Protein AF-0000000065935617 (afdb_homodimer)

Organism: Xanthomonas euvesicatoria pv. vesicatoria (strain 85-10) (NCBI:txid316273)

Sequence (598 aa):
MNEFDRVRDYLTDLQDRICAAVEAADGKARFAEDLWKREEGGGGRTRILRDGAVFEQAGIGFSDVSGTRLPPSASAHRPELAGATWRACGVSLVFHPHNPYIPTTHMNVRYFRAERDGEVVAAWFGGGFDLTPFYPFDEDVQHWHRVAQALCEPFGQERYAAHKRWCDEYFFLRHRNETRGVGGLFFDDLGQDFERDFAYQRAVGDGFLDAYIPIVQRRKDTPYGEREREFQLYRRGRYVEFNLVYDRGTLFGLQSGGRAESILMSLPPRVRWEYGFTPEPGSAEARLADYLIPRDWLGMNEFDRVRDYLTDLQDRICAAVEAADGKARFAEDLWKREEGGGGRTRILRDGAVFEQAGIGFSDVSGTRLPPSASAHRPELAGATWRACGVSLVFHPHNPYIPTTHMNVRYFRAERDGEVVAAWFGGGFDLTPFYPFDEDVQHWHRVAQALCEPFGQERYAAHKRWCDEYFFLRHRNETRGVGGLFFDDLGQDFERDFAYQRAVGDGFLDAYIPIVQRRKDTPYGEREREFQLYRRGRYVEFNLVYDRGTLFGLQSGGRAESILMSLPPRVRWEYGFTPEPGSAEARLADYLIPRDWLG

InterPro domains:
  IPR001260 Coproporphyrinogen III oxidase, aerobic [MF_00333] (1-274)
  IPR001260 Coproporphyrinogen III oxidase, aerobic [PF01218] (7-297)
  IPR001260 Coproporphyrinogen III oxidase, aerobic [PIRSF000166] (6-298)
  IPR001260 Coproporphyrinogen III oxidase, aerobic [PR00073] (29-45)
  IPR001260 Coproporphyrinogen III oxidase, aerobic [PR00073] (46-67)
  IPR001260 Coproporphyrinogen III oxidase, aerobic [PR00073] (88-112)
  IPR001260 Coproporphyrinogen III oxidase, aerobic [PR00073] (123-145)
  IPR001260 Coproporphyrinogen III oxidase, aerobic [PR00073] (160-189)
  IPR001260 Coproporphyrinogen III oxidase, aerobic [PR00073] (231-258)
  IPR001260 Coproporphyrinogen III oxidase, aerobic [PR00073] (259-285)
  IPR001260 Coproporphyrinogen III oxidase, aerobic [PTHR10755] (5-298)
  IPR018375 Coproporphyrinogen III oxidase, conserved site [PS01021] (164-188)
  IPR036406 Oxygen-dependent coproporphyrinogen III oxidase superfamily [G3DSA:3.40.1500.10] (1-298)
  IPR036406 Oxygen-dependent coproporphyrinogen III oxidase superfamily [SSF102886] (5-297)

Nearest PDB structures (foldseek):
  1vju-assembly2_B  TM=9.794E-01  e=6.319E-37  Leishmania major
  3ejo-assembly1_B  TM=9.787E-01  e=4.223E-36  Leishmania donovani
  3e8j-assembly1_A  TM=9.668E-01  e=1.426E-36  Leishmania naiffi
  3ejo-assembly1_A  TM=9.768E-01  e=6.882E-36  Leishmania donovani
  3dwr-assembly1_A  TM=9.674E-01  e=3.146E-35  Leishmania major

Secondary structure (DSSP, 8-state):
--HHHHHHHHHHHHHHHHHHHHHHHHSS---EEEEEE-SSSEEEEEEEEES-SSEEEEEEEEEEEEESS--HHHHHS-GGGTT-EEEEEEEEEEEEESSTTSPEEEEEEEEEEEEETTEEEEEEEEEEEEEE-SS--HHHHHHHHHHHHHHHGGG-TTHHHHHHHHHHHHTEEGGGTEESSSEEEEEEEE-S-HHHHHHHHHHHHHHHHHHHHHHHHHHTT----HHHHHHHHHHHHHHHHHHHHT-HHHHHHHHTT--HHHHGGGS-SEEE--TT--PPTTSHHHHGGGGSS---S--/--HHHHHHHHHHHHHHHHHHHHHHHHSS--PEEEEEE-SSSEEEEEEEEES-SSEEEEEEEEEEEEESS--HHHHHS-GGGTT-EEEEEEEEEEEEESSTTSPEEEEEEEEEEEEETTEEEEEEEEEEEEEE-SS--HHHHHHHHHHHHHHHGGG-TTHHHHHHHHHHHHTEEGGGTEESSSEEEEEEEE-S-HHHHHHHHHHHHHHHHHHHHHHHHHHTT----HHHHHHHHHHHHHHHHHHHHT-HHHHHHHHTT--HHHHGGGS-SEEE--TT--PPTTSHHHHGGGGSS---S--

Structure (mmCIF, N/CA/C/O backbone):
data_AF-0000000065935617-model_v1
#
loop_
_entity.id
_entity.type
_entity.pdbx_description
1 polymer 'Oxygen-dependent coproporphyrinogen-III oxidase'
#
loop_
_atom_site.group_PDB
_atom_site.id
_atom_site.type_symbol
_atom_site.label_atom_id
_atom_site.label_alt_id
_atom_site.label_comp_id
_atom_site.label_asym_id
_atom_site.label_entity_id
_atom_site.label_seq_id
_atom_site.pdbx_PDB_ins_code
_atom_site.Cartn_x
_atom_site.Cartn_y
_atom_site.Cartn_z
_atom_site.occupancy
_atom_site.B_iso_or_equiv
_atom_site.auth_seq_id
_atom_site.auth_comp_id
_atom_site.auth_asym_id
_atom_site.auth_atom_id
_atom_site.pdbx_PDB_model_num
ATOM 1 N N . MET A 1 1 ? -18.875 -27.469 -26.156 1 74.62 1 MET A N 1
ATOM 2 C CA . MET A 1 1 ? -18.578 -26.359 -25.25 1 74.62 1 MET A CA 1
ATOM 3 C C . MET A 1 1 ? -17.641 -25.375 -25.906 1 74.62 1 MET A C 1
ATOM 5 O O . MET A 1 1 ? -16.672 -25.766 -26.562 1 74.62 1 MET A O 1
ATOM 9 N N . ASN A 1 2 ? -17.953 -24 -25.984 1 89.88 2 ASN A N 1
ATOM 10 C CA . ASN A 1 2 ? -17.078 -23.031 -26.625 1 89.88 2 ASN A CA 1
ATOM 11 C C . ASN A 1 2 ? -15.758 -22.891 -25.859 1 89.88 2 ASN A C 1
ATOM 13 O O . ASN A 1 2 ? -15.617 -23.422 -24.766 1 89.88 2 ASN A O 1
ATOM 17 N N . GLU A 1 3 ? -14.828 -22.438 -26.453 1 93.69 3 GLU A N 1
ATOM 18 C CA . GLU A 1 3 ? -13.477 -22.312 -25.922 1 93.69 3 GLU A CA 1
ATOM 19 C C . GLU A 1 3 ? -13.477 -21.641 -24.562 1 93.69 3 GLU A C 1
ATOM 21 O O . GLU A 1 3 ? -12.812 -22.109 -23.625 1 93.69 3 GLU A O 1
ATOM 26 N N . PHE A 1 4 ? -14.25 -20.641 -24.391 1 96.06 4 PHE A N 1
ATOM 27 C CA . PHE A 1 4 ? -14.266 -19.906 -23.141 1 96.06 4 PHE A CA 1
ATOM 28 C C . PHE A 1 4 ? -14.812 -20.766 -22.016 1 96.06 4 PHE A C 1
ATOM 30 O O . PHE A 1 4 ? -14.266 -20.781 -20.906 1 96.06 4 PHE A O 1
ATOM 37 N N . ASP A 1 5 ? -15.82 -21.5 -22.25 1 96.69 5 ASP A N 1
ATOM 38 C CA . ASP A 1 5 ? -16.453 -22.344 -21.25 1 96.69 5 ASP A CA 1
ATOM 39 C C . ASP A 1 5 ? -15.508 -23.453 -20.797 1 96.69 5 ASP A C 1
ATOM 41 O O . ASP A 1 5 ? -15.516 -23.844 -19.625 1 96.69 5 ASP A O 1
ATOM 45 N N . ARG A 1 6 ? -14.758 -23.953 -21.75 1 97.81 6 ARG A N 1
ATOM 46 C CA . ARG A 1 6 ? -13.758 -24.969 -21.406 1 97.81 6 ARG A CA 1
ATOM 47 C C . ARG A 1 6 ? -12.75 -24.422 -20.406 1 97.81 6 ARG A C 1
ATOM 49 O O . ARG A 1 6 ? -12.398 -25.109 -19.438 1 97.81 6 ARG A O 1
ATOM 56 N N . VAL A 1 7 ? -12.281 -23.266 -20.703 1 98.56 7 VAL A N 1
ATOM 57 C CA . VAL A 1 7 ? -11.312 -22.641 -19.812 1 98.56 7 VAL A CA 1
ATOM 58 C C . VAL A 1 7 ? -11.945 -22.359 -18.453 1 98.56 7 VAL A C 1
ATOM 60 O O . VAL A 1 7 ? -11.352 -22.672 -17.406 1 98.56 7 VAL A O 1
ATOM 63 N N . ARG A 1 8 ? -13.125 -21.828 -18.484 1 98.06 8 ARG A N 1
ATOM 64 C CA . ARG A 1 8 ? -13.852 -21.5 -17.266 1 98.06 8 ARG A CA 1
ATOM 65 C C . ARG A 1 8 ? -14.047 -22.734 -16.391 1 98.06 8 ARG A C 1
ATOM 67 O O . ARG A 1 8 ? -13.852 -22.688 -15.164 1 98.06 8 ARG A O 1
ATOM 74 N N . ASP A 1 9 ? -14.422 -23.797 -16.984 1 98.31 9 ASP A N 1
ATOM 75 C CA . ASP A 1 9 ? -14.633 -25.047 -16.25 1 98.31 9 ASP A CA 1
ATOM 76 C C . ASP A 1 9 ? -13.336 -25.531 -15.609 1 98.31 9 ASP A C 1
ATOM 78 O O . ASP A 1 9 ? -13.336 -25.953 -14.453 1 98.31 9 ASP A O 1
ATOM 82 N N . TYR A 1 10 ? -12.344 -25.516 -16.391 1 98.69 10 TYR A N 1
ATOM 83 C CA . TYR A 1 10 ? -11.039 -25.906 -15.859 1 98.69 10 TYR A CA 1
ATOM 84 C C . TYR A 1 10 ? -10.656 -25.062 -14.656 1 98.69 10 TYR A C 1
ATOM 86 O O . TYR A 1 10 ? -10.219 -25.594 -13.633 1 98.69 10 TYR A O 1
ATOM 94 N N . LEU A 1 11 ? -10.805 -23.781 -14.797 1 98.81 11 LEU A N 1
ATOM 95 C CA . LEU A 1 11 ? -10.391 -22.844 -13.75 1 98.81 11 LEU A CA 1
ATOM 96 C C . LEU A 1 11 ? -11.227 -23.047 -12.492 1 98.81 11 LEU A C 1
ATOM 98 O O . LEU A 1 11 ? -10.711 -22.953 -11.375 1 98.81 11 LEU A O 1
ATOM 102 N N . THR A 1 12 ? -12.492 -23.297 -12.641 1 98.31 12 THR A N 1
ATOM 103 C CA . THR A 1 12 ? -13.359 -23.578 -11.508 1 98.31 12 THR A CA 1
ATOM 104 C C . THR A 1 12 ? -12.891 -24.828 -10.773 1 98.31 12 THR A C 1
ATOM 106 O O . THR A 1 12 ? -12.797 -24.828 -9.539 1 98.31 12 THR A O 1
ATOM 109 N N . ASP A 1 13 ? -12.609 -25.781 -11.555 1 98.62 13 ASP A N 1
ATOM 110 C CA . ASP A 1 13 ? -12.109 -27.031 -10.984 1 98.62 13 ASP A CA 1
ATOM 111 C C . ASP A 1 13 ? -10.75 -26.828 -10.312 1 98.62 13 ASP A C 1
ATOM 113 O O . ASP A 1 13 ? -10.484 -27.406 -9.258 1 98.62 13 ASP A O 1
ATOM 117 N N . LEU A 1 14 ? -9.922 -26.062 -10.977 1 98.81 14 LEU A N 1
ATOM 118 C CA . LEU A 1 14 ? -8.594 -25.781 -10.438 1 98.81 14 LEU A CA 1
ATOM 119 C C . LEU A 1 14 ? -8.695 -25.156 -9.055 1 98.81 14 LEU A C 1
ATOM 121 O O . LEU A 1 14 ? -7.973 -25.547 -8.133 1 98.81 14 LEU A O 1
ATOM 125 N N . GLN A 1 15 ? -9.539 -24.141 -8.891 1 98.81 15 GLN A N 1
ATOM 126 C CA . GLN A 1 15 ? -9.727 -23.531 -7.578 1 98.81 15 GLN A CA 1
ATOM 127 C C . GLN A 1 15 ? -10.086 -24.578 -6.527 1 98.81 15 GLN A C 1
ATOM 129 O O . GLN A 1 15 ? -9.523 -24.578 -5.43 1 98.81 15 GLN A O 1
ATOM 134 N N . ASP A 1 16 ? -10.969 -25.469 -6.848 1 98.69 16 ASP A N 1
ATOM 135 C CA . ASP A 1 16 ? -11.422 -26.5 -5.91 1 98.69 16 ASP A CA 1
ATOM 136 C C . ASP A 1 16 ? -10.273 -27.422 -5.512 1 98.69 16 ASP A C 1
ATOM 138 O O . ASP A 1 16 ? -10.109 -27.734 -4.332 1 98.69 16 ASP A O 1
ATOM 142 N N . ARG A 1 17 ? -9.539 -27.828 -6.473 1 98.69 17 ARG A N 1
ATOM 143 C CA . ARG A 1 17 ? -8.438 -28.75 -6.211 1 98.69 17 ARG A CA 1
ATOM 144 C C . ARG A 1 17 ? -7.375 -28.094 -5.332 1 98.69 17 ARG A C 1
ATOM 146 O O . ARG A 1 17 ? -6.855 -28.719 -4.41 1 98.69 17 ARG A O 1
ATOM 153 N N . ILE A 1 18 ? -7.066 -26.844 -5.633 1 98.81 18 ILE A N 1
ATOM 154 C CA . ILE A 1 18 ? -6.059 -26.156 -4.844 1 98.81 18 ILE A CA 1
ATOM 155 C C . ILE A 1 18 ? -6.57 -25.953 -3.42 1 98.81 18 ILE A C 1
ATOM 157 O O . ILE A 1 18 ? -5.824 -26.125 -2.453 1 98.81 18 ILE A O 1
ATOM 161 N N . CYS A 1 19 ? -7.828 -25.562 -3.27 1 98.75 19 CYS A N 1
ATOM 162 C CA . CYS A 1 19 ? -8.406 -25.391 -1.94 1 98.75 19 CYS A CA 1
ATOM 163 C C . CYS A 1 19 ? -8.289 -26.688 -1.137 1 98.75 19 CYS A C 1
ATOM 165 O O . CYS A 1 19 ? -7.887 -26.672 0.027 1 98.75 19 CYS A O 1
ATOM 167 N N . ALA A 1 20 ? -8.633 -27.766 -1.782 1 98.69 20 ALA A N 1
ATOM 168 C CA . ALA A 1 20 ? -8.578 -29.062 -1.101 1 98.69 20 ALA A CA 1
ATOM 169 C C . ALA A 1 20 ? -7.156 -29.375 -0.646 1 98.69 20 ALA A C 1
ATOM 171 O O . ALA A 1 20 ? -6.945 -29.828 0.482 1 98.69 20 ALA A O 1
ATOM 172 N N . ALA A 1 21 ? -6.227 -29.203 -1.512 1 98.62 21 ALA A N 1
ATOM 173 C CA . ALA A 1 21 ? -4.828 -29.484 -1.203 1 98.62 21 ALA A CA 1
ATOM 174 C C . ALA A 1 21 ? -4.328 -28.625 -0.054 1 98.62 21 ALA A C 1
ATOM 176 O O . ALA A 1 21 ? -3.6 -29.094 0.82 1 98.62 21 ALA A O 1
ATOM 177 N N . VAL A 1 22 ? -4.688 -27.359 -0.039 1 98.69 22 VAL A N 1
ATOM 178 C CA . VAL A 1 22 ? -4.242 -26.406 0.973 1 98.69 22 VAL A CA 1
ATOM 179 C C . VAL A 1 22 ? -4.871 -26.75 2.32 1 98.69 22 VAL A C 1
ATOM 181 O O . VAL A 1 22 ? -4.207 -26.703 3.357 1 98.69 22 VAL A O 1
ATOM 184 N N . GLU A 1 23 ? -6.168 -27.109 2.303 1 98.81 23 GLU A N 1
ATOM 185 C CA . GLU A 1 23 ? -6.82 -27.547 3.533 1 98.81 23 GLU A CA 1
ATOM 186 C C . GLU A 1 23 ? -6.129 -28.781 4.113 1 98.81 23 GLU A C 1
ATOM 188 O O . GLU A 1 23 ? -5.93 -28.875 5.328 1 98.81 23 GLU A O 1
ATOM 193 N N . ALA A 1 24 ? -5.805 -29.672 3.229 1 98.56 24 ALA A N 1
ATOM 194 C CA . ALA A 1 24 ? -5.121 -30.875 3.674 1 98.56 24 ALA A CA 1
ATOM 195 C C . ALA A 1 24 ? -3.76 -30.547 4.281 1 98.56 24 ALA A C 1
ATOM 197 O O . ALA A 1 24 ? -3.375 -31.109 5.309 1 98.56 24 ALA A O 1
ATOM 198 N N . ALA A 1 25 ? -3.016 -29.672 3.646 1 98.44 25 ALA A N 1
ATOM 199 C CA . ALA A 1 25 ? -1.7 -29.266 4.133 1 98.44 25 ALA A CA 1
ATOM 200 C C . ALA A 1 25 ? -1.812 -28.516 5.457 1 98.44 25 ALA A C 1
ATOM 202 O O . ALA A 1 25 ? -0.95 -28.656 6.332 1 98.44 25 ALA A O 1
ATOM 203 N N . ASP A 1 26 ? -2.844 -27.703 5.598 1 98.44 26 ASP A N 1
ATOM 204 C CA . ASP A 1 26 ? -3.061 -26.938 6.82 1 98.44 26 ASP A CA 1
ATOM 205 C C . ASP A 1 26 ? -3.482 -27.859 7.973 1 98.44 26 ASP A C 1
ATOM 207 O O . ASP A 1 26 ? -2.908 -27.797 9.062 1 98.44 26 ASP A O 1
ATOM 211 N N . GLY A 1 27 ? -4.457 -28.656 7.684 1 98.06 27 GLY A N 1
ATOM 212 C CA . GLY A 1 27 ? -4.895 -29.656 8.641 1 98.06 27 GLY A CA 1
ATOM 213 C C . GLY A 1 27 ? -5.82 -29.109 9.711 1 98.06 27 GLY A C 1
ATOM 214 O O . GLY A 1 27 ? -6.367 -29.859 10.516 1 98.06 27 GLY A O 1
ATOM 215 N N . LYS A 1 28 ? -6.07 -27.844 9.773 1 97.69 28 LYS A N 1
ATOM 216 C CA . LYS A 1 28 ? -6.891 -27.234 10.82 1 97.69 28 LYS A CA 1
ATOM 217 C C . LYS A 1 28 ? -8 -26.375 10.227 1 97.69 28 LYS A C 1
ATOM 219 O O . LYS A 1 28 ? -9.188 -26.672 10.398 1 97.69 28 LYS A O 1
ATOM 224 N N . ALA A 1 29 ? -7.652 -25.422 9.461 1 98 29 ALA A N 1
ATOM 225 C CA . ALA A 1 29 ? -8.633 -24.453 8.969 1 98 29 ALA A CA 1
ATOM 226 C C . ALA A 1 29 ? -9.203 -24.891 7.617 1 98 29 ALA A C 1
ATOM 228 O O . ALA A 1 29 ? -8.602 -25.703 6.918 1 98 29 ALA A O 1
ATOM 229 N N . ARG A 1 30 ? -10.367 -24.406 7.285 1 98.25 30 ARG A N 1
ATOM 230 C CA . ARG A 1 30 ? -11.031 -24.641 6.008 1 98.25 30 ARG A CA 1
ATOM 231 C C . ARG A 1 30 ? -11.336 -23.312 5.301 1 98.25 30 ARG A C 1
ATOM 233 O O . ARG A 1 30 ? -11.445 -22.266 5.945 1 98.25 30 ARG A O 1
ATOM 240 N N . PHE A 1 31 ? -11.516 -23.406 4.016 1 98.44 31 PHE A N 1
ATOM 241 C CA . PHE A 1 31 ? -11.828 -22.203 3.234 1 98.44 31 PHE A CA 1
ATOM 242 C C . PHE A 1 31 ? -13.281 -21.797 3.436 1 98.44 31 PHE A C 1
ATOM 244 O O . PHE A 1 31 ? -14.18 -22.625 3.398 1 98.44 31 PHE A O 1
ATOM 251 N N . ALA A 1 32 ? -13.469 -20.531 3.697 1 97.5 32 ALA A N 1
ATOM 252 C CA . ALA A 1 32 ? -14.789 -19.922 3.586 1 97.5 32 ALA A CA 1
ATOM 253 C C . ALA A 1 32 ? -15.039 -19.422 2.166 1 97.5 32 ALA A C 1
ATOM 255 O O . ALA A 1 32 ? -14.133 -18.891 1.517 1 97.5 32 ALA A O 1
ATOM 256 N N . GLU A 1 33 ? -16.266 -19.562 1.736 1 97 33 GLU A N 1
ATOM 257 C CA . GLU A 1 33 ? -16.641 -19.188 0.376 1 97 33 GLU A CA 1
ATOM 258 C C . GLU A 1 33 ? -17.422 -17.875 0.364 1 97 33 GLU A C 1
ATOM 260 O O . GLU A 1 33 ? -18.281 -17.656 1.214 1 97 33 GLU A O 1
ATOM 265 N N . ASP A 1 34 ? -17.062 -17 -0.505 1 96.31 34 ASP A N 1
ATOM 266 C CA . ASP A 1 34 ? -17.781 -15.75 -0.763 1 96.31 34 ASP A CA 1
ATOM 267 C C . ASP A 1 34 ? -18.094 -15.594 -2.248 1 96.31 34 ASP A C 1
ATOM 269 O O . ASP A 1 34 ? -17.234 -15.18 -3.031 1 96.31 34 ASP A O 1
ATOM 273 N N . LEU A 1 35 ? -19.359 -15.859 -2.58 1 96.06 35 LEU A N 1
ATOM 274 C CA . LEU A 1 35 ? -19.812 -15.695 -3.953 1 96.06 35 LEU A CA 1
ATOM 275 C C . LEU A 1 35 ? -20.266 -14.258 -4.203 1 96.06 35 LEU A C 1
ATOM 277 O O . LEU A 1 35 ? -20.922 -13.656 -3.352 1 96.06 35 LEU A O 1
ATOM 281 N N . TRP A 1 36 ? -19.922 -13.75 -5.289 1 93.19 36 TRP A N 1
ATOM 282 C CA . TRP A 1 36 ? -20.312 -12.375 -5.578 1 93.19 36 TRP A CA 1
ATOM 283 C C . TRP A 1 36 ? -20.609 -12.188 -7.062 1 93.19 36 TRP A C 1
ATOM 285 O O . TRP A 1 36 ? -20.188 -13 -7.895 1 93.19 36 TRP A O 1
ATOM 295 N N . LYS A 1 37 ? -21.391 -11.117 -7.34 1 93.12 37 LYS A N 1
ATOM 296 C CA . LYS A 1 37 ? -21.766 -10.75 -8.703 1 93.12 37 LYS A CA 1
ATOM 297 C C . LYS A 1 37 ? -21.328 -9.328 -9.031 1 93.12 37 LYS A C 1
ATOM 299 O O . LYS A 1 37 ? -21.172 -8.5 -8.141 1 93.12 37 LYS A O 1
ATOM 304 N N . ARG A 1 38 ? -21.016 -9.188 -10.242 1 89.56 38 ARG A N 1
ATOM 305 C CA . ARG A 1 38 ? -20.672 -7.859 -10.742 1 89.56 38 ARG A CA 1
ATOM 306 C C . ARG A 1 38 ? -21.844 -7.238 -11.492 1 89.56 38 ARG A C 1
ATOM 308 O O . ARG A 1 38 ? -22.531 -7.918 -12.258 1 89.56 38 ARG A O 1
ATOM 315 N N . GLU A 1 39 ? -22.031 -5.984 -11.328 1 83.19 39 GLU A N 1
ATOM 316 C CA . GLU A 1 39 ? -23.156 -5.289 -11.961 1 83.19 39 GLU A CA 1
ATOM 317 C C . GLU A 1 39 ? -23.031 -5.309 -13.477 1 83.19 39 GLU A C 1
ATOM 319 O O . GLU A 1 39 ? -24.016 -5.516 -14.18 1 83.19 39 GLU A O 1
ATOM 324 N N . GLU A 1 40 ? -21.859 -5.055 -13.969 1 82.75 40 GLU A N 1
ATOM 325 C CA . GLU A 1 40 ? -21.656 -4.973 -15.414 1 82.75 40 GLU A CA 1
ATOM 326 C C . GLU A 1 40 ? -21.766 -6.348 -16.062 1 82.75 40 GLU A C 1
ATOM 328 O O . GLU A 1 40 ? -22.016 -6.453 -17.266 1 82.75 40 GLU A O 1
ATOM 333 N N . GLY A 1 41 ? -21.438 -7.426 -15.258 1 86.5 41 GLY A N 1
ATOM 334 C CA . GLY A 1 41 ? -21.578 -8.773 -15.781 1 86.5 41 GLY A CA 1
ATOM 335 C C . GLY A 1 41 ? -20.641 -9.773 -15.133 1 86.5 41 GLY A C 1
ATOM 336 O O . GLY A 1 41 ? -19.453 -9.469 -14.93 1 86.5 41 GLY A O 1
ATOM 337 N N . GLY A 1 42 ? -21.219 -10.867 -14.836 1 92.19 42 GLY A N 1
ATOM 338 C CA . GLY A 1 42 ? -20.438 -11.953 -14.266 1 92.19 42 GLY A CA 1
ATOM 339 C C . GLY A 1 42 ? -20.281 -11.852 -12.758 1 92.19 42 GLY A C 1
ATOM 340 O O . GLY A 1 42 ? -21.219 -11.43 -12.062 1 92.19 42 GLY A O 1
ATOM 341 N N . GLY A 1 43 ? -19.156 -12.359 -12.312 1 94.19 43 GLY A N 1
ATOM 342 C CA . GLY A 1 43 ? -18.875 -12.43 -10.883 1 94.19 43 GLY A CA 1
ATOM 343 C C . GLY A 1 43 ? -17.719 -13.344 -10.539 1 94.19 43 GLY A C 1
ATOM 344 O O . GLY A 1 43 ? -16.75 -13.422 -11.297 1 94.19 43 GLY A O 1
ATOM 345 N N . GLY A 1 44 ? -17.766 -13.82 -9.367 1 95.94 44 GLY A N 1
ATOM 346 C CA . GLY A 1 44 ? -16.641 -14.648 -8.945 1 95.94 44 GLY A CA 1
ATOM 347 C C . GLY A 1 44 ? -16.891 -15.352 -7.621 1 95.94 44 GLY A C 1
ATOM 348 O O . GLY A 1 44 ? -17.984 -15.305 -7.082 1 95.94 44 GLY A O 1
ATOM 349 N N . ARG A 1 45 ? -15.969 -16.125 -7.297 1 97.44 45 ARG A N 1
ATOM 350 C CA . ARG A 1 45 ? -15.961 -16.906 -6.062 1 97.44 45 ARG A CA 1
ATOM 351 C C . ARG A 1 45 ? -14.641 -16.719 -5.312 1 97.44 45 ARG A C 1
ATOM 353 O O . ARG A 1 45 ? -13.578 -17.094 -5.809 1 97.44 45 ARG A O 1
ATOM 360 N N . THR A 1 46 ? -14.742 -16.125 -4.125 1 97.12 46 THR A N 1
ATOM 361 C CA . THR A 1 46 ? -13.578 -15.961 -3.268 1 97.12 46 THR A CA 1
ATOM 362 C C . THR A 1 46 ? -13.547 -17.047 -2.188 1 97.12 46 THR A C 1
ATOM 364 O O . THR A 1 46 ? -14.562 -17.297 -1.528 1 97.12 46 THR A O 1
ATOM 367 N N . ARG A 1 47 ? -12.477 -17.719 -2.119 1 98.12 47 ARG A N 1
ATOM 368 C CA . ARG A 1 47 ? -12.219 -18.672 -1.051 1 98.12 47 ARG A CA 1
ATOM 369 C C . ARG A 1 47 ? -11.086 -18.188 -0.147 1 98.12 47 ARG A C 1
ATOM 371 O O . ARG A 1 47 ? -9.961 -17.984 -0.607 1 98.12 47 ARG A O 1
ATOM 378 N N . ILE A 1 48 ? -11.367 -18.109 1.127 1 98.06 48 ILE A N 1
ATOM 379 C CA . ILE A 1 48 ? -10.375 -17.547 2.035 1 98.06 48 ILE A CA 1
ATOM 380 C C . ILE A 1 48 ? -10.227 -18.438 3.264 1 98.06 48 ILE A C 1
ATOM 382 O O . ILE A 1 48 ? -11.227 -18.859 3.859 1 98.06 48 ILE A O 1
ATOM 386 N N . LEU A 1 49 ? -9.07 -18.891 3.566 1 98.38 49 LEU A N 1
ATOM 387 C CA . LEU A 1 49 ? -8.688 -19.609 4.777 1 98.38 49 LEU A CA 1
ATOM 388 C C . LEU A 1 49 ? -7.863 -18.719 5.699 1 98.38 49 LEU A C 1
ATOM 390 O O . LEU A 1 49 ? -6.875 -18.109 5.273 1 98.38 49 LEU A O 1
ATOM 394 N N . ARG A 1 50 ? -8.273 -18.578 6.965 1 96.94 50 ARG A N 1
ATOM 395 C CA . ARG A 1 50 ? -7.582 -17.734 7.93 1 96.94 50 ARG A CA 1
ATOM 396 C C . ARG A 1 50 ? -7.254 -18.516 9.203 1 96.94 50 ARG A C 1
ATOM 398 O O . ARG A 1 50 ? -7.98 -19.438 9.578 1 96.94 50 ARG A O 1
ATOM 405 N N . ASP A 1 51 ? -6.223 -18.078 9.797 1 97 51 ASP A N 1
ATOM 406 C CA . ASP A 1 51 ? -5.82 -18.547 11.109 1 97 51 ASP A CA 1
ATOM 407 C C . ASP A 1 51 ? -5.691 -20.078 11.125 1 97 51 ASP A C 1
ATOM 409 O O . ASP A 1 51 ? -6.223 -20.734 12.016 1 97 51 ASP A O 1
ATOM 413 N N . GLY A 1 52 ? -5.043 -20.562 10.062 1 98.38 52 GLY A N 1
ATOM 414 C CA . GLY A 1 52 ? -4.773 -22 9.992 1 98.38 52 GLY A CA 1
ATOM 415 C C . GLY A 1 52 ? -3.537 -22.406 10.773 1 98.38 52 GLY A C 1
ATOM 416 O O . GLY A 1 52 ? -2.873 -21.562 11.383 1 98.38 52 GLY A O 1
ATOM 417 N N . ALA A 1 53 ? -3.324 -23.672 10.805 1 98.56 53 ALA A N 1
ATOM 418 C CA . ALA A 1 53 ? -2.129 -24.188 11.469 1 98.56 53 ALA A CA 1
ATOM 419 C C . ALA A 1 53 ? -0.87 -23.844 10.68 1 98.56 53 ALA A C 1
ATOM 421 O O . ALA A 1 53 ? 0.196 -23.625 11.266 1 98.56 53 ALA A O 1
ATOM 422 N N . VAL A 1 54 ? -1.018 -23.797 9.352 1 98.75 54 VAL A N 1
ATOM 423 C CA . VAL A 1 54 ? 0.112 -23.531 8.461 1 98.75 54 VAL A CA 1
ATOM 424 C C . VAL A 1 54 ? -0.047 -22.172 7.809 1 98.75 54 VAL A C 1
ATOM 426 O O . VAL A 1 54 ? 0.909 -21.391 7.734 1 98.75 54 VAL A O 1
ATOM 429 N N . PHE A 1 55 ? -1.22 -21.922 7.391 1 98.81 55 PHE A N 1
ATOM 430 C CA . PHE A 1 55 ? -1.454 -20.703 6.625 1 98.81 55 PHE A CA 1
ATOM 431 C C . PHE A 1 55 ? -2.168 -19.656 7.477 1 98.81 55 PHE A C 1
ATOM 433 O O . PHE A 1 55 ? -3.318 -19.844 7.871 1 98.81 55 PHE A O 1
ATOM 440 N N . GLU A 1 56 ? -1.462 -18.547 7.707 1 98.5 56 GLU A N 1
ATOM 441 C CA . GLU A 1 56 ? -2.076 -17.422 8.398 1 98.5 56 GLU A CA 1
ATOM 442 C C . GLU A 1 56 ? -3.236 -16.844 7.586 1 98.5 56 GLU A C 1
ATOM 444 O O . GLU A 1 56 ? -4.277 -16.5 8.148 1 98.5 56 GLU A O 1
ATOM 449 N N . GLN A 1 57 ? -3.045 -16.781 6.277 1 98.31 57 GLN A N 1
ATOM 450 C CA . GLN A 1 57 ? -4.078 -16.453 5.305 1 98.31 57 GLN A CA 1
ATOM 451 C C . GLN A 1 57 ? -3.791 -17.094 3.953 1 98.31 57 GLN A C 1
ATOM 453 O O . GLN A 1 57 ? -2.664 -17.031 3.457 1 98.31 57 GLN A O 1
ATOM 458 N N . ALA A 1 58 ? -4.734 -17.703 3.418 1 98.62 58 ALA A N 1
ATOM 459 C CA . ALA A 1 58 ? -4.707 -18.219 2.053 1 98.62 58 ALA A CA 1
ATOM 460 C C . ALA A 1 58 ? -5.957 -17.812 1.282 1 98.62 58 ALA A C 1
ATOM 462 O O . ALA A 1 58 ? -7.074 -18.125 1.688 1 98.62 58 ALA A O 1
ATOM 463 N N . GLY A 1 59 ? -5.75 -17.062 0.265 1 98.38 59 GLY A N 1
ATOM 464 C CA . GLY A 1 59 ? -6.859 -16.625 -0.562 1 98.38 59 GLY A CA 1
ATOM 465 C C . GLY A 1 59 ? -6.773 -17.125 -1.994 1 98.38 59 GLY A C 1
ATOM 466 O O . GLY A 1 59 ? -5.691 -17.141 -2.586 1 98.38 59 GLY A O 1
ATOM 467 N N . ILE A 1 60 ? -7.84 -17.578 -2.533 1 98.5 60 ILE A N 1
ATOM 468 C CA . ILE A 1 60 ? -7.961 -17.984 -3.928 1 98.5 60 ILE A CA 1
ATOM 469 C C . ILE A 1 60 ? -9.234 -17.406 -4.531 1 98.5 60 ILE A C 1
ATOM 471 O O . ILE A 1 60 ? -10.336 -17.672 -4.043 1 98.5 60 ILE A O 1
ATOM 475 N N . GLY A 1 61 ? -9.047 -16.672 -5.508 1 97.75 61 GLY A N 1
ATOM 476 C CA . GLY A 1 61 ? -10.188 -16.062 -6.188 1 97.75 61 GLY A CA 1
ATOM 477 C C . GLY A 1 61 ? -10.414 -16.625 -7.578 1 97.75 61 GLY A C 1
ATOM 478 O O . GLY A 1 61 ? -9.453 -16.859 -8.32 1 97.75 61 GLY A O 1
ATOM 479 N N . PHE A 1 62 ? -11.602 -16.938 -7.891 1 97.94 62 PHE A N 1
ATOM 480 C CA . PHE A 1 62 ? -12.055 -17.203 -9.25 1 97.94 62 PHE A CA 1
ATOM 481 C C . PHE A 1 62 ? -12.969 -16.094 -9.742 1 97.94 62 PHE A C 1
ATOM 483 O O . PHE A 1 62 ? -13.812 -15.594 -9 1 97.94 62 PHE A O 1
ATOM 490 N N . SER A 1 63 ? -12.727 -15.617 -10.914 1 96.31 63 SER A N 1
ATOM 491 C CA . SER A 1 63 ? -13.586 -14.594 -11.484 1 96.31 63 SER A CA 1
ATOM 492 C C . SER A 1 63 ? -13.992 -14.938 -12.914 1 96.31 63 SER A C 1
ATOM 494 O O . SER A 1 63 ? -13.219 -15.555 -13.648 1 96.31 63 SER A O 1
ATOM 496 N N . ASP A 1 64 ? -15.133 -14.742 -13.258 1 96.56 64 ASP A N 1
ATOM 497 C CA . ASP A 1 64 ? -15.719 -14.711 -14.594 1 96.56 64 ASP A CA 1
ATOM 498 C C . ASP A 1 64 ? -16.531 -13.43 -14.812 1 96.56 64 ASP A C 1
ATOM 500 O O . ASP A 1 64 ? -17.672 -13.328 -14.359 1 96.56 64 ASP A O 1
ATOM 504 N N . VAL A 1 65 ? -15.883 -12.445 -15.461 1 93.44 65 VAL A N 1
ATOM 505 C CA . VAL A 1 65 ? -16.484 -11.117 -15.578 1 93.44 65 VAL A CA 1
ATOM 506 C C . VAL A 1 65 ? -16.578 -10.727 -17.047 1 93.44 65 VAL A C 1
ATOM 508 O O . VAL A 1 65 ? -15.844 -11.25 -17.891 1 93.44 65 VAL A O 1
ATOM 511 N N . SER A 1 66 ? -17.531 -9.953 -17.328 1 92.44 66 SER A N 1
ATOM 512 C CA . SER A 1 66 ? -17.719 -9.484 -18.703 1 92.44 66 SER A CA 1
ATOM 513 C C . SER A 1 66 ? -18.156 -8.016 -18.719 1 92.44 66 SER A C 1
ATOM 515 O O . SER A 1 66 ? -18.531 -7.457 -17.688 1 92.44 66 SER A O 1
ATOM 517 N N . GLY A 1 67 ? -17.953 -7.398 -19.844 1 89.31 67 GLY A N 1
ATOM 518 C CA . GLY A 1 67 ? -18.344 -6.008 -20.031 1 89.31 67 GLY A CA 1
ATOM 519 C C . GLY A 1 67 ? -18.656 -5.676 -21.469 1 89.31 67 GLY A C 1
ATOM 520 O O . GLY A 1 67 ? -18.312 -6.434 -22.391 1 89.31 67 GLY A O 1
ATOM 521 N N . THR A 1 68 ? -19.344 -4.469 -21.562 1 87.5 68 THR A N 1
ATOM 522 C CA . THR A 1 68 ? -19.781 -4.055 -22.891 1 87.5 68 THR A CA 1
ATOM 523 C C . THR A 1 68 ? -18.75 -3.152 -23.547 1 87.5 68 THR A C 1
ATOM 525 O O . THR A 1 68 ? -18.75 -2.979 -24.766 1 87.5 68 THR A O 1
ATOM 528 N N . ARG A 1 69 ? -18 -2.441 -22.734 1 80.31 69 ARG A N 1
ATOM 529 C CA . ARG A 1 69 ? -16.953 -1.582 -23.281 1 80.31 69 ARG A CA 1
ATOM 530 C C . ARG A 1 69 ? -15.688 -1.682 -22.438 1 80.31 69 ARG A C 1
ATOM 532 O O . ARG A 1 69 ? -15.758 -1.778 -21.203 1 80.31 69 ARG A O 1
ATOM 539 N N . LEU A 1 70 ? -14.539 -1.846 -23.078 1 75 70 LEU A N 1
ATOM 540 C CA . LEU A 1 70 ? -13.266 -1.808 -22.375 1 75 70 LEU A CA 1
ATOM 541 C C . LEU A 1 70 ? -12.898 -0.378 -21.984 1 75 70 LEU A C 1
ATOM 543 O O . LEU A 1 70 ? -13.211 0.564 -22.719 1 75 70 LEU A O 1
ATOM 547 N N . PRO A 1 71 ? -12.266 -0.227 -20.75 1 67.62 71 PRO A N 1
ATOM 548 C CA . PRO A 1 71 ? -11.82 1.128 -20.422 1 67.62 71 PRO A CA 1
ATOM 549 C C . PRO A 1 71 ? -10.836 1.692 -21.438 1 67.62 71 PRO A C 1
ATOM 551 O O . PRO A 1 71 ? -10.117 0.933 -22.094 1 67.62 71 PRO A O 1
ATOM 554 N N . PRO A 1 72 ? -10.93 2.977 -21.547 1 63.75 72 PRO A N 1
ATOM 555 C CA . PRO A 1 72 ? -10.062 3.631 -22.531 1 63.75 72 PRO A CA 1
ATOM 556 C C . PRO A 1 72 ? -8.586 3.289 -22.328 1 63.75 72 PRO A C 1
ATOM 558 O O . PRO A 1 72 ? -7.848 3.131 -23.297 1 63.75 72 PRO A O 1
ATOM 561 N N . SER A 1 73 ? -8.234 3.104 -21.141 1 61.66 73 SER A N 1
ATOM 562 C CA . SER A 1 73 ? -6.824 2.811 -20.891 1 61.66 73 SER A CA 1
ATOM 563 C C . SER A 1 73 ? -6.43 1.459 -21.469 1 61.66 73 SER A C 1
ATOM 565 O O . SER A 1 73 ? -5.316 1.294 -21.969 1 61.66 73 SER A O 1
ATOM 567 N N . ALA A 1 74 ? -7.293 0.529 -21.5 1 63.28 74 ALA A N 1
ATOM 568 C CA . ALA A 1 74 ? -7.031 -0.806 -22.031 1 63.28 74 ALA A CA 1
ATOM 569 C C . ALA A 1 74 ? -6.996 -0.792 -23.562 1 63.28 74 ALA A C 1
ATOM 571 O O . ALA A 1 74 ? -6.23 -1.535 -24.172 1 63.28 74 ALA A O 1
ATOM 572 N N . SER A 1 75 ? -7.797 0.201 -24.141 1 68.12 75 SER A N 1
ATOM 573 C CA . SER A 1 75 ? -7.93 0.206 -25.594 1 68.12 75 SER A CA 1
ATOM 574 C C . SER A 1 75 ? -6.906 1.133 -26.234 1 68.12 75 SER A C 1
ATOM 576 O O . SER A 1 75 ? -6.68 1.07 -27.453 1 68.12 75 SER A O 1
ATOM 578 N N . ALA A 1 76 ? -6.434 1.997 -25.406 1 65.38 76 ALA A N 1
ATOM 579 C CA . ALA A 1 76 ? -5.465 2.932 -25.969 1 65.38 76 ALA A CA 1
ATOM 580 C C . ALA A 1 76 ? -4.258 2.191 -26.547 1 65.38 76 ALA A C 1
ATOM 582 O O . ALA A 1 76 ? -3.768 2.537 -27.625 1 65.38 76 ALA A O 1
ATOM 583 N N . HIS A 1 77 ? -3.934 1.08 -25.953 1 67.62 77 HIS A N 1
ATOM 584 C CA . HIS A 1 77 ? -2.754 0.348 -26.406 1 67.62 77 HIS A CA 1
ATOM 585 C C . HIS A 1 77 ? -3.137 -0.781 -27.359 1 67.62 77 HIS A C 1
ATOM 587 O O . HIS A 1 77 ? -2.271 -1.364 -28.016 1 67.62 77 HIS A O 1
ATOM 593 N N . ARG A 1 78 ? -4.484 -1.045 -27.422 1 80.5 78 ARG A N 1
ATOM 594 C CA . ARG A 1 78 ? -4.992 -2.078 -28.312 1 80.5 78 ARG A CA 1
ATOM 595 C C . ARG A 1 78 ? -6.262 -1.613 -29.031 1 80.5 78 ARG A C 1
ATOM 597 O O . ARG A 1 78 ? -7.367 -2.01 -28.656 1 80.5 78 ARG A O 1
ATOM 604 N N . PRO A 1 79 ? -6.062 -0.82 -30.047 1 78.38 79 PRO A N 1
ATOM 605 C CA . PRO A 1 79 ? -7.195 -0.202 -30.734 1 78.38 79 PRO A CA 1
ATOM 606 C C . PRO A 1 79 ? -8.242 -1.221 -31.203 1 78.38 79 PRO A C 1
ATOM 608 O O . PRO A 1 79 ? -9.422 -0.89 -31.312 1 78.38 79 PRO A O 1
ATOM 611 N N . GLU A 1 80 ? -7.77 -2.395 -31.5 1 79.88 80 GLU A N 1
ATOM 612 C CA . GLU A 1 80 ? -8.695 -3.424 -31.953 1 79.88 80 GLU A CA 1
ATOM 613 C C . GLU A 1 80 ? -9.742 -3.746 -30.891 1 79.88 80 GLU A C 1
ATOM 615 O O . GLU A 1 80 ? -10.773 -4.348 -31.188 1 79.88 80 GLU A O 1
ATOM 620 N N . LEU A 1 81 ? -9.516 -3.381 -29.75 1 85.06 81 LEU A N 1
ATOM 621 C CA . LEU A 1 81 ? -10.406 -3.672 -28.641 1 85.06 81 LEU A CA 1
ATOM 622 C C . LEU A 1 81 ? -11.469 -2.592 -28.484 1 85.06 81 LEU A C 1
ATOM 624 O O . LEU A 1 81 ? -12.445 -2.764 -27.75 1 85.06 81 LEU A O 1
ATOM 628 N N . ALA A 1 82 ? -11.242 -1.486 -29.25 1 81.62 82 ALA A N 1
ATOM 629 C CA . ALA A 1 82 ? -12.172 -0.369 -29.094 1 81.62 82 ALA A CA 1
ATOM 630 C C . ALA A 1 82 ? -13.594 -0.787 -29.453 1 81.62 82 ALA A C 1
ATOM 632 O O . ALA A 1 82 ? -13.836 -1.331 -30.531 1 81.62 82 ALA A O 1
ATOM 633 N N . GLY A 1 83 ? -14.523 -0.64 -28.516 1 81.62 83 GLY A N 1
ATOM 634 C CA . GLY A 1 83 ? -15.93 -0.895 -28.75 1 81.62 83 GLY A CA 1
ATOM 635 C C . GLY A 1 83 ? -16.297 -2.363 -28.641 1 81.62 83 GLY A C 1
ATOM 636 O O . GLY A 1 83 ? -17.453 -2.736 -28.828 1 81.62 83 GLY A O 1
ATOM 637 N N . ALA A 1 84 ? -15.383 -3.193 -28.422 1 89.69 84 ALA A N 1
ATOM 638 C CA . ALA A 1 84 ? -15.641 -4.629 -28.328 1 89.69 84 ALA A CA 1
ATOM 639 C C . ALA A 1 84 ? -16.219 -5 -26.969 1 89.69 84 ALA A C 1
ATOM 641 O O . ALA A 1 84 ? -15.922 -4.355 -25.969 1 89.69 84 ALA A O 1
ATOM 642 N N . THR A 1 85 ? -17.109 -5.984 -27 1 91.5 85 THR A N 1
ATOM 643 C CA . THR A 1 85 ? -17.484 -6.633 -25.75 1 91.5 85 THR A CA 1
ATOM 644 C C . THR A 1 85 ? -16.375 -7.582 -25.297 1 91.5 85 THR A C 1
ATOM 646 O O . THR A 1 85 ? -15.562 -8.039 -26.094 1 91.5 85 THR A O 1
ATOM 649 N N . TRP A 1 86 ? -16.328 -7.785 -24.016 1 92.56 86 TRP A N 1
ATOM 650 C CA . TRP A 1 86 ? -15.234 -8.625 -23.531 1 92.56 86 TRP A CA 1
ATOM 651 C C . TRP A 1 86 ? -15.695 -9.508 -22.375 1 92.56 86 TRP A C 1
ATOM 653 O O . TRP A 1 86 ? -16.703 -9.219 -21.734 1 92.56 86 TRP A O 1
ATOM 663 N N . ARG A 1 87 ? -14.977 -10.578 -22.234 1 93.81 87 ARG A N 1
ATOM 664 C CA . ARG A 1 87 ? -15.141 -11.531 -21.141 1 93.81 87 ARG A CA 1
ATOM 665 C C . ARG A 1 87 ? -13.797 -12.078 -20.672 1 93.81 87 ARG A C 1
ATOM 667 O O . ARG A 1 87 ? -12.906 -12.312 -21.484 1 93.81 87 ARG A O 1
ATOM 674 N N . ALA A 1 88 ? -13.633 -12.133 -19.406 1 95.25 88 ALA A N 1
ATOM 675 C CA . ALA A 1 88 ? -12.391 -12.641 -18.828 1 95.25 88 ALA A CA 1
ATOM 676 C C . ALA A 1 88 ? -12.672 -13.562 -17.641 1 95.25 88 ALA A C 1
ATOM 678 O O . ALA A 1 88 ? -13.625 -13.344 -16.891 1 95.25 88 ALA A O 1
ATOM 679 N N . CYS A 1 89 ? -11.883 -14.586 -17.516 1 97.69 89 CYS A N 1
ATOM 680 C CA . CYS A 1 89 ? -11.938 -15.445 -16.344 1 97.69 89 CYS A CA 1
ATOM 681 C C . CYS A 1 89 ? -10.531 -15.789 -15.859 1 97.69 89 CYS A C 1
ATOM 683 O O . CYS A 1 89 ? -9.57 -15.688 -16.609 1 97.69 89 CYS A O 1
ATOM 685 N N . GLY A 1 90 ? -10.461 -16.125 -14.594 1 98 90 GLY A N 1
ATOM 686 C CA . GLY A 1 90 ? -9.148 -16.422 -14.047 1 98 90 GLY A CA 1
ATOM 687 C C . GLY A 1 90 ? -9.195 -16.922 -12.617 1 98 90 GLY A C 1
ATOM 688 O O . GLY A 1 90 ? -10.219 -16.781 -11.938 1 98 90 GLY A O 1
ATOM 689 N N . VAL A 1 91 ? -8.156 -17.562 -12.219 1 98.56 91 VAL A N 1
ATOM 690 C CA . VAL A 1 91 ? -7.887 -17.938 -10.836 1 98.56 91 VAL A CA 1
ATOM 691 C C . VAL A 1 91 ? -6.621 -17.234 -10.352 1 98.56 91 VAL A C 1
ATOM 693 O O . VAL A 1 91 ? -5.602 -17.219 -11.047 1 98.56 91 VAL A O 1
ATOM 696 N N . SER A 1 92 ? -6.707 -16.578 -9.289 1 98.25 92 SER A N 1
ATOM 697 C CA . SER A 1 92 ? -5.574 -15.938 -8.625 1 98.25 92 SER A CA 1
ATOM 698 C C . SER A 1 92 ? -5.508 -16.312 -7.148 1 98.25 92 SER A C 1
ATOM 700 O O . SER A 1 92 ? -6.539 -16.422 -6.48 1 98.25 92 SER A O 1
ATOM 702 N N . LEU A 1 93 ? -4.336 -16.562 -6.699 1 98.62 93 LEU A N 1
ATOM 703 C CA . LEU A 1 93 ? -4.223 -16.938 -5.293 1 98.62 93 LEU A CA 1
ATOM 704 C C . LEU A 1 93 ? -2.975 -16.312 -4.668 1 98.62 93 LEU A C 1
ATOM 706 O O . LEU A 1 93 ? -2.01 -16 -5.371 1 98.62 93 LEU A O 1
ATOM 710 N N . VAL A 1 94 ? -2.992 -16.062 -3.412 1 98.75 94 VAL A N 1
ATOM 711 C CA . VAL A 1 94 ? -1.863 -15.68 -2.572 1 98.75 94 VAL A CA 1
ATOM 712 C C . VAL A 1 94 ? -1.943 -16.406 -1.232 1 98.75 94 VAL A C 1
ATOM 714 O O . VAL A 1 94 ? -2.992 -16.422 -0.585 1 98.75 94 VAL A O 1
ATOM 717 N N . PHE A 1 95 ? -0.856 -17.031 -0.815 1 98.88 95 PHE A N 1
ATOM 718 C CA . PHE A 1 95 ? -0.785 -17.734 0.459 1 98.88 95 PHE A CA 1
ATOM 719 C C . PHE A 1 95 ? 0.262 -17.109 1.369 1 98.88 95 PHE A C 1
ATOM 721 O O . PHE A 1 95 ? 1.432 -16.984 0.995 1 98.88 95 PHE A O 1
ATOM 728 N N . HIS A 1 96 ? -0.148 -16.719 2.502 1 98.88 96 HIS A N 1
ATOM 729 C CA . HIS A 1 96 ? 0.727 -16.188 3.541 1 98.88 96 HIS A CA 1
ATOM 730 C C . HIS A 1 96 ? 0.829 -17.156 4.719 1 98.88 96 HIS A C 1
ATOM 732 O O . HIS A 1 96 ? -0.053 -17.188 5.582 1 98.88 96 HIS A O 1
ATOM 738 N N . PRO A 1 97 ? 1.896 -17.859 4.832 1 98.81 97 PRO A N 1
ATOM 739 C CA . PRO A 1 97 ? 2.047 -18.828 5.93 1 98.81 97 PRO A CA 1
ATOM 740 C C . PRO A 1 97 ? 2.393 -18.141 7.254 1 98.81 97 PRO A C 1
ATOM 742 O O . PRO A 1 97 ? 2.867 -17 7.266 1 98.81 97 PRO A O 1
ATOM 745 N N . HIS A 1 98 ? 2.184 -18.812 8.32 1 98.44 98 HIS A N 1
ATOM 746 C CA . HIS A 1 98 ? 2.59 -18.375 9.648 1 98.44 98 HIS A CA 1
ATOM 747 C C . HIS A 1 98 ? 4.105 -18.453 9.82 1 98.44 98 HIS A C 1
ATOM 749 O O . HIS A 1 98 ? 4.73 -17.516 10.312 1 98.44 98 HIS A O 1
ATOM 755 N N . ASN A 1 99 ? 4.59 -19.625 9.484 1 98.81 99 ASN A N 1
ATOM 756 C CA . ASN A 1 99 ? 6.008 -19.906 9.695 1 98.81 99 ASN A CA 1
ATOM 757 C C . ASN A 1 99 ? 6.887 -19.109 8.742 1 98.81 99 ASN A C 1
ATOM 759 O O . ASN A 1 99 ? 6.758 -19.234 7.523 1 98.81 99 ASN A O 1
ATOM 763 N N . PRO A 1 100 ? 7.82 -18.328 9.25 1 98.81 100 PRO A N 1
ATOM 764 C CA . PRO A 1 100 ? 8.656 -17.469 8.398 1 98.81 100 PRO A CA 1
ATOM 765 C C . PRO A 1 100 ? 9.547 -18.266 7.449 1 98.81 100 PRO A C 1
ATOM 767 O O . PRO A 1 100 ? 10.102 -17.703 6.504 1 98.81 100 PRO A O 1
ATOM 770 N N . TYR A 1 101 ? 9.664 -19.484 7.684 1 98.88 101 TYR A N 1
ATOM 771 C CA . TYR A 1 101 ? 10.531 -20.312 6.848 1 98.88 101 TYR A CA 1
ATOM 772 C C . TYR A 1 101 ? 9.773 -20.859 5.645 1 98.88 101 TYR A C 1
ATOM 774 O O . TYR A 1 101 ? 10.367 -21.453 4.742 1 98.88 101 TYR A O 1
ATOM 782 N N . ILE A 1 102 ? 8.477 -20.766 5.621 1 98.88 102 ILE A N 1
ATOM 783 C CA . ILE A 1 102 ? 7.676 -21.062 4.438 1 98.88 102 ILE A CA 1
ATOM 784 C C . ILE A 1 102 ? 7.512 -19.797 3.59 1 98.88 102 ILE A C 1
ATOM 786 O O . ILE A 1 102 ? 7.023 -18.781 4.078 1 98.88 102 ILE A O 1
ATOM 790 N N . PRO A 1 103 ? 7.863 -19.812 2.35 1 98.94 103 PRO A N 1
ATOM 791 C CA . PRO A 1 103 ? 7.688 -18.625 1.509 1 98.94 103 PRO A CA 1
ATOM 792 C C . PRO A 1 103 ? 6.219 -18.297 1.246 1 98.94 103 PRO A C 1
ATOM 794 O O . PRO A 1 103 ? 5.383 -19.203 1.191 1 98.94 103 PRO A O 1
ATOM 797 N N . THR A 1 104 ? 5.883 -17.016 1.144 1 98.88 104 THR A N 1
ATOM 798 C CA . THR A 1 104 ? 4.645 -16.594 0.504 1 98.88 104 THR A CA 1
ATOM 799 C C . THR A 1 104 ? 4.645 -16.953 -0.979 1 98.88 104 THR A C 1
ATOM 801 O O . THR A 1 104 ? 5.695 -16.938 -1.624 1 98.88 104 THR A O 1
ATOM 804 N N . THR A 1 105 ? 3.477 -17.234 -1.524 1 98.88 105 THR A N 1
ATOM 805 C CA . THR A 1 105 ? 3.412 -17.547 -2.951 1 98.88 105 THR A CA 1
ATOM 806 C C . THR A 1 105 ? 2.193 -16.891 -3.588 1 98.88 105 THR A C 1
ATOM 808 O O . THR A 1 105 ? 1.223 -16.562 -2.9 1 98.88 105 THR A O 1
ATOM 811 N N . HIS A 1 106 ? 2.316 -16.609 -4.828 1 98.69 106 HIS A N 1
ATOM 812 C CA . HIS A 1 106 ? 1.282 -16.078 -5.703 1 98.69 106 HIS A CA 1
ATOM 813 C C . HIS A 1 106 ? 1.172 -16.891 -6.988 1 98.69 106 HIS A C 1
ATOM 815 O O . HIS A 1 106 ? 2.184 -17.344 -7.535 1 98.69 106 HIS A O 1
ATOM 821 N N . MET A 1 107 ? -0.009 -17.125 -7.449 1 98.81 107 MET A N 1
ATOM 822 C CA . MET A 1 107 ? -0.263 -17.719 -8.75 1 98.81 107 MET A CA 1
ATOM 823 C C . MET A 1 107 ? -1.474 -17.078 -9.422 1 98.81 107 MET A C 1
ATOM 825 O O . MET A 1 107 ? -2.467 -16.781 -8.758 1 98.81 107 MET A O 1
ATOM 829 N N . ASN A 1 108 ? -1.388 -16.906 -10.656 1 98.12 108 ASN A N 1
ATOM 830 C CA . ASN A 1 108 ? -2.492 -16.406 -11.469 1 98.12 108 ASN A CA 1
ATOM 831 C C . ASN A 1 108 ? -2.527 -17.094 -12.836 1 98.12 108 ASN A C 1
ATOM 833 O O . ASN A 1 108 ? -1.486 -17.281 -13.469 1 98.12 108 ASN A O 1
ATOM 837 N N . VAL A 1 109 ? -3.686 -17.547 -13.281 1 98.75 109 VAL A N 1
ATOM 838 C CA . VAL A 1 109 ? -3.936 -18 -14.641 1 98.75 109 VAL A CA 1
ATOM 839 C C . VAL A 1 109 ? -5.254 -17.422 -15.148 1 98.75 109 VAL A C 1
ATOM 841 O O . VAL A 1 109 ? -6.285 -17.516 -14.477 1 98.75 109 VAL A O 1
ATOM 844 N N . ARG A 1 110 ? -5.211 -16.844 -16.281 1 98.12 110 ARG A N 1
ATOM 845 C CA . ARG A 1 110 ? -6.383 -16.109 -16.75 1 98.12 110 ARG A CA 1
ATOM 846 C C . ARG A 1 110 ? -6.543 -16.234 -18.25 1 98.12 110 ARG A C 1
ATOM 848 O O . ARG A 1 110 ? -5.598 -16.594 -18.953 1 98.12 110 ARG A O 1
ATOM 855 N N . TYR A 1 111 ? -7.746 -15.992 -18.766 1 98.25 111 TYR A N 1
ATOM 856 C CA . TYR A 1 111 ? -8.133 -15.984 -20.172 1 98.25 111 TYR A CA 1
ATOM 857 C C . TYR A 1 111 ? -9.031 -14.789 -20.484 1 98.25 111 TYR A C 1
ATOM 859 O O . TYR A 1 111 ? -9.969 -14.5 -19.75 1 98.25 111 TYR A O 1
ATOM 867 N N . PHE A 1 112 ? -8.672 -14.094 -21.5 1 95.38 112 PHE A N 1
ATOM 868 C CA . PHE A 1 112 ? -9.406 -12.922 -21.969 1 95.38 112 PHE A CA 1
ATOM 869 C C . PHE A 1 112 ? -9.906 -13.117 -23.391 1 95.38 112 PHE A C 1
ATOM 871 O O . PHE A 1 112 ? -9.195 -13.68 -24.234 1 95.38 112 PHE A O 1
ATOM 878 N N . ARG A 1 113 ? -11.078 -12.664 -23.609 1 95 113 ARG A N 1
ATOM 879 C CA . ARG A 1 113 ? -11.672 -12.75 -24.938 1 95 113 ARG A CA 1
ATOM 880 C C . ARG A 1 113 ? -12.508 -11.508 -25.25 1 95 113 ARG A C 1
ATOM 882 O O . ARG A 1 113 ? -13.305 -11.07 -24.406 1 95 113 ARG A O 1
ATOM 889 N N . ALA A 1 114 ? -12.273 -10.93 -26.375 1 93.44 114 ALA A N 1
ATOM 890 C CA . ALA A 1 114 ? -13.055 -9.789 -26.844 1 93.44 114 ALA A CA 1
ATOM 891 C C . ALA A 1 114 ? -13.75 -10.109 -28.172 1 93.44 114 ALA A C 1
ATOM 893 O O . ALA A 1 114 ? -13.188 -10.805 -29.016 1 93.44 114 ALA A O 1
ATOM 894 N N . GLU A 1 115 ? -14.93 -9.555 -28.297 1 93.06 115 GLU A N 1
ATOM 895 C CA . GLU A 1 115 ? -15.75 -9.828 -29.469 1 93.06 115 GLU A CA 1
ATOM 896 C C . GLU A 1 115 ? -16.375 -8.555 -30.016 1 93.06 115 GLU A C 1
ATOM 898 O O . GLU A 1 115 ? -16.781 -7.676 -29.266 1 93.06 115 GLU A O 1
ATOM 903 N N . ARG A 1 116 ? -16.375 -8.477 -31.297 1 89.56 116 ARG A N 1
ATOM 904 C CA . ARG A 1 116 ? -17.078 -7.422 -32.031 1 89.56 116 ARG A CA 1
ATOM 905 C C . ARG A 1 116 ? -17.906 -7.996 -33.156 1 89.56 116 ARG A C 1
ATOM 907 O O . ARG A 1 116 ? -17.406 -8.742 -34 1 89.56 116 ARG A O 1
ATOM 914 N N . ASP A 1 117 ? -19.25 -7.574 -33.156 1 88.56 117 ASP A N 1
ATOM 915 C CA . ASP A 1 117 ? -20.172 -8.008 -34.219 1 88.56 117 ASP A CA 1
ATOM 916 C C . ASP A 1 117 ? -20.141 -9.523 -34.375 1 88.56 117 ASP A C 1
ATOM 918 O O . ASP A 1 117 ? -20.062 -10.039 -35.5 1 88.56 117 ASP A O 1
ATOM 922 N N . GLY A 1 118 ? -19.938 -10.203 -33.281 1 86.19 118 GLY A N 1
ATOM 923 C CA . GLY A 1 118 ? -20.016 -11.656 -33.281 1 86.19 118 GLY A CA 1
ATOM 924 C C . GLY A 1 118 ? -18.703 -12.336 -33.594 1 86.19 118 GLY A C 1
ATOM 925 O O . GLY A 1 118 ? -18.625 -13.57 -33.594 1 86.19 118 GLY A O 1
ATOM 926 N N . GLU A 1 119 ? -17.719 -11.555 -33.812 1 91.38 119 GLU A N 1
ATOM 927 C CA . GLU A 1 119 ? -16.422 -12.102 -34.125 1 91.38 119 GLU A CA 1
ATOM 928 C C . GLU A 1 119 ? -15.406 -11.836 -33.031 1 91.38 119 GLU A C 1
ATOM 930 O O . GLU A 1 119 ? -15.391 -10.75 -32.438 1 91.38 119 GLU A O 1
ATOM 935 N N . VAL A 1 120 ? -14.586 -12.898 -32.812 1 92.12 120 VAL A N 1
ATOM 936 C CA . VAL A 1 120 ? -13.516 -12.719 -31.828 1 92.12 120 VAL A CA 1
ATOM 937 C C . VAL A 1 120 ? -12.43 -11.812 -32.406 1 92.12 120 VAL A C 1
ATOM 939 O O . VAL A 1 120 ? -11.812 -12.141 -33.406 1 92.12 120 VAL A O 1
ATOM 942 N N . VAL A 1 121 ? -12.211 -10.695 -31.719 1 91.69 121 VAL A N 1
ATOM 943 C CA . VAL A 1 121 ? -11.234 -9.75 -32.25 1 91.69 121 VAL A CA 1
ATOM 944 C C . VAL A 1 121 ? -9.922 -9.875 -31.469 1 91.69 121 VAL A C 1
ATOM 946 O O . VAL A 1 121 ? -8.867 -9.438 -31.953 1 91.69 121 VAL A O 1
ATOM 949 N N . ALA A 1 122 ? -10.008 -10.492 -30.297 1 92.75 122 ALA A N 1
ATOM 950 C CA . ALA A 1 122 ? -8.812 -10.742 -29.5 1 92.75 122 ALA A CA 1
ATOM 951 C C . ALA A 1 122 ? -9.07 -11.812 -28.438 1 92.75 122 ALA A C 1
ATOM 953 O O . ALA A 1 122 ? -10.164 -11.883 -27.875 1 92.75 122 ALA A O 1
ATOM 954 N N . ALA A 1 123 ? -8.125 -12.617 -28.219 1 95.38 123 ALA A N 1
ATOM 955 C CA . ALA A 1 123 ? -8.156 -13.617 -27.141 1 95.38 123 ALA A CA 1
ATOM 956 C C . ALA A 1 123 ? -6.742 -14.023 -26.734 1 95.38 123 ALA A C 1
ATOM 958 O O . ALA A 1 123 ? -5.883 -14.25 -27.594 1 95.38 123 ALA A O 1
ATOM 959 N N . TRP A 1 124 ? -6.508 -14.07 -25.453 1 96.56 124 TRP A N 1
ATOM 960 C CA . TRP A 1 124 ? -5.172 -14.492 -25.031 1 96.56 124 TRP A CA 1
ATOM 961 C C . TRP A 1 124 ? -5.184 -15.031 -23.609 1 96.56 124 TRP A C 1
ATOM 963 O O . TRP A 1 124 ? -6.117 -14.766 -22.844 1 96.56 124 TRP A O 1
ATOM 973 N N . PHE A 1 125 ? -4.199 -15.812 -23.359 1 98.31 125 PHE A N 1
ATOM 974 C CA . PHE A 1 125 ? -3.943 -16.359 -22.031 1 98.31 125 PHE A CA 1
ATOM 975 C C . PHE A 1 125 ? -2.844 -15.578 -21.312 1 98.31 125 PHE A C 1
ATOM 977 O O . PHE A 1 125 ? -1.933 -15.055 -21.969 1 98.31 125 PHE A O 1
ATOM 984 N N . GLY A 1 126 ? -2.953 -15.484 -19.984 1 98.06 126 GLY A N 1
ATOM 985 C CA . GLY A 1 126 ? -1.914 -14.977 -19.109 1 98.06 126 GLY A CA 1
ATOM 986 C C . GLY A 1 126 ? -1.836 -15.719 -17.781 1 98.06 126 GLY A C 1
ATOM 987 O O . GLY A 1 126 ? -2.746 -16.469 -17.438 1 98.06 126 GLY A O 1
ATOM 988 N N . GLY A 1 127 ? -0.668 -15.492 -17.141 1 98.25 127 GLY A N 1
ATOM 989 C CA . GLY A 1 127 ? -0.571 -16.141 -15.852 1 98.25 127 GLY A CA 1
ATOM 990 C C . GLY A 1 127 ? 0.857 -16.297 -15.367 1 98.25 127 GLY A C 1
ATOM 991 O O . GLY A 1 127 ? 1.716 -15.469 -15.68 1 98.25 127 GLY A O 1
ATOM 992 N N . GLY A 1 128 ? 1.003 -17.266 -14.438 1 98.69 128 GLY A N 1
ATOM 993 C CA . GLY A 1 128 ? 2.285 -17.562 -13.812 1 98.69 128 GLY A CA 1
ATOM 994 C C . GLY A 1 128 ? 2.182 -17.812 -12.32 1 98.69 128 GLY A C 1
ATOM 995 O O . GLY A 1 128 ? 1.081 -17.922 -11.781 1 98.69 128 GLY A O 1
ATOM 996 N N . PHE A 1 129 ? 3.281 -18.078 -11.727 1 98.88 129 PHE A N 1
ATOM 997 C CA . PHE A 1 129 ? 3.387 -18.188 -10.273 1 98.88 129 PHE A CA 1
ATOM 998 C C . PHE A 1 129 ? 4.762 -17.719 -9.797 1 98.88 129 PHE A C 1
ATOM 1000 O O . PHE A 1 129 ? 5.73 -17.766 -10.555 1 98.88 129 PHE A O 1
ATOM 1007 N N . ASP A 1 130 ? 4.848 -17.25 -8.617 1 98.81 130 ASP A N 1
ATOM 1008 C CA . ASP A 1 130 ? 6.113 -16.781 -8.07 1 98.81 130 ASP A CA 1
ATOM 1009 C C . ASP A 1 130 ? 6.191 -17.047 -6.566 1 98.81 130 ASP A C 1
ATOM 1011 O O . ASP A 1 130 ? 5.18 -17.344 -5.93 1 98.81 130 ASP A O 1
ATOM 1015 N N . LEU A 1 131 ? 7.41 -17.047 -6.055 1 98.88 131 LEU A N 1
ATOM 1016 C CA . LEU A 1 131 ? 7.738 -17.438 -4.691 1 98.88 131 LEU A CA 1
ATOM 1017 C C . LEU A 1 131 ? 8.477 -16.328 -3.963 1 98.88 131 LEU A C 1
ATOM 1019 O O . LEU A 1 131 ? 9.43 -15.758 -4.492 1 98.88 131 LEU A O 1
ATOM 1023 N N . THR A 1 132 ? 8.055 -16 -2.732 1 98.88 132 THR A N 1
ATOM 1024 C CA . THR A 1 132 ? 8.625 -14.906 -1.951 1 98.88 132 THR A CA 1
ATOM 1025 C C . THR A 1 132 ? 9.086 -15.406 -0.584 1 98.88 132 THR A C 1
ATOM 1027 O O . THR A 1 132 ? 8.328 -15.359 0.388 1 98.88 132 THR A O 1
ATOM 1030 N N . PRO A 1 133 ? 10.312 -15.797 -0.474 1 98.81 133 PRO A N 1
ATOM 1031 C CA . PRO A 1 133 ? 10.828 -16.281 0.808 1 98.81 133 PRO A CA 1
ATOM 1032 C C . PRO A 1 133 ? 11.258 -15.148 1.74 1 98.81 133 PRO A C 1
ATOM 1034 O O . PRO A 1 133 ? 11.508 -14.031 1.284 1 98.81 133 PRO A O 1
ATOM 1037 N N . PHE A 1 134 ? 11.273 -15.477 3.016 1 98.75 134 PHE A N 1
ATOM 1038 C CA . PHE A 1 134 ? 11.836 -14.609 4.043 1 98.75 134 PHE A CA 1
ATOM 1039 C C . PHE A 1 134 ? 13.188 -15.125 4.512 1 98.75 134 PHE A C 1
ATOM 1041 O O . PHE A 1 134 ? 14.125 -14.344 4.703 1 98.75 134 PHE A O 1
ATOM 1048 N N . TYR A 1 135 ? 13.242 -16.328 4.723 1 98.75 135 TYR A N 1
ATOM 1049 C CA . TYR A 1 135 ? 14.461 -17.094 4.977 1 98.75 135 TYR A CA 1
ATOM 1050 C C . TYR A 1 135 ? 14.664 -18.172 3.92 1 98.75 135 TYR A C 1
ATOM 1052 O O . TYR A 1 135 ? 14.266 -19.312 4.121 1 98.75 135 TYR A O 1
ATOM 1060 N N . PRO A 1 136 ? 15.352 -17.844 2.846 1 98 136 PRO A N 1
ATOM 1061 C CA . PRO A 1 136 ? 15.422 -18.75 1.697 1 98 136 PRO A CA 1
ATOM 1062 C C . PRO A 1 136 ? 16.359 -19.922 1.933 1 98 136 PRO A C 1
ATOM 1064 O O . PRO A 1 136 ? 17.359 -19.797 2.65 1 98 136 PRO A O 1
ATOM 1067 N N . PHE A 1 137 ? 16.016 -21 1.406 1 98.44 137 PHE A N 1
ATOM 1068 C CA . PHE A 1 137 ? 16.844 -22.203 1.297 1 98.44 137 PHE A CA 1
ATOM 1069 C C . PHE A 1 137 ? 17.125 -22.531 -0.163 1 98.44 137 PHE A C 1
ATOM 1071 O O . PHE A 1 137 ? 16.203 -22.625 -0.975 1 98.44 137 PHE A O 1
ATOM 1078 N N . ASP A 1 138 ? 18.359 -22.828 -0.484 1 98.12 138 ASP A N 1
ATOM 1079 C CA . ASP A 1 138 ? 18.75 -23.125 -1.861 1 98.12 138 ASP A CA 1
ATOM 1080 C C . ASP A 1 138 ? 17.938 -24.297 -2.406 1 98.12 138 ASP A C 1
ATOM 1082 O O . ASP A 1 138 ? 17.469 -24.266 -3.545 1 98.12 138 ASP A O 1
ATOM 1086 N N . GLU A 1 139 ? 17.781 -25.266 -1.661 1 98.5 139 GLU A N 1
ATOM 1087 C CA . GLU A 1 139 ? 17.109 -26.469 -2.133 1 98.5 139 GLU A CA 1
ATOM 1088 C C . GLU A 1 139 ? 15.648 -26.203 -2.467 1 98.5 139 GLU A C 1
ATOM 1090 O O . GLU A 1 139 ? 15.102 -26.797 -3.391 1 98.5 139 GLU A O 1
ATOM 1095 N N . ASP A 1 140 ? 15.008 -25.344 -1.696 1 98.81 140 ASP A N 1
ATOM 1096 C CA . ASP A 1 140 ? 13.617 -25 -1.965 1 98.81 140 ASP A CA 1
ATOM 1097 C C . ASP A 1 140 ? 13.484 -24.188 -3.248 1 98.81 140 ASP A C 1
ATOM 1099 O O . ASP A 1 140 ? 12.602 -24.438 -4.066 1 98.81 140 ASP A O 1
ATOM 1103 N N . VAL A 1 141 ? 14.398 -23.203 -3.426 1 98.81 141 VAL A N 1
ATOM 1104 C CA . VAL A 1 141 ? 14.391 -22.359 -4.609 1 98.81 141 VAL A CA 1
ATOM 1105 C C . VAL A 1 141 ? 14.656 -23.203 -5.855 1 98.81 141 VAL A C 1
ATOM 1107 O O . VAL A 1 141 ? 13.977 -23.047 -6.875 1 98.81 141 VAL A O 1
ATOM 1110 N N . GLN A 1 142 ? 15.578 -24.078 -5.738 1 98.75 142 GLN A N 1
ATOM 1111 C CA . GLN A 1 142 ? 15.914 -24.953 -6.859 1 98.75 142 GLN A CA 1
ATOM 1112 C C . GLN A 1 142 ? 14.758 -25.891 -7.195 1 98.75 142 GLN A C 1
ATOM 1114 O O . GLN A 1 142 ? 14.438 -26.094 -8.367 1 98.75 142 GLN A O 1
ATOM 1119 N N . HIS A 1 143 ? 14.164 -26.453 -6.191 1 98.88 143 HIS A N 1
ATOM 1120 C CA . HIS A 1 143 ? 12.992 -27.297 -6.422 1 98.88 143 HIS A CA 1
ATOM 1121 C C . HIS A 1 143 ? 11.898 -26.531 -7.152 1 98.88 143 HIS A C 1
ATOM 1123 O O . HIS A 1 143 ? 11.375 -27 -8.164 1 98.88 143 HIS A O 1
ATOM 1129 N N . TRP A 1 144 ? 11.57 -25.328 -6.688 1 98.88 144 TRP A N 1
ATOM 1130 C CA . TRP A 1 144 ? 10.562 -24.438 -7.27 1 98.88 144 TRP A CA 1
ATOM 1131 C C . TRP A 1 144 ? 10.82 -24.219 -8.758 1 98.88 144 TRP A C 1
ATOM 1133 O O . TRP A 1 144 ? 9.93 -24.422 -9.586 1 98.88 144 TRP A O 1
ATOM 1143 N N . HIS A 1 145 ? 12.031 -23.922 -9.07 1 98.81 145 HIS A N 1
ATOM 1144 C CA . HIS A 1 145 ? 12.375 -23.594 -10.445 1 98.81 145 HIS A CA 1
ATOM 1145 C C . HIS A 1 145 ? 12.539 -24.844 -11.297 1 98.81 145 HIS A C 1
ATOM 1147 O O . HIS A 1 145 ? 12.281 -24.812 -12.508 1 98.81 145 HIS A O 1
ATOM 1153 N N . ARG A 1 146 ? 12.922 -25.984 -10.703 1 98.81 146 ARG A N 1
ATOM 1154 C CA . ARG A 1 146 ? 12.977 -27.25 -11.453 1 98.81 146 ARG A CA 1
ATOM 1155 C C . ARG A 1 146 ? 11.578 -27.672 -11.898 1 98.81 146 ARG A C 1
ATOM 1157 O O . ARG A 1 146 ? 11.398 -28.109 -13.039 1 98.81 146 ARG A O 1
ATOM 1164 N N . VAL A 1 147 ? 10.641 -27.547 -11.023 1 98.88 147 VAL A N 1
ATOM 1165 C CA . VAL A 1 147 ? 9.266 -27.875 -11.383 1 98.88 147 VAL A CA 1
ATOM 1166 C C . VAL A 1 147 ? 8.781 -26.938 -12.484 1 98.88 147 VAL A C 1
ATOM 1168 O O . VAL A 1 147 ? 8.172 -27.375 -13.461 1 98.88 147 VAL A O 1
ATOM 1171 N N . ALA A 1 148 ? 9.078 -25.609 -12.352 1 98.81 148 ALA A N 1
ATOM 1172 C CA . ALA A 1 148 ? 8.688 -24.625 -13.359 1 98.81 148 ALA A CA 1
ATOM 1173 C C . ALA A 1 148 ? 9.289 -24.969 -14.719 1 98.81 148 ALA A C 1
ATOM 1175 O O . ALA A 1 148 ? 8.602 -24.938 -15.742 1 98.81 148 ALA A O 1
ATOM 1176 N N . GLN A 1 149 ? 10.555 -25.281 -14.672 1 98.69 149 GLN A N 1
ATOM 1177 C CA . GLN A 1 149 ? 11.227 -25.641 -15.914 1 98.69 149 GLN A CA 1
ATOM 1178 C C . GLN A 1 149 ? 10.609 -26.891 -16.547 1 98.69 149 GLN A C 1
ATOM 1180 O O . GLN A 1 149 ? 10.352 -26.922 -17.75 1 98.69 149 GLN A O 1
ATOM 1185 N N . ALA A 1 150 ? 10.367 -27.922 -15.781 1 98.69 150 ALA A N 1
ATOM 1186 C CA . ALA A 1 150 ? 9.828 -29.203 -16.266 1 98.69 150 ALA A CA 1
ATOM 1187 C C . ALA A 1 150 ? 8.453 -29 -16.906 1 98.69 150 ALA A C 1
ATOM 1189 O O . ALA A 1 150 ? 8.156 -29.594 -17.938 1 98.69 150 ALA A O 1
ATOM 1190 N N . LEU A 1 151 ? 7.586 -28.156 -16.328 1 98.44 151 LEU A N 1
ATOM 1191 C CA . LEU A 1 151 ? 6.242 -27.984 -16.859 1 98.44 151 LEU A CA 1
ATOM 1192 C C . LEU A 1 151 ? 6.266 -27.172 -18.156 1 98.44 151 LEU A C 1
ATOM 1194 O O . LEU A 1 151 ? 5.324 -27.234 -18.953 1 98.44 151 LEU A O 1
ATOM 1198 N N . CYS A 1 152 ? 7.355 -26.406 -18.359 1 98.5 152 CYS A N 1
ATOM 1199 C CA . CYS A 1 152 ? 7.496 -25.578 -19.547 1 98.5 152 CYS A CA 1
ATOM 1200 C C . CYS A 1 152 ? 8.062 -26.375 -20.719 1 98.5 152 CYS A C 1
ATOM 1202 O O . CYS A 1 152 ? 7.855 -26.031 -21.875 1 98.5 152 CYS A O 1
ATOM 1204 N N . GLU A 1 153 ? 8.742 -27.453 -20.438 1 97.88 153 GLU A N 1
ATOM 1205 C CA . GLU A 1 153 ? 9.555 -28.188 -21.406 1 97.88 153 GLU A CA 1
ATOM 1206 C C . GLU A 1 153 ? 8.719 -28.625 -22.594 1 97.88 153 GLU A C 1
ATOM 1208 O O . GLU A 1 153 ? 9.133 -28.453 -23.75 1 97.88 153 GLU A O 1
ATOM 1213 N N . PRO A 1 154 ? 7.504 -29.172 -22.422 1 98.19 154 PRO A N 1
ATOM 1214 C CA . PRO A 1 154 ? 6.707 -29.625 -23.562 1 98.19 154 PRO A CA 1
ATOM 1215 C C . PRO A 1 154 ? 6.293 -28.469 -24.484 1 98.19 154 PRO A C 1
ATOM 1217 O O . PRO A 1 154 ? 5.805 -28.719 -25.594 1 98.19 154 PRO A O 1
ATOM 1220 N N . PHE A 1 155 ? 6.48 -27.266 -24.109 1 97.88 155 PHE A N 1
ATOM 1221 C CA . PHE A 1 155 ? 5.977 -26.125 -24.859 1 97.88 155 PHE A CA 1
ATOM 1222 C C . PHE A 1 155 ? 7.121 -25.359 -25.5 1 97.88 155 PHE A C 1
ATOM 1224 O O . PHE A 1 155 ? 6.91 -24.281 -26.062 1 97.88 155 PHE A O 1
ATOM 1231 N N . GLY A 1 156 ? 8.289 -25.844 -25.312 1 95.88 156 GLY A N 1
ATOM 1232 C CA . GLY A 1 156 ? 9.477 -25.25 -25.906 1 95.88 156 GLY A CA 1
ATOM 1233 C C . GLY A 1 156 ? 10.625 -25.094 -24.938 1 95.88 156 GLY A C 1
ATOM 1234 O O . GLY A 1 156 ? 10.414 -24.719 -23.781 1 95.88 156 GLY A O 1
ATOM 1235 N N . GLN A 1 157 ? 11.781 -25.234 -25.406 1 92.5 157 GLN A N 1
ATOM 1236 C CA . GLN A 1 157 ? 12.969 -25.25 -24.578 1 92.5 157 GLN A CA 1
ATOM 1237 C C . GLN A 1 157 ? 13.266 -23.844 -24.031 1 92.5 157 GLN A C 1
ATOM 1239 O O . GLN A 1 157 ? 13.891 -23.703 -22.969 1 92.5 157 GLN A O 1
ATOM 1244 N N . GLU A 1 158 ? 12.719 -22.875 -24.703 1 96.44 158 GLU A N 1
ATOM 1245 C CA . GLU A 1 158 ? 13.039 -21.5 -24.328 1 96.44 158 GLU A CA 1
ATOM 1246 C C . GLU A 1 158 ? 11.953 -20.906 -23.422 1 96.44 158 GLU A C 1
ATOM 1248 O O . GLU A 1 158 ? 12.109 -19.797 -22.906 1 96.44 158 GLU A O 1
ATOM 1253 N N . ARG A 1 159 ? 10.914 -21.656 -23.281 1 97.62 159 ARG A N 1
ATOM 1254 C CA . ARG A 1 159 ? 9.734 -21.125 -22.594 1 97.62 159 ARG A CA 1
ATOM 1255 C C . ARG A 1 159 ? 10.055 -20.766 -21.156 1 97.62 159 ARG A C 1
ATOM 1257 O O . ARG A 1 159 ? 9.727 -19.672 -20.703 1 97.62 159 ARG A O 1
ATOM 1264 N N . TYR A 1 160 ? 10.727 -21.641 -20.469 1 98.31 160 TYR A N 1
ATOM 1265 C CA . TYR A 1 160 ? 11.062 -21.391 -19.062 1 98.31 160 TYR A CA 1
ATOM 1266 C C . TYR A 1 160 ? 11.953 -20.156 -18.938 1 98.31 160 TYR A C 1
ATOM 1268 O O . TYR A 1 160 ? 11.672 -19.266 -18.141 1 98.31 160 TYR A O 1
ATOM 1276 N N . ALA A 1 161 ? 12.977 -20.094 -19.719 1 97.88 161 ALA A N 1
ATOM 1277 C CA . ALA A 1 161 ? 13.922 -18.984 -19.625 1 97.88 161 ALA A CA 1
ATOM 1278 C C . ALA A 1 161 ? 13.227 -17.656 -19.891 1 97.88 161 ALA A C 1
ATOM 1280 O O . ALA A 1 161 ? 13.469 -16.672 -19.172 1 97.88 161 ALA A O 1
ATOM 1281 N N . ALA A 1 162 ? 12.391 -17.672 -20.875 1 98.12 162 ALA A N 1
ATOM 1282 C CA . ALA A 1 162 ? 11.688 -16.453 -21.234 1 98.12 162 ALA A CA 1
ATOM 1283 C C . ALA A 1 162 ? 10.727 -16.016 -20.141 1 98.12 162 ALA A C 1
ATOM 1285 O O . ALA A 1 162 ? 10.703 -14.844 -19.75 1 98.12 162 ALA A O 1
ATOM 1286 N N . HIS A 1 163 ? 9.93 -16.906 -19.656 1 98.62 163 HIS A N 1
ATOM 1287 C CA . HIS A 1 163 ? 8.898 -16.547 -18.688 1 98.62 163 HIS A CA 1
ATOM 1288 C C . HIS A 1 163 ? 9.492 -16.328 -17.297 1 98.62 163 HIS A C 1
ATOM 1290 O O . HIS A 1 163 ? 8.945 -15.57 -16.5 1 98.62 163 HIS A O 1
ATOM 1296 N N . LYS A 1 164 ? 10.641 -16.984 -16.984 1 98.69 164 LYS A N 1
ATOM 1297 C CA . LYS A 1 164 ? 11.383 -16.703 -15.758 1 98.69 164 LYS A CA 1
ATOM 1298 C C . LYS A 1 164 ? 11.945 -15.281 -15.781 1 98.69 164 LYS A C 1
ATOM 1300 O O . LYS A 1 164 ? 11.836 -14.547 -14.797 1 98.69 164 LYS A O 1
ATOM 1305 N N . ARG A 1 165 ? 12.5 -14.914 -16.891 1 98.38 165 ARG A N 1
ATOM 1306 C CA . ARG A 1 165 ? 13.023 -13.562 -17.031 1 98.38 165 ARG A CA 1
ATOM 1307 C C . ARG A 1 165 ? 11.906 -12.531 -16.891 1 98.38 165 ARG A C 1
ATOM 1309 O O . ARG A 1 165 ? 12.07 -11.523 -16.188 1 98.38 165 ARG A O 1
ATOM 1316 N N . TRP A 1 166 ? 10.789 -12.812 -17.547 1 98.56 166 TRP A N 1
ATOM 1317 C CA . TRP A 1 166 ? 9.656 -11.898 -17.453 1 98.56 166 TRP A CA 1
ATOM 1318 C C . TRP A 1 166 ? 9.156 -11.789 -16.016 1 98.56 166 TRP A C 1
ATOM 1320 O O . TRP A 1 166 ? 8.766 -10.711 -15.562 1 98.56 166 TRP A O 1
ATOM 1330 N N . CYS A 1 167 ? 9.18 -12.867 -15.367 1 98.69 167 CYS A N 1
ATOM 1331 C CA . CYS A 1 167 ? 8.781 -12.875 -13.961 1 98.69 167 CYS A CA 1
ATOM 1332 C C . CYS A 1 167 ? 9.688 -11.977 -13.133 1 98.69 167 CYS A C 1
ATOM 1334 O O . CYS A 1 167 ? 9.203 -11.18 -12.32 1 98.69 167 CYS A O 1
ATOM 1336 N N . ASP A 1 168 ? 10.992 -12.078 -13.352 1 98.5 168 ASP A N 1
ATOM 1337 C CA . ASP A 1 168 ? 11.961 -11.258 -12.633 1 98.5 168 ASP A CA 1
ATOM 1338 C C . ASP A 1 168 ? 11.742 -9.773 -12.922 1 98.5 168 ASP A C 1
ATOM 1340 O O . ASP A 1 168 ? 11.867 -8.938 -12.016 1 98.5 168 ASP A O 1
ATOM 1344 N N . GLU A 1 169 ? 11.406 -9.523 -14.07 1 98.19 169 GLU A N 1
ATOM 1345 C CA . GLU A 1 169 ? 11.219 -8.141 -14.492 1 98.19 169 GLU A CA 1
ATOM 1346 C C . GLU A 1 169 ? 9.914 -7.57 -13.945 1 98.19 169 GLU A C 1
ATOM 1348 O O . GLU A 1 169 ? 9.859 -6.41 -13.531 1 98.19 169 GLU A O 1
ATOM 1353 N N . TYR A 1 170 ? 8.898 -8.375 -13.977 1 98.06 170 TYR A N 1
ATOM 1354 C CA . TYR A 1 170 ? 7.578 -7.914 -13.562 1 98.06 170 TYR A CA 1
ATOM 1355 C C . TYR A 1 170 ? 7.535 -7.676 -12.055 1 98.06 170 TYR A C 1
ATOM 1357 O O . TYR A 1 170 ? 7.039 -6.645 -11.594 1 98.06 170 TYR A O 1
ATOM 1365 N N . PHE A 1 171 ? 8.031 -8.648 -11.32 1 98.31 171 PHE A N 1
ATOM 1366 C CA . PHE A 1 171 ? 7.938 -8.578 -9.867 1 98.31 171 PHE A CA 1
ATOM 1367 C C . PHE A 1 171 ? 9.18 -7.93 -9.273 1 98.31 171 PHE A C 1
ATOM 1369 O O . PHE A 1 171 ? 9.789 -8.477 -8.344 1 98.31 171 PHE A O 1
ATOM 1376 N N . PHE A 1 172 ? 9.523 -6.812 -9.789 1 98.12 172 PHE A N 1
ATOM 1377 C CA . PHE A 1 172 ? 10.648 -6.008 -9.344 1 98.12 172 PHE A CA 1
ATOM 1378 C C . PHE A 1 172 ? 10.172 -4.746 -8.633 1 98.12 172 PHE A C 1
ATOM 1380 O O . PHE A 1 172 ? 9.336 -4.012 -9.156 1 98.12 172 PHE A O 1
ATOM 1387 N N . LEU A 1 173 ? 10.609 -4.562 -7.402 1 97.19 173 LEU A N 1
ATOM 1388 C CA . LEU A 1 173 ? 10.336 -3.342 -6.652 1 97.19 173 LEU A CA 1
ATOM 1389 C C . LEU A 1 173 ? 11.336 -2.248 -7 1 97.19 173 LEU A C 1
ATOM 1391 O O . LEU A 1 173 ? 12.398 -2.148 -6.375 1 97.19 173 LEU A O 1
ATOM 1395 N N . ARG A 1 174 ? 10.961 -1.367 -7.828 1 95.94 174 ARG A N 1
ATOM 1396 C CA . ARG A 1 174 ? 11.875 -0.393 -8.406 1 95.94 174 ARG A CA 1
ATOM 1397 C C . ARG A 1 174 ? 12.445 0.532 -7.336 1 95.94 174 ARG A C 1
ATOM 1399 O O . ARG A 1 174 ? 13.656 0.75 -7.273 1 95.94 174 ARG A O 1
ATOM 1406 N N . HIS A 1 175 ? 11.633 1.011 -6.438 1 95.12 175 HIS A N 1
ATOM 1407 C CA . HIS A 1 175 ? 12.086 2.014 -5.477 1 95.12 175 HIS A CA 1
ATOM 1408 C C . HIS A 1 175 ? 12.914 1.379 -4.367 1 95.12 175 HIS A C 1
ATOM 1410 O O . HIS A 1 175 ? 13.578 2.084 -3.604 1 95.12 175 HIS A O 1
ATOM 1416 N N . ARG A 1 176 ? 12.891 0.047 -4.277 1 96.56 176 ARG A N 1
ATOM 1417 C CA . ARG A 1 176 ? 13.719 -0.678 -3.314 1 96.56 176 ARG A CA 1
ATOM 1418 C C . ARG A 1 176 ? 14.891 -1.362 -4.008 1 96.56 176 ARG A C 1
ATOM 1420 O O . ARG A 1 176 ? 15.797 -1.876 -3.346 1 96.56 176 ARG A O 1
ATOM 1427 N N . ASN A 1 177 ? 14.891 -1.405 -5.289 1 95.94 177 ASN A N 1
ATOM 1428 C CA . ASN A 1 177 ? 15.906 -2.055 -6.109 1 95.94 177 ASN A CA 1
ATOM 1429 C C . ASN A 1 177 ? 16.094 -3.52 -5.723 1 95.94 177 ASN A C 1
ATOM 1431 O O . ASN A 1 177 ? 17.203 -3.963 -5.461 1 95.94 177 ASN A O 1
ATOM 1435 N N . GLU A 1 178 ? 15.047 -4.254 -5.66 1 97.88 178 GLU A N 1
ATOM 1436 C CA . GLU A 1 178 ? 15.047 -5.684 -5.367 1 97.88 178 GLU A CA 1
ATOM 1437 C C . GLU A 1 178 ? 13.844 -6.371 -6.008 1 97.88 178 GLU A C 1
ATOM 1439 O O . GLU A 1 178 ? 12.82 -5.734 -6.266 1 97.88 178 GLU A O 1
ATOM 1444 N N . THR A 1 179 ? 13.953 -7.648 -6.281 1 98.56 179 THR A N 1
ATOM 1445 C CA . THR A 1 179 ? 12.789 -8.43 -6.691 1 98.56 179 THR A CA 1
ATOM 1446 C C . THR A 1 179 ? 11.898 -8.734 -5.492 1 98.56 179 THR A C 1
ATOM 1448 O O . THR A 1 179 ? 12.352 -8.703 -4.348 1 98.56 179 THR A O 1
ATOM 1451 N N . ARG A 1 180 ? 10.641 -8.984 -5.699 1 98.12 180 ARG A N 1
ATOM 1452 C CA . ARG A 1 180 ? 9.727 -9.352 -4.621 1 98.12 180 ARG A CA 1
ATOM 1453 C C . ARG A 1 180 ? 10.133 -10.672 -3.98 1 98.12 180 ARG A C 1
ATOM 1455 O O . ARG A 1 180 ? 9.992 -10.852 -2.77 1 98.12 180 ARG A O 1
ATOM 1462 N N . GLY A 1 181 ? 10.617 -11.547 -4.766 1 98.56 181 GLY A N 1
ATOM 1463 C CA . GLY A 1 181 ? 11.078 -12.859 -4.332 1 98.56 181 GLY A CA 1
ATOM 1464 C C . GLY A 1 181 ? 12.086 -13.477 -5.277 1 98.56 181 GLY A C 1
ATOM 1465 O O . GLY A 1 181 ? 12.93 -12.781 -5.836 1 98.56 181 GLY A O 1
ATOM 1466 N N . VAL A 1 182 ? 12 -14.812 -5.398 1 98.81 182 VAL A N 1
ATOM 1467 C CA . VAL A 1 182 ? 13.016 -15.531 -6.164 1 98.81 182 VAL A CA 1
ATOM 1468 C C . VAL A 1 182 ? 12.484 -15.836 -7.562 1 98.81 182 VAL A C 1
ATOM 1470 O O . VAL A 1 182 ? 13.102 -16.594 -8.32 1 98.81 182 VAL A O 1
ATOM 1473 N N . GLY A 1 183 ? 11.367 -15.336 -7.859 1 98.62 183 GLY A N 1
ATOM 1474 C CA . GLY A 1 183 ? 10.828 -15.469 -9.203 1 98.62 183 GLY A CA 1
ATOM 1475 C C . GLY A 1 183 ? 9.992 -16.719 -9.391 1 98.62 183 GLY A C 1
ATOM 1476 O O . GLY A 1 183 ? 9.492 -17.281 -8.422 1 98.62 183 GLY A O 1
ATOM 1477 N N . GLY A 1 184 ? 9.828 -17.094 -10.594 1 98.75 184 GLY A N 1
ATOM 1478 C CA . GLY A 1 184 ? 8.992 -18.156 -11.133 1 98.75 184 GLY A CA 1
ATOM 1479 C C . GLY A 1 184 ? 8.672 -17.969 -12.602 1 98.75 184 GLY A C 1
ATOM 1480 O O . GLY A 1 184 ? 9.57 -17.781 -13.422 1 98.75 184 GLY A O 1
ATOM 1481 N N . LEU A 1 185 ? 7.395 -18.016 -12.883 1 98.88 185 LEU A N 1
ATOM 1482 C CA . LEU A 1 185 ? 6.941 -17.812 -14.25 1 98.88 185 LEU A CA 1
ATOM 1483 C C . LEU A 1 185 ? 5.992 -16.625 -14.344 1 98.88 185 LEU A C 1
ATOM 1485 O O . LEU A 1 185 ? 5.172 -16.406 -13.453 1 98.88 185 LEU A O 1
ATOM 1489 N N . PHE A 1 186 ? 6.082 -15.914 -15.375 1 98.75 186 PHE A N 1
ATOM 1490 C CA . PHE A 1 186 ? 5.109 -14.891 -15.742 1 98.75 186 PHE A CA 1
ATOM 1491 C C . PHE A 1 186 ? 4.918 -14.836 -17.25 1 98.75 186 PHE A C 1
ATOM 1493 O O . PHE A 1 186 ? 5.891 -14.859 -18.016 1 98.75 186 PHE A O 1
ATOM 1500 N N . PHE A 1 187 ? 3.703 -14.891 -17.719 1 98.25 187 PHE A N 1
ATOM 1501 C CA . PHE A 1 187 ? 3.408 -14.766 -19.141 1 98.25 187 PHE A CA 1
ATOM 1502 C C . PHE A 1 187 ? 2.105 -14.008 -19.359 1 98.25 187 PHE A C 1
ATOM 1504 O O . PHE A 1 187 ? 1.247 -13.969 -18.484 1 98.25 187 PHE A O 1
ATOM 1511 N N . ASP A 1 188 ? 1.984 -13.445 -20.438 1 96.44 188 ASP A N 1
ATOM 1512 C CA . ASP A 1 188 ? 0.799 -12.742 -20.906 1 96.44 188 ASP A CA 1
ATOM 1513 C C . ASP A 1 188 ? 0.721 -12.773 -22.438 1 96.44 188 ASP A C 1
ATOM 1515 O O . ASP A 1 188 ? 1.647 -13.242 -23.094 1 96.44 188 ASP A O 1
ATOM 1519 N N . ASP A 1 189 ? -0.416 -12.531 -22.984 1 93.81 189 ASP A N 1
ATOM 1520 C CA . ASP A 1 189 ? -0.625 -12.32 -24.406 1 93.81 189 ASP A CA 1
ATOM 1521 C C . ASP A 1 189 ? -0.379 -13.609 -25.188 1 93.81 189 ASP A C 1
ATOM 1523 O O . ASP A 1 189 ? 0.118 -13.57 -26.328 1 93.81 189 ASP A O 1
ATOM 1527 N N . LEU A 1 190 ? -0.518 -14.727 -24.594 1 96.5 190 LEU A N 1
ATOM 1528 C CA . LEU A 1 190 ? -0.467 -15.977 -25.359 1 96.5 190 LEU A CA 1
ATOM 1529 C C . LEU A 1 190 ? -1.773 -16.219 -26.094 1 96.5 190 LEU A C 1
ATOM 1531 O O . LEU A 1 190 ? -2.811 -16.469 -25.484 1 96.5 190 LEU A O 1
ATOM 1535 N N . GLY A 1 191 ? -1.747 -16.109 -27.406 1 95 191 GLY A N 1
ATOM 1536 C CA . GLY A 1 191 ? -2.996 -16.188 -28.141 1 95 191 GLY A CA 1
ATOM 1537 C C . GLY A 1 191 ? -2.82 -16.703 -29.562 1 95 191 GLY A C 1
ATOM 1538 O O . GLY A 1 191 ? -3.688 -16.5 -30.422 1 95 191 GLY A O 1
ATOM 1539 N N . GLN A 1 192 ? -1.684 -17.391 -29.828 1 92.81 192 GLN A N 1
ATOM 1540 C CA . GLN A 1 192 ? -1.411 -17.859 -31.188 1 92.81 192 GLN A CA 1
ATOM 1541 C C . GLN A 1 192 ? -2.162 -19.156 -31.484 1 92.81 192 GLN A C 1
ATOM 1543 O O . GLN A 1 192 ? -2.678 -19.344 -32.594 1 92.81 192 GLN A O 1
ATOM 1548 N N . ASP A 1 193 ? -2.164 -20.094 -30.609 1 96.06 193 ASP A N 1
ATOM 1549 C CA . ASP A 1 193 ? -2.807 -21.406 -30.734 1 96.06 193 ASP A CA 1
ATOM 1550 C C . ASP A 1 193 ? -3.562 -21.766 -29.453 1 96.06 193 ASP A C 1
ATOM 1552 O O . ASP A 1 193 ? -2.949 -22.109 -28.438 1 96.06 193 ASP A O 1
ATOM 1556 N N . PHE A 1 194 ? -4.906 -21.75 -29.562 1 97.19 194 PHE A N 1
ATOM 1557 C CA . PHE A 1 194 ? -5.75 -21.922 -28.391 1 97.19 194 PHE A CA 1
ATOM 1558 C C . PHE A 1 194 ? -5.402 -23.219 -27.656 1 97.19 194 PHE A C 1
ATOM 1560 O O . PHE A 1 194 ? -5.195 -23.219 -26.438 1 97.19 194 PHE A O 1
ATOM 1567 N N . GLU A 1 195 ? -5.301 -24.297 -28.375 1 97.94 195 GLU A N 1
ATOM 1568 C CA . GLU A 1 195 ? -5.094 -25.594 -27.734 1 97.94 195 GLU A CA 1
ATOM 1569 C C . GLU A 1 195 ? -3.746 -25.656 -27.031 1 97.94 195 GLU A C 1
ATOM 1571 O O . GLU A 1 195 ? -3.658 -26.125 -25.891 1 97.94 195 GLU A O 1
ATOM 1576 N N . ARG A 1 196 ? -2.775 -25.172 -27.656 1 97.69 196 ARG A N 1
ATOM 1577 C CA . ARG A 1 196 ? -1.434 -25.172 -27.078 1 97.69 196 ARG A CA 1
ATOM 1578 C C . ARG A 1 196 ? -1.339 -24.234 -25.891 1 97.69 196 ARG A C 1
ATOM 1580 O O . ARG A 1 196 ? -0.76 -24.578 -24.859 1 97.69 196 ARG A O 1
ATOM 1587 N N . ASP A 1 197 ? -1.898 -23.062 -26.125 1 98.12 197 ASP A N 1
ATOM 1588 C CA . ASP A 1 197 ? -1.847 -22.062 -25.062 1 98.12 197 ASP A CA 1
ATOM 1589 C C . ASP A 1 197 ? -2.662 -22.516 -23.844 1 98.12 197 ASP A C 1
ATOM 1591 O O . ASP A 1 197 ? -2.244 -22.312 -22.703 1 98.12 197 ASP A O 1
ATOM 1595 N N . PHE A 1 198 ? -3.795 -23.078 -24.078 1 98.62 198 PHE A N 1
ATOM 1596 C CA . PHE A 1 198 ? -4.621 -23.594 -22.984 1 98.62 198 PHE A CA 1
ATOM 1597 C C . PHE A 1 198 ? -3.918 -24.75 -22.266 1 98.62 198 PHE A C 1
ATOM 1599 O O . PHE A 1 198 ? -3.947 -24.828 -21.047 1 98.62 198 PHE A O 1
ATOM 1606 N N . ALA A 1 199 ? -3.266 -25.578 -23.016 1 98.69 199 ALA A N 1
ATOM 1607 C CA . ALA A 1 199 ? -2.49 -26.672 -22.406 1 98.69 199 ALA A CA 1
ATOM 1608 C C . ALA A 1 199 ? -1.388 -26.109 -21.5 1 98.69 199 ALA A C 1
ATOM 1610 O O . ALA A 1 199 ? -1.104 -26.688 -20.453 1 98.69 199 ALA A O 1
ATOM 1611 N N . TYR A 1 200 ? -0.765 -25.047 -21.953 1 98.69 200 TYR A N 1
ATOM 1612 C CA . TYR A 1 200 ? 0.284 -24.422 -21.156 1 98.69 200 TYR A CA 1
ATOM 1613 C C . TYR A 1 200 ? -0.285 -23.828 -19.875 1 98.69 200 TYR A C 1
ATOM 1615 O O . TYR A 1 200 ? 0.288 -24.016 -18.797 1 98.69 200 TYR A O 1
ATOM 1623 N N . GLN A 1 201 ? -1.395 -23.141 -20.016 1 98.69 201 GLN A N 1
ATOM 1624 C CA . GLN A 1 201 ? -2.055 -22.625 -18.828 1 98.69 201 GLN A CA 1
ATOM 1625 C C . GLN A 1 201 ? -2.354 -23.734 -17.828 1 98.69 201 GLN A C 1
ATOM 1627 O O . GLN A 1 201 ? -2.129 -23.578 -16.625 1 98.69 201 GLN A O 1
ATOM 1632 N N . ARG A 1 202 ? -2.857 -24.844 -18.328 1 98.81 202 ARG A N 1
ATOM 1633 C CA . ARG A 1 202 ? -3.184 -25.969 -17.469 1 98.81 202 ARG A CA 1
ATOM 1634 C C . ARG A 1 202 ? -1.932 -26.531 -16.797 1 98.81 202 ARG A C 1
ATOM 1636 O O . ARG A 1 202 ? -1.963 -26.906 -15.625 1 98.81 202 ARG A O 1
ATOM 1643 N N . ALA A 1 203 ? -0.856 -26.594 -17.562 1 98.81 203 ALA A N 1
ATOM 1644 C CA . ALA A 1 203 ? 0.402 -27.078 -17 1 98.81 203 ALA A CA 1
ATOM 1645 C C . ALA A 1 203 ? 0.85 -26.188 -15.836 1 98.81 203 ALA A C 1
ATOM 1647 O O . ALA A 1 203 ? 1.274 -26.703 -14.789 1 98.81 203 ALA A O 1
ATOM 1648 N N . VAL A 1 204 ? 0.718 -24.922 -16.031 1 98.88 204 VAL A N 1
ATOM 1649 C CA . VAL A 1 204 ? 1.127 -23.969 -15 1 98.88 204 VAL A CA 1
ATOM 1650 C C . VAL A 1 204 ? 0.209 -24.078 -13.789 1 98.88 204 VAL A C 1
ATOM 1652 O O . VAL A 1 204 ? 0.681 -24.203 -12.656 1 98.88 204 VAL A O 1
ATOM 1655 N N . GLY A 1 205 ? -1.088 -24.078 -14.016 1 98.81 205 GLY A N 1
ATOM 1656 C CA . GLY A 1 205 ? -2.051 -24.203 -12.93 1 98.81 205 GLY A CA 1
ATOM 1657 C C . GLY A 1 205 ? -1.914 -25.5 -12.156 1 98.81 205 GLY A C 1
ATOM 1658 O O . GLY A 1 205 ? -1.887 -25.484 -10.922 1 98.81 205 GLY A O 1
ATOM 1659 N N . ASP A 1 206 ? -1.752 -26.594 -12.891 1 98.5 206 ASP A N 1
ATOM 1660 C CA . ASP A 1 206 ? -1.663 -27.922 -12.289 1 98.5 206 ASP A CA 1
ATOM 1661 C C . ASP A 1 206 ? -0.324 -28.125 -11.578 1 98.5 206 ASP A C 1
ATOM 1663 O O . ASP A 1 206 ? -0.242 -28.844 -10.578 1 98.5 206 ASP A O 1
ATOM 1667 N N . GLY A 1 207 ? 0.69 -27.562 -12.117 1 98.69 207 GLY A N 1
ATOM 1668 C CA . GLY A 1 207 ? 2.037 -27.75 -11.602 1 98.69 207 GLY A CA 1
ATOM 1669 C C . GLY A 1 207 ? 2.324 -26.922 -10.359 1 98.69 207 GLY A C 1
ATOM 1670 O O . GLY A 1 207 ? 3.279 -27.203 -9.633 1 98.69 207 GLY A O 1
ATOM 1671 N N . PHE A 1 208 ? 1.479 -26 -10.078 1 98.88 208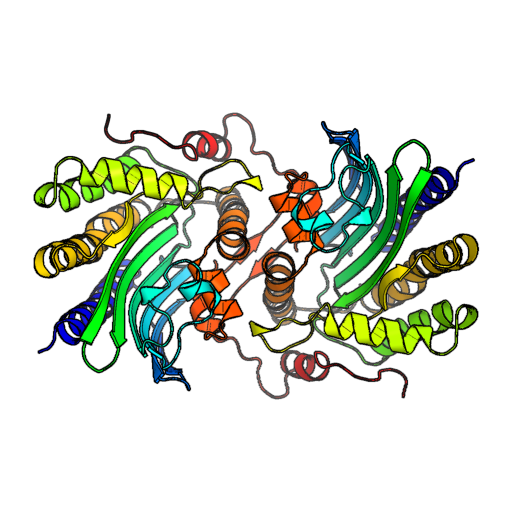 PHE A N 1
ATOM 1672 C CA . PHE A 1 208 ? 1.688 -25.078 -8.961 1 98.88 208 PHE A CA 1
ATOM 1673 C C . PHE A 1 208 ? 1.816 -25.844 -7.652 1 98.88 208 PHE A C 1
ATOM 1675 O O . PHE A 1 208 ? 2.738 -25.609 -6.867 1 98.88 208 PHE A O 1
ATOM 1682 N N . LEU A 1 209 ? 0.935 -26.766 -7.398 1 98.62 209 LEU A N 1
ATOM 1683 C CA . LEU A 1 209 ? 0.924 -27.5 -6.137 1 98.62 209 LEU A CA 1
ATOM 1684 C C . LEU A 1 209 ? 2.166 -28.375 -6.004 1 98.62 209 LEU A C 1
ATOM 1686 O O . LEU A 1 209 ? 2.699 -28.531 -4.906 1 98.62 209 LEU A O 1
ATOM 1690 N N . ASP A 1 210 ? 2.627 -28.938 -7.141 1 98.75 210 ASP A N 1
ATOM 1691 C CA . ASP A 1 210 ? 3.842 -29.75 -7.137 1 98.75 210 ASP A CA 1
ATOM 1692 C C . ASP A 1 210 ? 5.059 -28.906 -6.746 1 98.75 210 ASP A C 1
ATOM 1694 O O . ASP A 1 210 ? 6.02 -29.438 -6.18 1 98.75 210 ASP A O 1
ATOM 1698 N N . ALA A 1 211 ? 4.949 -27.672 -7.082 1 98.88 211 ALA A N 1
ATOM 1699 C CA . ALA A 1 211 ? 6.059 -26.766 -6.793 1 98.88 211 ALA A CA 1
ATOM 1700 C C . ALA A 1 211 ? 6.016 -26.297 -5.34 1 98.88 211 ALA A C 1
ATOM 1702 O O . ALA A 1 211 ? 7.047 -26.25 -4.668 1 98.88 211 ALA A O 1
ATOM 1703 N N . TYR A 1 212 ? 4.859 -26.031 -4.789 1 98.94 212 TYR A N 1
ATOM 1704 C CA . TYR A 1 212 ? 4.75 -25.281 -3.543 1 98.94 212 TYR A CA 1
ATOM 1705 C C . TYR A 1 212 ? 4.594 -26.219 -2.352 1 98.94 212 TYR A C 1
ATOM 1707 O O . TYR A 1 212 ? 5.223 -26.031 -1.31 1 98.94 212 TYR A O 1
ATOM 1715 N N . ILE A 1 213 ? 3.803 -27.281 -2.441 1 98.88 213 ILE A N 1
ATOM 1716 C CA . ILE A 1 213 ? 3.377 -28.078 -1.297 1 98.88 213 ILE A CA 1
ATOM 1717 C C . ILE A 1 213 ? 4.582 -28.797 -0.687 1 98.88 213 ILE A C 1
ATOM 1719 O O . ILE A 1 213 ? 4.711 -28.875 0.537 1 98.88 213 ILE A O 1
ATOM 1723 N N . PRO A 1 214 ? 5.508 -29.344 -1.499 1 98.88 214 PRO A N 1
ATOM 1724 C CA . PRO A 1 214 ? 6.68 -29.969 -0.896 1 98.88 214 PRO A CA 1
ATOM 1725 C C . PRO A 1 214 ? 7.492 -29.016 -0.028 1 98.88 214 PRO A C 1
ATOM 1727 O O . PRO A 1 214 ? 8.055 -29.422 0.991 1 98.88 214 PRO A O 1
ATOM 1730 N N . ILE A 1 215 ? 7.605 -27.75 -0.429 1 98.88 215 ILE A N 1
ATOM 1731 C CA . ILE A 1 215 ? 8.305 -26.75 0.363 1 98.88 215 ILE A CA 1
ATOM 1732 C C . ILE A 1 215 ? 7.586 -26.547 1.693 1 98.88 215 ILE A C 1
ATOM 1734 O O . ILE A 1 215 ? 8.219 -26.5 2.75 1 98.88 215 ILE A O 1
ATOM 1738 N N . VAL A 1 216 ? 6.238 -26.453 1.675 1 98.88 216 VAL A N 1
ATOM 1739 C CA . VAL A 1 216 ? 5.422 -26.297 2.875 1 98.88 216 VAL A CA 1
ATOM 1740 C C . VAL A 1 216 ? 5.66 -27.469 3.822 1 98.88 216 VAL A C 1
ATOM 1742 O O . VAL A 1 216 ? 5.902 -27.281 5.016 1 98.88 216 VAL A O 1
ATOM 1745 N N . GLN A 1 217 ? 5.641 -28.672 3.232 1 98.62 217 GLN A N 1
ATOM 1746 C CA . GLN A 1 217 ? 5.793 -29.875 4.039 1 98.62 217 GLN A CA 1
ATOM 1747 C C . GLN A 1 217 ? 7.168 -29.922 4.699 1 98.62 217 GLN A C 1
ATOM 1749 O O . GLN A 1 217 ? 7.297 -30.359 5.844 1 98.62 217 GLN A O 1
ATOM 1754 N N . ARG A 1 218 ? 8.141 -29.453 4.031 1 98.56 218 ARG A N 1
ATOM 1755 C CA . ARG A 1 218 ? 9.516 -29.5 4.516 1 98.56 218 ARG A CA 1
ATOM 1756 C C . ARG A 1 218 ? 9.727 -28.484 5.641 1 98.56 218 ARG A C 1
ATOM 1758 O O . ARG A 1 218 ? 10.523 -28.719 6.551 1 98.56 218 ARG A O 1
ATOM 1765 N N . ARG A 1 219 ? 8.953 -27.359 5.641 1 98.75 219 ARG A N 1
ATOM 1766 C CA . ARG A 1 219 ? 9.336 -26.234 6.473 1 98.75 219 ARG A CA 1
ATOM 1767 C C . ARG A 1 219 ? 8.305 -25.984 7.57 1 98.75 219 ARG A C 1
ATOM 1769 O O . ARG A 1 219 ? 8.586 -25.266 8.539 1 98.75 219 ARG A O 1
ATOM 1776 N N . LYS A 1 220 ? 7.094 -26.516 7.512 1 98.19 220 LYS A N 1
ATOM 1777 C CA . LYS A 1 220 ? 5.969 -26.094 8.344 1 98.19 220 LYS A CA 1
ATOM 1778 C C . LYS A 1 220 ? 6.258 -26.344 9.82 1 98.19 220 LYS A C 1
ATOM 1780 O O . LYS A 1 220 ? 5.703 -25.672 10.688 1 98.19 220 LYS A O 1
ATOM 1785 N N . ASP A 1 221 ? 7.219 -27.297 10.109 1 98 221 ASP A N 1
ATOM 1786 C CA . ASP A 1 221 ? 7.48 -27.625 11.508 1 98 221 ASP A CA 1
ATOM 1787 C C . ASP A 1 221 ? 8.805 -27.031 11.977 1 98 221 ASP A C 1
ATOM 1789 O O . ASP A 1 221 ? 9.266 -27.328 13.086 1 98 221 ASP A O 1
ATOM 1793 N N . THR A 1 222 ? 9.484 -26.25 11.133 1 98.56 222 THR A N 1
ATOM 1794 C CA . THR A 1 222 ? 10.727 -25.594 11.531 1 98.56 222 THR A CA 1
ATOM 1795 C C . THR A 1 222 ? 10.477 -24.609 12.672 1 98.56 222 THR A C 1
ATOM 1797 O O . THR A 1 222 ? 9.633 -23.719 12.555 1 98.56 222 THR A O 1
ATOM 1800 N N . PRO A 1 223 ? 11.164 -24.75 13.812 1 98.56 223 PRO A N 1
ATOM 1801 C CA . PRO A 1 223 ? 10.961 -23.812 14.914 1 98.56 223 PRO A CA 1
ATOM 1802 C C . PRO A 1 223 ? 11.438 -22.391 14.586 1 98.56 223 PRO A C 1
ATOM 1804 O O . PRO A 1 223 ? 12.438 -22.219 13.883 1 98.56 223 PRO A O 1
ATOM 1807 N N . TYR A 1 224 ? 10.75 -21.406 15.078 1 98.5 224 TYR A N 1
ATOM 1808 C CA . TYR A 1 224 ? 11.141 -20 14.914 1 98.5 224 TYR A CA 1
ATOM 1809 C C . TYR A 1 224 ? 10.75 -19.188 16.141 1 98.5 224 TYR A C 1
ATOM 1811 O O . TYR A 1 224 ? 9.945 -19.625 16.953 1 98.5 224 TYR A O 1
ATOM 1819 N N . GLY A 1 225 ? 11.367 -18.047 16.281 1 98.31 225 GLY A N 1
ATOM 1820 C CA . GLY A 1 225 ? 11.07 -17.141 17.375 1 98.31 225 GLY A CA 1
ATOM 1821 C C . GLY A 1 225 ? 10.617 -15.766 16.922 1 98.31 225 GLY A C 1
ATOM 1822 O O . GLY A 1 225 ? 10.219 -15.594 15.766 1 98.31 225 GLY A O 1
ATOM 1823 N N . GLU A 1 226 ? 10.617 -14.922 17.844 1 98.12 226 GLU A N 1
ATOM 1824 C CA . GLU A 1 226 ? 10.125 -13.562 17.609 1 98.12 226 GLU A CA 1
ATOM 1825 C C . GLU A 1 226 ? 10.969 -12.844 16.562 1 98.12 226 GLU A C 1
ATOM 1827 O O . GLU A 1 226 ? 10.438 -12.094 15.734 1 98.12 226 GLU A O 1
ATOM 1832 N N . ARG A 1 227 ? 12.227 -13.062 16.594 1 97.88 227 ARG A N 1
ATOM 1833 C CA . ARG A 1 227 ? 13.117 -12.406 15.648 1 97.88 227 ARG A CA 1
ATOM 1834 C C . ARG A 1 227 ? 12.742 -12.734 14.211 1 97.88 227 ARG A C 1
ATOM 1836 O O . ARG A 1 227 ? 12.594 -11.836 13.375 1 97.88 227 ARG A O 1
ATOM 1843 N N . GLU A 1 228 ? 12.547 -14.008 13.914 1 98.69 228 GLU A N 1
ATOM 1844 C CA . GLU A 1 228 ? 12.188 -14.438 12.57 1 98.69 228 GLU A CA 1
ATOM 1845 C C . GLU A 1 228 ? 10.805 -13.914 12.18 1 98.69 228 GLU A C 1
ATOM 1847 O O . GLU A 1 228 ? 10.602 -13.492 11.039 1 98.69 228 GLU A O 1
ATOM 1852 N N . ARG A 1 229 ? 9.914 -13.93 13.164 1 98.75 229 ARG A N 1
ATOM 1853 C CA . ARG A 1 229 ? 8.562 -13.445 12.898 1 98.75 229 ARG A CA 1
ATOM 1854 C C . ARG A 1 229 ? 8.562 -11.953 12.578 1 98.75 229 ARG A C 1
ATOM 1856 O O . ARG A 1 229 ? 7.914 -11.523 11.625 1 98.75 229 ARG A O 1
ATOM 1863 N N . GLU A 1 230 ? 9.305 -11.18 13.32 1 98.5 230 GLU A N 1
ATOM 1864 C CA . GLU A 1 230 ? 9.359 -9.734 13.109 1 98.5 230 GLU A CA 1
ATOM 1865 C C . GLU A 1 230 ? 9.977 -9.406 11.75 1 98.5 230 GLU A C 1
ATOM 1867 O O . GLU A 1 230 ? 9.57 -8.438 11.102 1 98.5 230 GLU A O 1
ATOM 1872 N N . PHE A 1 231 ? 10.938 -10.211 11.328 1 98.81 231 PHE A N 1
ATOM 1873 C CA . PHE A 1 231 ? 11.531 -9.992 10.008 1 98.81 231 PHE A CA 1
ATOM 1874 C C . PHE A 1 231 ? 10.547 -10.336 8.906 1 98.81 231 PHE A C 1
ATOM 1876 O O . PHE A 1 231 ? 10.469 -9.633 7.895 1 98.81 231 PHE A O 1
ATOM 1883 N N . GLN A 1 232 ? 9.805 -11.398 9.117 1 98.88 232 GLN A N 1
ATOM 1884 C CA . GLN A 1 232 ? 8.75 -11.75 8.172 1 98.88 232 GLN A CA 1
ATOM 1885 C C . GLN A 1 232 ? 7.766 -10.609 7.992 1 98.88 232 GLN A C 1
ATOM 1887 O O . GLN A 1 232 ? 7.441 -10.234 6.859 1 98.88 232 GLN A O 1
ATOM 1892 N N . LEU A 1 233 ? 7.32 -10.086 9.133 1 98.81 233 LEU A N 1
ATOM 1893 C CA . LEU A 1 233 ? 6.355 -8.984 9.094 1 98.81 233 LEU A CA 1
ATOM 1894 C C . LEU A 1 233 ? 6.949 -7.766 8.398 1 98.81 233 LEU A C 1
ATOM 1896 O O . LEU A 1 233 ? 6.25 -7.062 7.668 1 98.81 233 LEU A O 1
ATOM 1900 N N . TYR A 1 234 ? 8.195 -7.535 8.602 1 98.56 234 TYR A N 1
ATOM 1901 C CA . TYR A 1 234 ? 8.883 -6.426 7.953 1 98.56 234 TYR A CA 1
ATOM 1902 C C . TYR A 1 234 ? 8.938 -6.633 6.441 1 98.56 234 TYR A C 1
ATOM 1904 O O . TYR A 1 234 ? 8.602 -5.73 5.676 1 98.56 234 TYR A O 1
ATOM 1912 N N . ARG A 1 235 ? 9.289 -7.789 5.992 1 98.69 235 ARG A N 1
ATOM 1913 C CA . ARG A 1 235 ? 9.438 -8.086 4.57 1 98.69 235 ARG A CA 1
ATOM 1914 C C . ARG A 1 235 ? 8.078 -8.125 3.881 1 98.69 235 ARG A C 1
ATOM 1916 O O . ARG A 1 235 ? 7.969 -7.82 2.691 1 98.69 235 ARG A O 1
ATOM 1923 N N . ARG A 1 236 ? 7.031 -8.523 4.652 1 98.81 236 ARG A N 1
ATOM 1924 C CA . ARG A 1 236 ? 5.68 -8.477 4.105 1 98.81 236 ARG A CA 1
ATOM 1925 C C . ARG A 1 236 ? 5.312 -7.055 3.689 1 98.81 236 ARG A C 1
ATOM 1927 O O . ARG A 1 236 ? 4.449 -6.859 2.832 1 98.81 236 ARG A O 1
ATOM 1934 N N . GLY A 1 237 ? 5.977 -6.086 4.348 1 98.5 237 GLY A N 1
ATOM 1935 C CA . GLY A 1 237 ? 5.793 -4.711 3.912 1 98.5 237 GLY A CA 1
ATOM 1936 C C . GLY A 1 237 ? 6.18 -4.488 2.461 1 98.5 237 GLY A C 1
ATOM 1937 O O . GLY A 1 237 ? 5.504 -3.748 1.742 1 98.5 237 GLY A O 1
ATOM 1938 N N . ARG A 1 238 ? 7.25 -5.199 2.027 1 98.38 238 ARG A N 1
ATOM 1939 C CA . ARG A 1 238 ? 7.68 -5.109 0.636 1 98.38 238 ARG A CA 1
ATOM 1940 C C . ARG A 1 238 ? 6.621 -5.672 -0.303 1 98.38 238 ARG A C 1
ATOM 1942 O O . ARG A 1 238 ? 6.41 -5.145 -1.397 1 98.38 238 ARG A O 1
ATOM 1949 N N . TYR A 1 239 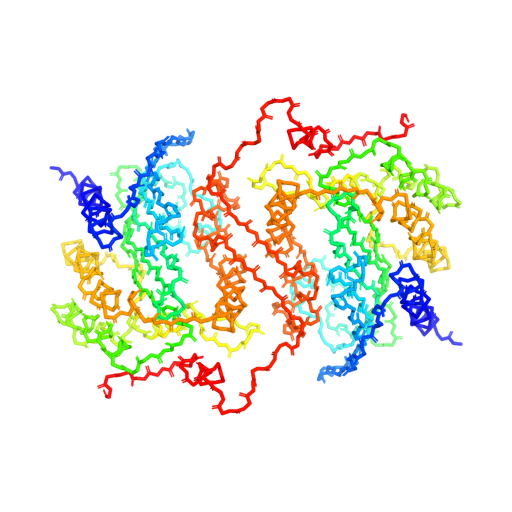? 6.012 -6.73 0.142 1 98.5 239 TYR A N 1
ATOM 1950 C CA . TYR A 1 239 ? 4.949 -7.336 -0.653 1 98.5 239 TYR A CA 1
ATOM 1951 C C . TYR A 1 239 ? 3.797 -6.359 -0.858 1 98.5 239 TYR A C 1
ATOM 1953 O O . TYR A 1 239 ? 3.289 -6.215 -1.973 1 98.5 239 TYR A O 1
ATOM 1961 N N . VAL A 1 240 ? 3.391 -5.652 0.187 1 98.62 240 VAL A N 1
ATOM 1962 C CA . VAL A 1 240 ? 2.312 -4.668 0.133 1 98.62 240 VAL A CA 1
ATOM 1963 C C . VAL A 1 240 ? 2.697 -3.527 -0.805 1 98.62 240 VAL A C 1
ATOM 1965 O O . VAL A 1 240 ? 1.895 -3.102 -1.638 1 98.62 240 VAL A O 1
ATOM 1968 N N . GLU A 1 241 ? 3.934 -3.064 -0.663 1 98.38 241 GLU A N 1
ATOM 1969 C CA . GLU A 1 241 ? 4.422 -1.979 -1.506 1 98.38 241 GLU A CA 1
ATOM 1970 C C . GLU A 1 241 ? 4.32 -2.338 -2.986 1 98.38 241 GLU A C 1
ATOM 1972 O O . GLU A 1 241 ? 3.812 -1.552 -3.787 1 98.38 241 GLU A O 1
ATOM 1977 N N . PHE A 1 242 ? 4.738 -3.514 -3.32 1 98.31 242 PHE A N 1
ATOM 1978 C CA . PHE A 1 242 ? 4.664 -3.92 -4.719 1 98.31 242 PHE A CA 1
ATOM 1979 C C . PHE A 1 242 ? 3.213 -3.98 -5.188 1 98.31 242 PHE A C 1
ATOM 1981 O O . PHE A 1 242 ? 2.875 -3.436 -6.242 1 98.31 242 PHE A O 1
ATOM 1988 N N . ASN A 1 243 ? 2.385 -4.641 -4.41 1 98.12 243 ASN A N 1
ATOM 1989 C CA . ASN A 1 243 ? 1.008 -4.891 -4.824 1 98.12 243 ASN A CA 1
ATOM 1990 C C . ASN A 1 243 ? 0.239 -3.59 -5.035 1 98.12 243 ASN A C 1
ATOM 1992 O O . ASN A 1 243 ? -0.563 -3.48 -5.961 1 98.12 243 ASN A O 1
ATOM 1996 N N . LEU A 1 244 ? 0.522 -2.619 -4.219 1 97.75 244 LEU A N 1
ATOM 1997 C CA . LEU A 1 244 ? -0.303 -1.416 -4.242 1 97.75 244 LEU A CA 1
ATOM 1998 C C . LEU A 1 244 ? 0.321 -0.344 -5.129 1 97.75 244 LEU A C 1
ATOM 2000 O O . LEU A 1 244 ? -0.37 0.567 -5.59 1 97.75 244 LEU A O 1
ATOM 2004 N N . VAL A 1 245 ? 1.631 -0.469 -5.445 1 96.62 245 VAL A N 1
ATOM 2005 C CA . VAL A 1 245 ? 2.285 0.589 -6.207 1 96.62 245 VAL A CA 1
ATOM 2006 C C . VAL A 1 245 ? 2.512 0.126 -7.648 1 96.62 245 VAL A C 1
ATOM 2008 O O . VAL A 1 245 ? 2.414 0.922 -8.586 1 96.62 245 VAL A O 1
ATOM 2011 N N . TYR A 1 246 ? 2.754 -1.211 -7.816 1 95.94 246 TYR A N 1
ATOM 2012 C CA . TYR A 1 246 ? 3.289 -1.604 -9.117 1 95.94 246 TYR A CA 1
ATOM 2013 C C . TYR A 1 246 ? 2.418 -2.672 -9.766 1 95.94 246 TYR A C 1
ATOM 2015 O O . TYR A 1 246 ? 2.414 -2.82 -10.992 1 95.94 246 TYR A O 1
ATOM 2023 N N . ASP A 1 247 ? 1.725 -3.434 -8.938 1 96.38 247 ASP A N 1
ATOM 2024 C CA . ASP A 1 247 ? 0.969 -4.539 -9.523 1 96.38 247 ASP A CA 1
ATOM 2025 C C . ASP A 1 247 ? -0.142 -4.023 -10.438 1 96.38 247 ASP A C 1
ATOM 2027 O O . ASP A 1 247 ? -1.124 -3.445 -9.961 1 96.38 247 ASP A O 1
ATOM 2031 N N . ARG A 1 248 ? -0.116 -4.277 -11.656 1 92.19 248 ARG A N 1
ATOM 2032 C CA . ARG A 1 248 ? -1.032 -3.75 -12.664 1 92.19 248 ARG A CA 1
ATOM 2033 C C . ARG A 1 248 ? -2.443 -4.289 -12.453 1 92.19 248 ARG A C 1
ATOM 2035 O O . ARG A 1 248 ? -3.424 -3.564 -12.648 1 92.19 248 ARG A O 1
ATOM 2042 N N . GLY A 1 249 ? -2.451 -5.551 -12.117 1 89.94 249 GLY A N 1
ATOM 2043 C CA . GLY A 1 249 ? -3.758 -6.137 -11.859 1 89.94 249 GLY A CA 1
ATOM 2044 C C . GLY A 1 249 ? -4.492 -5.469 -10.711 1 89.94 249 GLY A C 1
ATOM 2045 O O . GLY A 1 249 ? -5.676 -5.152 -10.82 1 89.94 249 GLY A O 1
ATOM 2046 N N . THR A 1 250 ? -3.822 -5.27 -9.648 1 92.62 250 THR A N 1
ATOM 2047 C CA . THR A 1 250 ? -4.395 -4.629 -8.461 1 92.62 250 THR A CA 1
ATOM 2048 C C . THR A 1 250 ? -4.828 -3.201 -8.781 1 92.62 250 THR A C 1
ATOM 2050 O O . THR A 1 250 ? -5.965 -2.816 -8.508 1 92.62 250 THR A O 1
ATOM 2053 N N . LEU A 1 251 ? -3.949 -2.463 -9.375 1 91.25 251 LEU A N 1
ATOM 2054 C CA . LEU A 1 251 ? -4.219 -1.057 -9.656 1 91.25 251 LEU A CA 1
ATOM 2055 C C . LEU A 1 251 ? -5.383 -0.914 -10.633 1 91.25 251 LEU A C 1
ATOM 2057 O O . LEU A 1 251 ? -6.297 -0.116 -10.406 1 91.25 251 LEU A O 1
ATOM 2061 N N . PHE A 1 252 ? -5.387 -1.717 -11.633 1 84.88 252 PHE A N 1
ATOM 2062 C CA . PHE A 1 252 ? -6.477 -1.698 -12.602 1 84.88 252 PHE A CA 1
ATOM 2063 C C . PHE A 1 252 ? -7.797 -2.066 -11.938 1 84.88 252 PHE A C 1
ATOM 2065 O O . PHE A 1 252 ? -8.82 -1.427 -12.18 1 84.88 252 PHE A O 1
ATOM 2072 N N . GLY A 1 253 ? -7.742 -3.041 -11.18 1 87.38 253 GLY A N 1
ATOM 2073 C CA . GLY A 1 253 ? -8.945 -3.457 -10.477 1 87.38 253 GLY A CA 1
ATOM 2074 C C . GLY A 1 253 ? -9.523 -2.371 -9.586 1 87.38 253 GLY A C 1
ATOM 2075 O O . GLY A 1 253 ? -10.734 -2.111 -9.625 1 87.38 253 GLY A O 1
ATOM 2076 N N . LEU A 1 254 ? -8.695 -1.793 -8.82 1 90.06 254 LEU A N 1
ATOM 2077 C CA . LEU A 1 254 ? -9.148 -0.757 -7.898 1 90.06 254 LEU A CA 1
ATOM 2078 C C . LEU A 1 254 ? -9.68 0.452 -8.656 1 90.06 254 LEU A C 1
ATOM 2080 O O . LEU A 1 254 ? -10.703 1.027 -8.281 1 90.06 254 LEU A O 1
ATOM 2084 N N . GLN A 1 255 ? -9.086 0.759 -9.711 1 82.31 255 GLN A N 1
ATOM 2085 C CA . GLN A 1 255 ? -9.43 1.963 -10.469 1 82.31 255 GLN A CA 1
ATOM 2086 C C . GLN A 1 255 ? -10.648 1.732 -11.352 1 82.31 255 GLN A C 1
ATOM 2088 O O . GLN A 1 255 ? -11.352 2.68 -11.711 1 82.31 255 GLN A O 1
ATOM 2093 N N . SER A 1 256 ? -10.914 0.479 -11.734 1 79.19 256 SER A N 1
ATOM 2094 C CA . SER A 1 256 ? -12.031 0.179 -12.625 1 79.19 256 SER A CA 1
ATOM 2095 C C . SER A 1 256 ? -13.297 -0.149 -11.844 1 79.19 256 SER A C 1
ATOM 2097 O O . SER A 1 256 ? -14.297 -0.581 -12.422 1 79.19 256 SER A O 1
ATOM 2099 N N . GLY A 1 257 ? -13.172 0.029 -10.609 1 81.31 257 GLY A N 1
ATOM 2100 C CA . GLY A 1 257 ? -14.344 -0.201 -9.789 1 81.31 257 GLY A CA 1
ATOM 2101 C C . GLY A 1 257 ? -14.531 -1.657 -9.406 1 81.31 257 GLY A C 1
ATOM 2102 O O . GLY A 1 257 ? -15.648 -2.088 -9.109 1 81.31 257 GLY A O 1
ATOM 2103 N N . GLY A 1 258 ? -13.516 -2.418 -9.508 1 85.31 258 GLY A N 1
ATOM 2104 C CA . GLY A 1 258 ? -13.586 -3.803 -9.07 1 85.31 258 GLY A CA 1
ATOM 2105 C C . GLY A 1 258 ? -13.875 -3.949 -7.59 1 85.31 258 GLY A C 1
ATOM 2106 O O . GLY A 1 258 ? -13.859 -2.963 -6.852 1 85.31 258 GLY A O 1
ATOM 2107 N N . ARG A 1 259 ? -14.18 -5.16 -7.211 1 90.81 259 ARG A N 1
ATOM 2108 C CA . ARG A 1 259 ? -14.492 -5.453 -5.812 1 90.81 259 ARG A CA 1
ATOM 2109 C C . ARG A 1 259 ? -13.234 -5.398 -4.949 1 90.81 259 ARG A C 1
ATOM 2111 O O . ARG A 1 259 ? -12.438 -6.344 -4.938 1 90.81 259 ARG A O 1
ATOM 2118 N N . ALA A 1 260 ? -13.133 -4.395 -4.148 1 92 260 ALA A N 1
ATOM 2119 C CA . ALA A 1 260 ? -11.93 -4.109 -3.369 1 92 260 ALA A CA 1
ATOM 2120 C C . ALA A 1 260 ? -11.57 -5.285 -2.465 1 92 260 ALA A C 1
ATOM 2122 O O . ALA A 1 260 ? -10.398 -5.648 -2.348 1 92 260 ALA A O 1
ATOM 2123 N N . GLU A 1 261 ? -12.531 -5.871 -1.81 1 92.75 261 GLU A N 1
ATOM 2124 C CA . GLU A 1 261 ? -12.289 -6.973 -0.884 1 92.75 261 GLU A CA 1
ATOM 2125 C C . GLU A 1 261 ? -11.609 -8.148 -1.587 1 92.75 261 GLU A C 1
ATOM 2127 O O . GLU A 1 261 ? -10.656 -8.727 -1.063 1 92.75 261 GLU A O 1
ATOM 2132 N N . SER A 1 262 ? -12.031 -8.422 -2.744 1 91.31 262 SER A N 1
ATOM 2133 C CA . SER A 1 262 ? -11.453 -9.531 -3.496 1 91.31 262 SER A CA 1
ATOM 2134 C C . SER A 1 262 ? -10.07 -9.188 -4.023 1 91.31 262 SER A C 1
ATOM 2136 O O . SER A 1 262 ? -9.164 -10.023 -4.016 1 91.31 262 SER A O 1
ATOM 2138 N N . ILE A 1 263 ? -9.969 -8.008 -4.484 1 93.06 263 ILE A N 1
ATOM 2139 C CA . ILE A 1 263 ? -8.711 -7.547 -5.051 1 93.06 263 ILE A CA 1
ATOM 2140 C C . ILE A 1 263 ? -7.633 -7.523 -3.969 1 93.06 263 ILE A C 1
ATOM 2142 O O . ILE A 1 263 ? -6.508 -7.973 -4.195 1 93.06 263 ILE A O 1
ATOM 2146 N N . LEU A 1 264 ? -7.973 -7.082 -2.771 1 96.5 264 LEU A N 1
ATOM 2147 C CA . LEU A 1 264 ? -6.992 -6.848 -1.717 1 96.5 264 LEU A CA 1
ATOM 2148 C C . LEU A 1 264 ? -6.844 -8.078 -0.829 1 96.5 264 LEU A C 1
ATOM 2150 O O . LEU A 1 264 ? -6.121 -8.039 0.171 1 96.5 264 LEU A O 1
ATOM 2154 N N . MET A 1 265 ? -7.508 -9.133 -1.192 1 94.81 265 MET A N 1
ATOM 2155 C CA . MET A 1 265 ? -7.348 -10.398 -0.487 1 94.81 265 MET A CA 1
ATOM 2156 C C . MET A 1 265 ? -5.895 -10.852 -0.508 1 94.81 265 MET A C 1
ATOM 2158 O O . MET A 1 265 ? -5.465 -11.617 0.357 1 94.81 265 MET A O 1
ATOM 2162 N N . SER A 1 266 ? -5.16 -10.305 -1.468 1 95.5 266 SER A N 1
ATOM 2163 C CA . SER A 1 266 ? -3.777 -10.711 -1.694 1 95.5 266 SER A CA 1
ATOM 2164 C C . SER A 1 266 ? -2.85 -10.117 -0.64 1 95.5 266 SER A C 1
ATOM 2166 O O . SER A 1 266 ? -1.699 -10.539 -0.506 1 95.5 266 SER A O 1
ATOM 2168 N N . LEU A 1 267 ? -3.262 -9.172 0.111 1 98.25 267 LEU A N 1
ATOM 2169 C CA . LEU A 1 267 ? -2.393 -8.516 1.083 1 98.25 267 LEU A CA 1
ATOM 2170 C C . LEU A 1 267 ? -2.168 -9.414 2.299 1 98.25 267 LEU A C 1
ATOM 2172 O O . LEU A 1 267 ? -3.068 -10.148 2.711 1 98.25 267 LEU A O 1
ATOM 2176 N N . PRO A 1 268 ? -0.944 -9.328 2.873 1 98.5 268 PRO A N 1
ATOM 2177 C CA . PRO A 1 268 ? -0.678 -10.117 4.074 1 98.5 268 PRO A CA 1
ATOM 2178 C C . PRO A 1 268 ? -1.535 -9.695 5.266 1 98.5 268 PRO A C 1
ATOM 2180 O O . PRO A 1 268 ? -1.886 -8.516 5.387 1 98.5 268 PRO A O 1
ATOM 2183 N N . PRO A 1 269 ? -1.818 -10.609 6.168 1 98.25 269 PRO A N 1
ATOM 2184 C CA . PRO A 1 269 ? -2.711 -10.305 7.289 1 98.25 269 PRO A CA 1
ATOM 2185 C C . PRO A 1 269 ? -2.078 -9.367 8.312 1 98.25 269 PRO A C 1
ATOM 2187 O O . PRO A 1 269 ? -2.787 -8.625 9 1 98.25 269 PRO A O 1
ATOM 2190 N N . ARG A 1 270 ? -0.764 -9.43 8.445 1 98.62 270 ARG A N 1
ATOM 2191 C CA . ARG A 1 270 ? -0.036 -8.547 9.352 1 98.62 270 ARG A CA 1
ATOM 2192 C C . ARG A 1 270 ? 1.279 -8.086 8.734 1 98.62 270 ARG A C 1
ATOM 2194 O O . ARG A 1 270 ? 1.971 -8.875 8.086 1 98.62 270 ARG A O 1
ATOM 2201 N N . VAL A 1 271 ? 1.586 -6.828 8.953 1 98.69 271 VAL A N 1
ATOM 2202 C CA . VAL A 1 271 ? 2.758 -6.211 8.344 1 98.69 271 VAL A CA 1
ATOM 2203 C C . VAL A 1 271 ? 3.348 -5.168 9.289 1 98.69 271 VAL A C 1
ATOM 2205 O O . VAL A 1 271 ? 2.633 -4.59 10.109 1 98.69 271 VAL A O 1
ATOM 2208 N N . ARG A 1 272 ? 4.598 -4.922 9.18 1 98.19 272 ARG A N 1
ATOM 2209 C CA . ARG A 1 272 ? 5.207 -3.809 9.898 1 98.19 272 ARG A CA 1
ATOM 2210 C C . ARG A 1 272 ? 6.152 -3.023 8.992 1 98.19 272 ARG A C 1
ATOM 2212 O O . ARG A 1 272 ? 6.688 -3.568 8.023 1 98.19 272 ARG A O 1
ATOM 2219 N N . TRP A 1 273 ? 6.305 -1.831 9.156 1 98 273 TRP A N 1
ATOM 2220 C CA . TRP A 1 273 ? 7.316 -0.977 8.547 1 98 273 TRP A CA 1
ATOM 2221 C C . TRP A 1 273 ? 8.242 -0.384 9.609 1 98 273 TRP A C 1
ATOM 2223 O O . TRP A 1 273 ? 7.812 -0.123 10.734 1 98 273 TRP A O 1
ATOM 2233 N N . GLU A 1 274 ? 9.383 -0.213 9.25 1 96.25 274 GLU A N 1
ATOM 2234 C CA . GLU A 1 274 ? 10.398 0.385 10.117 1 96.25 274 GLU A CA 1
ATOM 2235 C C . GLU A 1 274 ? 11.391 1.217 9.305 1 96.25 274 GLU A C 1
ATOM 2237 O O . GLU A 1 274 ? 12.008 0.711 8.367 1 96.25 274 GLU A O 1
ATOM 2242 N N . TYR A 1 275 ? 11.492 2.479 9.672 1 95 275 TYR A N 1
ATOM 2243 C CA . TYR A 1 275 ? 12.398 3.383 8.969 1 95 275 TYR A CA 1
ATOM 2244 C C . TYR A 1 275 ? 13.844 2.951 9.156 1 95 275 TYR A C 1
ATOM 2246 O O . TYR A 1 275 ? 14.297 2.725 10.281 1 95 275 TYR A O 1
ATOM 2254 N N . GLY A 1 276 ? 14.555 2.789 8.047 1 93 276 GLY A N 1
ATOM 2255 C CA . GLY A 1 276 ? 15.992 2.58 8.07 1 93 276 GLY A CA 1
ATOM 2256 C C . GLY A 1 276 ? 16.391 1.202 8.57 1 93 276 GLY A C 1
ATOM 2257 O O . GLY A 1 276 ? 17.469 1.025 9.133 1 93 276 GLY A O 1
ATOM 2258 N N . PHE A 1 277 ? 15.523 0.237 8.508 1 94.69 277 PHE A N 1
ATOM 2259 C CA . PHE A 1 277 ? 15.859 -1.11 8.953 1 94.69 277 PHE A CA 1
ATOM 2260 C C . PHE A 1 277 ? 17.016 -1.676 8.141 1 94.69 277 PHE A C 1
ATOM 2262 O O . PHE A 1 277 ? 17.016 -1.611 6.914 1 94.69 277 PHE A O 1
ATOM 2269 N N . THR A 1 278 ? 18.016 -2.156 8.789 1 94.56 278 THR A N 1
ATOM 2270 C CA . THR A 1 278 ? 19.156 -2.859 8.211 1 94.56 278 THR A CA 1
ATOM 2271 C C . THR A 1 278 ? 19.453 -4.141 8.984 1 94.56 278 THR A C 1
ATOM 2273 O O . THR A 1 278 ? 19.734 -4.098 10.188 1 94.56 278 THR A O 1
ATOM 2276 N N . PRO A 1 279 ? 19.344 -5.215 8.289 1 96.5 279 PRO A N 1
ATOM 2277 C CA . PRO A 1 279 ? 19.688 -6.449 9 1 96.5 279 PRO A CA 1
ATOM 2278 C C . PRO A 1 279 ? 21.141 -6.48 9.469 1 96.5 279 PRO A C 1
ATOM 2280 O O . PRO A 1 279 ? 22.016 -5.883 8.828 1 96.5 279 PRO A O 1
ATOM 2283 N N . GLU A 1 280 ? 21.406 -7.211 10.539 1 96.81 280 GLU A N 1
ATOM 2284 C CA . GLU A 1 280 ? 22.766 -7.395 11.016 1 96.81 280 GLU A CA 1
ATOM 2285 C C . GLU A 1 280 ? 23.625 -8.141 9.984 1 96.81 280 GLU A C 1
ATOM 2287 O O . GLU A 1 280 ? 23.203 -9.18 9.461 1 96.81 280 GLU A O 1
ATOM 2292 N N . PRO A 1 281 ? 24.828 -7.605 9.711 1 96.38 281 PRO A N 1
ATOM 2293 C CA . PRO A 1 281 ? 25.688 -8.312 8.766 1 96.38 281 PRO A CA 1
ATOM 2294 C C . PRO A 1 281 ? 25.953 -9.758 9.164 1 96.38 281 PRO A C 1
ATOM 2296 O O . PRO A 1 281 ? 26.203 -10.047 10.336 1 96.38 281 PRO A O 1
ATOM 2299 N N . GLY A 1 282 ? 25.859 -10.625 8.234 1 96.88 282 GLY A N 1
ATOM 2300 C CA . GLY A 1 282 ? 26.141 -12.031 8.477 1 96.88 282 GLY A CA 1
ATOM 2301 C C . GLY A 1 282 ? 24.953 -12.789 9.047 1 96.88 282 GLY A C 1
ATOM 2302 O O . GLY A 1 282 ? 25.016 -14 9.234 1 96.88 282 GLY A O 1
ATOM 2303 N N . SER A 1 283 ? 23.875 -12.062 9.32 1 97.5 283 SER A N 1
ATOM 2304 C CA . SER A 1 283 ? 22.688 -12.703 9.875 1 97.5 283 SER A CA 1
ATOM 2305 C C . SER A 1 283 ? 21.891 -13.438 8.797 1 97.5 283 SER A C 1
ATOM 2307 O O . SER A 1 283 ? 22.156 -13.266 7.605 1 97.5 283 SER A O 1
ATOM 2309 N N . ALA A 1 284 ? 21.047 -14.297 9.289 1 97.44 284 ALA A N 1
ATOM 2310 C CA . ALA A 1 284 ? 20.156 -14.984 8.367 1 97.44 284 ALA A CA 1
ATOM 2311 C C . ALA A 1 284 ? 19.297 -13.992 7.59 1 97.44 284 ALA A C 1
ATOM 2313 O O . ALA A 1 284 ? 19 -14.203 6.41 1 97.44 284 ALA A O 1
ATOM 2314 N N . GLU A 1 285 ? 18.922 -12.898 8.234 1 98.5 285 GLU A N 1
ATOM 2315 C CA . GLU A 1 285 ? 18.125 -11.852 7.605 1 98.5 285 GLU A CA 1
ATOM 2316 C C . GLU A 1 285 ? 18.906 -11.156 6.492 1 98.5 285 GLU A C 1
ATOM 2318 O O . GLU A 1 285 ? 18.344 -10.852 5.438 1 98.5 285 GLU A O 1
ATOM 2323 N N . ALA A 1 286 ? 20.141 -10.953 6.691 1 98 286 ALA A N 1
ATOM 2324 C CA . ALA A 1 286 ? 20.984 -10.289 5.699 1 98 286 ALA A CA 1
ATOM 2325 C C . ALA A 1 286 ? 21.172 -11.164 4.461 1 98 286 ALA A C 1
ATOM 2327 O O . ALA A 1 286 ? 21.328 -10.648 3.352 1 98 286 ALA A O 1
ATOM 2328 N N . ARG A 1 287 ? 21.109 -12.43 4.664 1 98.06 287 ARG A N 1
ATOM 2329 C CA . ARG A 1 287 ? 21.328 -13.391 3.586 1 98.06 287 ARG A CA 1
ATOM 2330 C C . ARG A 1 287 ? 20.234 -13.266 2.52 1 98.06 287 ARG A C 1
ATOM 2332 O O . ARG A 1 287 ? 20.484 -13.57 1.348 1 98.06 287 ARG A O 1
ATOM 2339 N N . LEU A 1 288 ? 19.078 -12.82 2.885 1 98.5 288 LEU A N 1
ATOM 2340 C CA . LEU A 1 288 ? 17.953 -12.734 1.957 1 98.5 288 LEU A CA 1
ATOM 2341 C C . LEU A 1 288 ? 18.312 -11.859 0.759 1 98.5 288 LEU A C 1
ATOM 2343 O O . LEU A 1 288 ? 17.891 -12.133 -0.365 1 98.5 288 LEU A O 1
ATOM 2347 N N . ALA A 1 289 ? 19.094 -10.859 0.97 1 97.5 289 ALA A N 1
ATOM 2348 C CA . ALA A 1 289 ? 19.438 -9.891 -0.071 1 97.5 289 ALA A CA 1
ATOM 2349 C C . ALA A 1 289 ? 20.078 -10.578 -1.271 1 97.5 289 ALA A C 1
ATOM 2351 O O . ALA A 1 289 ? 19.891 -10.156 -2.414 1 97.5 289 ALA A O 1
ATOM 2352 N N . ASP A 1 290 ? 20.766 -11.633 -1.017 1 97.38 290 ASP A N 1
ATOM 2353 C CA . ASP A 1 290 ? 21.453 -12.375 -2.072 1 97.38 290 ASP A CA 1
ATOM 2354 C C . ASP A 1 290 ? 20.453 -13.086 -2.98 1 97.38 290 ASP A C 1
ATOM 2356 O O . ASP A 1 290 ? 20.797 -13.492 -4.09 1 97.38 290 ASP A O 1
ATOM 2360 N N . TYR A 1 291 ? 19.266 -13.273 -2.504 1 98.5 291 TYR A N 1
ATOM 2361 C CA . TYR A 1 291 ? 18.266 -14.023 -3.244 1 98.5 291 TYR A CA 1
ATOM 2362 C C . TYR A 1 291 ? 17.328 -13.086 -4 1 98.5 291 TYR A C 1
ATOM 2364 O O . TYR A 1 291 ? 16.562 -13.531 -4.859 1 98.5 291 TYR A O 1
ATOM 2372 N N . LEU A 1 292 ? 17.344 -11.812 -3.682 1 98.56 292 LEU A N 1
ATOM 2373 C CA . LEU A 1 292 ? 16.391 -10.859 -4.254 1 98.56 292 LEU A CA 1
ATOM 2374 C C . LEU A 1 292 ? 17.016 -10.117 -5.434 1 98.56 292 LEU A C 1
ATOM 2376 O O . LEU A 1 292 ? 16.891 -8.898 -5.539 1 98.56 292 LEU A O 1
ATOM 2380 N N . ILE A 1 293 ? 17.719 -10.844 -6.18 1 98 293 ILE A N 1
ATOM 2381 C CA . ILE A 1 293 ? 18.297 -10.438 -7.457 1 98 293 ILE A CA 1
ATOM 2382 C C . ILE A 1 293 ? 18.031 -11.508 -8.508 1 98 293 ILE A C 1
ATOM 2384 O O . ILE A 1 293 ? 18.078 -12.703 -8.211 1 98 293 ILE A O 1
ATOM 2388 N N . PRO A 1 294 ? 17.719 -11.023 -9.742 1 96.81 294 PRO A N 1
ATOM 2389 C CA . PRO A 1 294 ? 17.562 -12.039 -10.789 1 96.81 294 PRO A CA 1
ATOM 2390 C C . PRO A 1 294 ? 18.766 -12.969 -10.883 1 96.81 294 PRO A C 1
ATOM 2392 O O . PRO A 1 294 ? 19.906 -12.508 -10.828 1 96.81 294 PRO A O 1
ATOM 2395 N N . ARG A 1 295 ? 18.469 -14.25 -10.922 1 94.25 295 ARG A N 1
ATOM 2396 C CA . ARG A 1 295 ? 19.516 -15.266 -10.93 1 94.25 295 ARG A CA 1
ATOM 2397 C C . ARG A 1 295 ? 19.062 -16.516 -11.68 1 94.25 295 ARG A C 1
ATOM 2399 O O . ARG A 1 295 ? 17.875 -16.828 -11.711 1 94.25 295 ARG A O 1
ATOM 2406 N N . ASP A 1 296 ? 20.062 -17.156 -12.367 1 96.12 296 ASP A N 1
ATOM 2407 C CA . ASP A 1 296 ? 19.812 -18.5 -12.883 1 96.12 296 ASP A CA 1
ATOM 2408 C C . ASP A 1 296 ? 19.875 -19.531 -11.766 1 96.12 296 ASP A C 1
ATOM 2410 O O . ASP A 1 296 ? 20.969 -19.906 -11.32 1 96.12 296 ASP A O 1
ATOM 2414 N N . TRP A 1 297 ? 18.766 -20.047 -11.367 1 97.12 297 TRP A N 1
ATOM 2415 C CA . TRP A 1 297 ? 18.688 -20.891 -10.18 1 97.12 297 TRP A CA 1
ATOM 2416 C C . TRP A 1 297 ? 19.047 -22.344 -10.523 1 97.12 297 TRP A C 1
ATOM 2418 O O . TRP A 1 297 ? 19.266 -23.156 -9.625 1 97.12 297 TRP A O 1
ATOM 2428 N N . LEU A 1 298 ? 19.047 -22.641 -11.812 1 96.25 298 LEU A N 1
ATOM 2429 C CA . LEU A 1 298 ? 19.219 -24.031 -12.227 1 96.25 298 LEU A CA 1
ATOM 2430 C C . LEU A 1 298 ? 20.531 -24.219 -12.969 1 96.25 298 LEU A C 1
ATOM 2432 O O . LEU A 1 298 ? 20.891 -25.344 -13.344 1 96.25 298 LEU A O 1
ATOM 2436 N N . GLY A 1 299 ? 21.422 -23.219 -13.109 1 86.44 299 GLY A N 1
ATOM 2437 C CA . GLY A 1 299 ? 22.719 -23.328 -13.758 1 86.44 299 GLY A CA 1
ATOM 2438 C C . GLY A 1 299 ? 22.625 -23.25 -15.266 1 86.44 299 GLY A C 1
ATOM 2439 O O . GLY A 1 299 ? 21.562 -23.5 -15.852 1 86.44 299 GLY A O 1
ATOM 2440 N N . MET B 1 1 ? 17.578 38.375 2.451 1 74.5 1 MET B N 1
ATOM 2441 C CA . MET B 1 1 ? 17.344 36.969 2.193 1 74.5 1 MET B CA 1
ATOM 2442 C C . MET B 1 1 ? 16.266 36.781 1.127 1 74.5 1 MET B C 1
ATOM 2444 O O . MET B 1 1 ? 15.25 37.469 1.133 1 74.5 1 MET B O 1
ATOM 2448 N N . ASN B 1 2 ? 16.516 35.969 -0.007 1 89.5 2 ASN B N 1
ATOM 2449 C CA . ASN B 1 2 ? 15.5 35.781 -1.046 1 89.5 2 ASN B CA 1
ATOM 2450 C C . ASN B 1 2 ? 14.289 35.031 -0.523 1 89.5 2 ASN B C 1
ATOM 2452 O O . ASN B 1 2 ? 14.297 34.531 0.602 1 89.5 2 ASN B O 1
ATOM 2456 N N . GLU B 1 3 ? 13.258 35.156 -1.11 1 93.62 3 GLU B N 1
ATOM 2457 C CA . GLU B 1 3 ? 11.969 34.594 -0.724 1 93.62 3 GLU B CA 1
ATOM 2458 C C . GLU B 1 3 ? 12.094 33.094 -0.383 1 93.62 3 GLU B C 1
ATOM 2460 O O . GLU B 1 3 ? 11.57 32.656 0.635 1 93.62 3 GLU B O 1
ATOM 2465 N N . PHE B 1 4 ? 12.828 32.406 -1.134 1 96 4 PHE B N 1
ATOM 2466 C CA . PHE B 1 4 ? 12.961 30.969 -0.925 1 96 4 PHE B CA 1
ATOM 2467 C C . PHE B 1 4 ? 13.688 30.672 0.383 1 96 4 PHE B C 1
ATOM 2469 O O . PHE B 1 4 ? 13.273 29.797 1.144 1 96 4 PHE B O 1
ATOM 2476 N N . ASP B 1 5 ? 14.695 31.391 0.678 1 96.69 5 ASP B N 1
ATOM 2477 C CA . ASP B 1 5 ? 15.484 31.172 1.888 1 96.69 5 ASP B CA 1
ATOM 2478 C C . ASP B 1 5 ? 14.664 31.469 3.139 1 96.69 5 ASP B C 1
ATOM 2480 O O . ASP B 1 5 ? 14.836 30.828 4.172 1 96.69 5 ASP B O 1
ATOM 2484 N N . ARG B 1 6 ? 13.836 32.469 3.021 1 97.81 6 ARG B N 1
ATOM 2485 C CA . ARG B 1 6 ? 12.945 32.812 4.129 1 97.81 6 ARG B CA 1
ATOM 2486 C C . ARG B 1 6 ? 12.023 31.641 4.453 1 97.81 6 ARG B C 1
ATOM 2488 O O . ARG B 1 6 ? 11.828 31.297 5.621 1 97.81 6 ARG B O 1
ATOM 2495 N N . VAL B 1 7 ? 11.477 31.094 3.43 1 98.56 7 VAL B N 1
ATOM 2496 C CA . VAL B 1 7 ? 10.578 29.953 3.607 1 98.56 7 VAL B CA 1
ATOM 2497 C C . VAL B 1 7 ? 11.359 28.766 4.176 1 98.56 7 VAL B C 1
ATOM 2499 O O . VAL B 1 7 ? 10.906 28.125 5.129 1 98.56 7 VAL B O 1
ATOM 2502 N N . ARG B 1 8 ? 12.492 28.516 3.607 1 98.06 8 ARG B N 1
ATOM 2503 C CA . ARG B 1 8 ? 13.336 27.406 4.031 1 98.06 8 ARG B CA 1
ATOM 2504 C C . ARG B 1 8 ? 13.695 27.531 5.508 1 98.06 8 ARG B C 1
ATOM 2506 O O . ARG B 1 8 ? 13.648 26.547 6.246 1 98.06 8 ARG B O 1
ATOM 2513 N N . ASP B 1 9 ? 14.062 28.688 5.914 1 98.31 9 ASP B N 1
ATOM 2514 C CA . ASP B 1 9 ? 14.43 28.922 7.305 1 98.31 9 ASP B CA 1
ATOM 2515 C C . ASP B 1 9 ? 13.242 28.672 8.234 1 98.31 9 ASP B C 1
ATOM 2517 O O . ASP B 1 9 ? 13.398 28.047 9.289 1 98.31 9 ASP B O 1
ATOM 2521 N N . TYR B 1 10 ? 12.164 29.188 7.855 1 98.69 10 TYR B N 1
ATOM 2522 C CA . TYR B 1 10 ? 10.953 28.969 8.641 1 98.69 10 TYR B CA 1
ATOM 2523 C C . TYR B 1 10 ? 10.664 27.469 8.781 1 98.69 10 TYR B C 1
ATOM 2525 O O . TYR B 1 10 ? 10.383 26.984 9.875 1 98.69 10 TYR B O 1
ATOM 2533 N N . LEU B 1 11 ? 10.734 26.781 7.676 1 98.81 11 LEU B N 1
ATOM 2534 C CA . LEU B 1 11 ? 10.391 25.359 7.66 1 98.81 11 LEU B CA 1
ATOM 2535 C C . LEU B 1 11 ? 11.375 24.562 8.5 1 98.81 11 LEU B C 1
ATOM 2537 O O . LEU B 1 11 ? 10.992 23.609 9.18 1 98.81 11 LEU B O 1
ATOM 2541 N N . THR B 1 12 ? 12.625 24.906 8.445 1 98.31 12 THR B N 1
ATOM 2542 C CA . THR B 1 12 ? 13.633 24.25 9.273 1 98.31 12 THR B CA 1
ATOM 2543 C C . THR B 1 12 ? 13.32 24.453 10.758 1 98.31 12 THR B C 1
ATOM 2545 O O . THR B 1 12 ? 13.375 23.5 11.539 1 98.31 12 THR B O 1
ATOM 2548 N N . ASP B 1 13 ? 13.016 25.641 11.047 1 98.62 13 ASP B N 1
ATOM 2549 C CA . ASP B 1 13 ? 12.648 25.969 12.422 1 98.62 13 ASP B CA 1
ATOM 2550 C C . ASP B 1 13 ? 11.375 25.234 12.836 1 98.62 13 ASP B C 1
ATOM 2552 O O . ASP B 1 13 ? 11.266 24.766 13.977 1 98.62 13 ASP B O 1
ATOM 2556 N N . LEU B 1 14 ? 10.438 25.219 11.938 1 98.81 14 LEU B N 1
ATOM 2557 C CA . LEU B 1 14 ? 9.164 24.547 12.203 1 98.81 14 LEU B CA 1
ATOM 2558 C C . LEU B 1 14 ? 9.398 23.094 12.57 1 98.81 14 LEU B C 1
ATOM 2560 O O . LEU B 1 14 ? 8.812 22.594 13.539 1 98.81 14 LEU B O 1
ATOM 2564 N N . GLN B 1 15 ? 10.188 22.375 11.789 1 98.81 15 GLN B N 1
ATOM 2565 C CA . GLN B 1 15 ? 10.5 20.984 12.117 1 98.81 15 GLN B CA 1
ATOM 2566 C C . GLN B 1 15 ? 11.031 20.859 13.539 1 98.81 15 GLN B C 1
ATOM 2568 O O . GLN B 1 15 ? 10.609 19.969 14.289 1 98.81 15 GLN B O 1
ATOM 2573 N N . ASP B 1 16 ? 11.93 21.719 13.922 1 98.69 16 ASP B N 1
ATOM 2574 C CA . ASP B 1 16 ? 12.547 21.672 15.25 1 98.69 16 ASP B CA 1
ATOM 2575 C C . ASP B 1 16 ? 11.5 21.875 16.344 1 98.69 16 ASP B C 1
ATOM 2577 O O . ASP B 1 16 ? 11.5 21.172 17.344 1 98.69 16 ASP B O 1
ATOM 2581 N N . ARG B 1 17 ? 10.688 22.844 16.141 1 98.75 17 ARG B N 1
ATOM 2582 C CA . ARG B 1 17 ? 9.672 23.156 17.141 1 98.75 17 ARG B CA 1
ATOM 2583 C C . ARG B 1 17 ? 8.688 22 17.312 1 98.75 17 ARG B C 1
ATOM 2585 O O . ARG B 1 17 ? 8.312 21.656 18.438 1 98.75 17 ARG B O 1
ATOM 2592 N N . ILE B 1 18 ? 8.273 21.422 16.203 1 98.81 18 ILE B N 1
ATOM 2593 C CA . ILE B 1 18 ? 7.332 20.312 16.281 1 98.81 18 ILE B CA 1
ATOM 2594 C C . ILE B 1 18 ? 8 19.109 16.953 1 98.81 18 ILE B C 1
ATOM 2596 O O . ILE B 1 18 ? 7.387 18.438 17.781 1 98.81 18 ILE B O 1
ATOM 2600 N N . CYS B 1 19 ? 9.25 18.828 16.594 1 98.75 19 CYS B N 1
ATOM 2601 C CA . CYS B 1 19 ? 9.969 17.734 17.234 1 98.75 19 CYS B CA 1
ATOM 2602 C C . CYS B 1 19 ? 10.016 17.922 18.734 1 98.75 19 CYS B C 1
ATOM 2604 O O . CYS B 1 19 ? 9.75 16.984 19.5 1 98.75 19 CYS B O 1
ATOM 2606 N N . ALA B 1 20 ? 10.336 19.125 19.141 1 98.69 20 ALA B N 1
ATOM 2607 C CA . ALA B 1 20 ? 10.43 19.406 20.562 1 98.69 20 ALA B CA 1
ATOM 2608 C C . ALA B 1 20 ? 9.094 19.188 21.266 1 98.69 20 ALA B C 1
ATOM 2610 O O . ALA B 1 20 ? 9.039 18.578 22.344 1 98.69 20 ALA B O 1
ATOM 2611 N N . ALA B 1 21 ? 8.062 19.672 20.688 1 98.62 21 ALA B N 1
ATOM 2612 C CA . ALA B 1 21 ? 6.727 19.547 21.266 1 98.62 21 ALA B CA 1
ATOM 2613 C C . ALA B 1 21 ? 6.32 18.078 21.375 1 98.62 21 ALA B C 1
ATOM 2615 O O . ALA B 1 21 ? 5.723 17.656 22.375 1 98.62 21 ALA B O 1
ATOM 2616 N N . VAL B 1 22 ? 6.605 17.281 20.359 1 98.69 22 VAL B N 1
ATOM 2617 C CA . VAL B 1 22 ? 6.23 15.875 20.312 1 98.69 22 VAL B CA 1
ATOM 2618 C C . VAL B 1 22 ? 7.035 15.094 21.344 1 98.69 22 VAL B C 1
ATOM 2620 O O . VAL B 1 22 ? 6.492 14.219 22.031 1 98.69 22 VAL B O 1
ATOM 2623 N N . GLU B 1 23 ? 8.344 15.398 21.453 1 98.75 23 GLU B N 1
ATOM 2624 C CA . GLU B 1 23 ? 9.156 14.766 22.484 1 98.75 23 GLU B CA 1
ATOM 2625 C C . GLU B 1 23 ? 8.609 15.055 23.891 1 98.75 23 GLU B C 1
ATOM 2627 O O . GLU B 1 23 ? 8.562 14.164 24.734 1 98.75 23 GLU B O 1
ATOM 2632 N N . ALA B 1 24 ? 8.234 16.281 24.062 1 98.56 24 ALA B N 1
ATOM 2633 C CA . ALA B 1 24 ? 7.672 16.672 25.359 1 98.56 24 ALA B CA 1
ATOM 2634 C C . ALA B 1 24 ? 6.379 15.914 25.641 1 98.56 24 ALA B C 1
ATOM 2636 O O . ALA B 1 24 ? 6.152 15.453 26.766 1 98.56 24 ALA B O 1
ATOM 2637 N N . ALA B 1 25 ? 5.516 15.812 24.656 1 98.44 25 ALA B N 1
ATOM 2638 C CA . ALA B 1 25 ? 4.246 15.102 24.797 1 98.44 25 ALA B CA 1
ATOM 2639 C C . ALA B 1 25 ? 4.469 13.609 25.031 1 98.44 25 ALA B C 1
ATOM 2641 O O . ALA B 1 25 ? 3.723 12.977 25.781 1 98.44 25 ALA B O 1
ATOM 2642 N N . ASP B 1 26 ? 5.457 13.055 24.375 1 98.44 26 ASP B N 1
ATOM 2643 C CA . ASP B 1 26 ? 5.777 11.633 24.516 1 98.44 26 ASP B CA 1
ATOM 2644 C C . ASP B 1 26 ? 6.383 11.344 25.891 1 98.44 26 ASP B C 1
ATOM 2646 O O . ASP B 1 26 ? 5.934 10.438 26.594 1 98.44 26 ASP B O 1
ATOM 2650 N N . GLY B 1 27 ? 7.371 12.133 26.219 1 98.06 27 GLY B N 1
ATOM 2651 C CA . GLY B 1 27 ? 7.973 12.055 27.531 1 98.06 27 GLY B CA 1
ATOM 2652 C C . GLY B 1 27 ? 8.984 10.93 27.656 1 98.06 27 GLY B C 1
ATOM 2653 O O . GLY B 1 27 ? 9.664 10.812 28.688 1 98.06 27 GLY B O 1
ATOM 2654 N N . LYS B 1 28 ? 9.172 10.102 26.703 1 97.75 28 LYS B N 1
ATOM 2655 C CA . LYS B 1 28 ? 10.078 8.961 26.797 1 97.75 28 LYS B CA 1
ATOM 2656 C C . LYS B 1 28 ? 11.055 8.938 25.625 1 97.75 28 LYS B C 1
ATOM 2658 O O . LYS B 1 28 ? 12.266 9.055 25.828 1 97.75 28 LYS B O 1
ATOM 2663 N N . ALA B 1 29 ? 10.57 8.898 24.453 1 97.94 29 ALA B N 1
ATOM 2664 C CA . ALA B 1 29 ? 11.43 8.727 23.297 1 97.94 29 ALA B CA 1
ATOM 2665 C C . ALA B 1 29 ? 11.859 10.07 22.719 1 97.94 29 ALA B C 1
ATOM 2667 O O . ALA B 1 29 ? 11.234 11.094 22.984 1 97.94 29 ALA B O 1
ATOM 2668 N N . ARG B 1 30 ? 12.945 10.086 21.984 1 98.25 30 ARG B N 1
ATOM 2669 C CA . ARG B 1 30 ? 13.477 11.25 21.297 1 98.25 30 ARG B CA 1
ATOM 2670 C C . ARG B 1 30 ? 13.609 10.984 19.797 1 98.25 30 ARG B C 1
ATOM 2672 O O . ARG B 1 30 ? 13.727 9.828 19.375 1 98.25 30 ARG B O 1
ATOM 2679 N N . PHE B 1 31 ? 13.641 12.039 19.047 1 98.44 31 PHE B N 1
ATOM 2680 C CA . PHE B 1 31 ? 13.781 11.906 17.594 1 98.44 31 PHE B CA 1
ATOM 2681 C C . PHE B 1 31 ? 15.227 11.57 17.234 1 98.44 31 PHE B C 1
ATOM 2683 O O . PHE B 1 31 ? 16.156 12.172 17.75 1 98.44 31 PHE B O 1
ATOM 2690 N N . ALA B 1 32 ? 15.375 10.586 16.391 1 97.44 32 ALA B N 1
ATOM 2691 C CA . ALA B 1 32 ? 16.641 10.359 15.695 1 97.44 32 ALA B CA 1
ATOM 2692 C C . ALA B 1 32 ? 16.688 11.148 14.391 1 97.44 32 ALA B C 1
ATOM 2694 O O . ALA B 1 32 ? 15.688 11.266 13.68 1 97.44 32 ALA B O 1
ATOM 2695 N N . GLU B 1 33 ? 17.859 11.648 14.094 1 97 33 GLU B N 1
ATOM 2696 C CA . GLU B 1 33 ? 18.047 12.477 12.906 1 97 33 GLU B CA 1
ATOM 2697 C C . GLU B 1 33 ? 18.734 11.695 11.797 1 97 33 GLU B C 1
ATOM 2699 O O . GLU B 1 33 ? 19.688 10.953 12.055 1 97 33 GLU B O 1
ATOM 2704 N N . ASP B 1 34 ? 18.25 11.797 10.625 1 96.38 34 ASP B N 1
ATOM 2705 C CA . ASP B 1 34 ? 18.844 11.25 9.414 1 96.38 34 ASP B CA 1
ATOM 2706 C C . ASP B 1 34 ? 18.969 12.312 8.328 1 96.38 34 ASP B C 1
ATOM 2708 O O . ASP B 1 34 ? 18 12.625 7.637 1 96.38 34 ASP B O 1
ATOM 2712 N N . LEU B 1 35 ? 20.219 12.805 8.172 1 96.12 35 LEU B N 1
ATOM 2713 C CA . LEU B 1 35 ? 20.5 13.781 7.133 1 96.12 35 LEU B CA 1
ATOM 2714 C C . LEU B 1 35 ? 20.828 13.094 5.812 1 96.12 35 LEU B C 1
ATOM 2716 O O . LEU B 1 35 ? 21.547 12.094 5.797 1 96.12 35 LEU B O 1
ATOM 2720 N N . TRP B 1 36 ? 20.328 13.594 4.773 1 93.44 36 TRP B N 1
ATOM 2721 C CA . TRP B 1 36 ? 20.594 12.969 3.484 1 93.44 36 TRP B CA 1
ATOM 2722 C C . TRP B 1 36 ? 20.719 14.016 2.383 1 93.44 36 TRP B C 1
ATOM 2724 O O . TRP B 1 36 ? 20.25 15.148 2.541 1 93.44 36 TRP B O 1
ATOM 2734 N N . LYS B 1 37 ? 21.375 13.594 1.298 1 93.31 37 LYS B N 1
ATOM 2735 C CA . LYS B 1 37 ? 21.578 14.43 0.121 1 93.31 37 LYS B CA 1
ATOM 2736 C C . LYS B 1 37 ? 21.016 13.766 -1.131 1 93.31 37 LYS B C 1
ATOM 2738 O O . LYS B 1 37 ? 20.906 12.539 -1.193 1 93.31 37 LYS B O 1
ATOM 2743 N N . ARG B 1 38 ? 20.547 14.586 -1.964 1 89.69 38 ARG B N 1
ATOM 2744 C CA . ARG B 1 38 ? 20.062 14.109 -3.258 1 89.69 38 ARG B CA 1
ATOM 2745 C C . ARG B 1 38 ? 21.109 14.359 -4.348 1 89.69 38 ARG B C 1
ATOM 2747 O O . ARG B 1 38 ? 21.734 15.422 -4.387 1 89.69 38 ARG B O 1
ATOM 2754 N N . GLU B 1 39 ? 21.234 13.469 -5.234 1 83.38 39 GLU B N 1
ATOM 2755 C CA . GLU B 1 39 ? 22.234 13.57 -6.297 1 83.38 39 GLU B CA 1
ATOM 2756 C C . GLU B 1 39 ? 21.938 14.75 -7.219 1 83.38 39 GLU B C 1
ATOM 2758 O O . GLU B 1 39 ? 22.844 15.477 -7.617 1 83.38 39 GLU B O 1
ATOM 2763 N N . GLU B 1 40 ? 20.719 14.898 -7.578 1 82.88 40 GLU B N 1
ATOM 2764 C CA . GLU B 1 40 ? 20.328 15.953 -8.516 1 82.88 40 GLU B CA 1
ATOM 2765 C C . GLU B 1 40 ? 20.453 17.328 -7.875 1 82.88 40 GLU B C 1
ATOM 2767 O O . GLU B 1 40 ? 20.547 18.344 -8.578 1 82.88 40 GLU B O 1
ATOM 2772 N N . GLY B 1 41 ? 20.281 17.391 -6.496 1 86.69 41 GLY B N 1
ATOM 2773 C CA . GLY B 1 41 ? 20.438 18.656 -5.801 1 86.69 41 GLY B CA 1
ATOM 2774 C C . GLY B 1 41 ? 19.641 18.734 -4.516 1 86.69 41 GLY B C 1
ATOM 2775 O O . GLY B 1 41 ? 18.484 18.312 -4.473 1 86.69 41 GLY B O 1
ATOM 2776 N N . GLY B 1 42 ? 20.328 19.234 -3.557 1 92.38 42 GLY B N 1
ATOM 2777 C CA . GLY B 1 42 ? 19.688 19.438 -2.268 1 92.38 42 GLY B CA 1
ATOM 2778 C C . GLY B 1 42 ? 19.719 18.203 -1.387 1 92.38 42 GLY B C 1
ATOM 2779 O O . GLY B 1 42 ? 20.688 17.453 -1.382 1 92.38 42 GLY B O 1
ATOM 2780 N N . GLY B 1 43 ? 18.656 18.094 -0.583 1 94.31 43 GLY B N 1
ATOM 2781 C CA . GLY B 1 43 ? 18.562 17.031 0.398 1 94.31 43 GLY B CA 1
ATOM 2782 C C . GLY B 1 43 ? 17.5 17.281 1.451 1 94.31 43 GLY B C 1
ATOM 2783 O O . GLY B 1 43 ? 16.453 17.859 1.159 1 94.31 43 GLY B O 1
ATOM 2784 N N . GLY B 1 44 ? 17.719 16.672 2.553 1 96 44 GLY B N 1
ATOM 2785 C CA . GLY B 1 44 ? 16.703 16.812 3.586 1 96 44 GLY B CA 1
ATOM 2786 C C . GLY B 1 44 ? 17.141 16.25 4.926 1 96 44 GLY B C 1
ATOM 2787 O O . GLY B 1 44 ? 18.297 15.875 5.102 1 96 44 GLY B O 1
ATOM 2788 N N . ARG B 1 45 ? 16.312 16.438 5.836 1 97.5 45 ARG B N 1
ATOM 2789 C CA . ARG B 1 45 ? 16.484 15.969 7.211 1 97.5 45 ARG B CA 1
ATOM 2790 C C . ARG B 1 45 ? 15.266 15.203 7.688 1 97.5 45 ARG B C 1
ATOM 2792 O O . ARG B 1 45 ? 14.172 15.766 7.789 1 97.5 45 ARG B O 1
ATOM 2799 N N . THR B 1 46 ? 15.469 13.906 7.957 1 97.19 46 THR B N 1
ATOM 2800 C CA . THR B 1 46 ? 14.398 13.086 8.508 1 97.19 46 THR B CA 1
ATOM 2801 C C . THR B 1 46 ? 14.562 12.93 10.016 1 97.19 46 THR B C 1
ATOM 2803 O O . THR B 1 46 ? 15.648 12.633 10.508 1 97.19 46 THR B O 1
ATOM 2806 N N . ARG B 1 47 ? 13.547 13.25 10.711 1 98.12 47 ARG B N 1
ATOM 2807 C CA . ARG B 1 47 ? 13.461 13.016 12.148 1 98.12 47 ARG B CA 1
ATOM 2808 C C . ARG B 1 47 ? 12.422 11.945 12.469 1 98.12 47 ARG B C 1
ATOM 2810 O O . ARG B 1 47 ? 11.242 12.109 12.164 1 98.12 47 ARG B O 1
ATOM 2817 N N . ILE B 1 48 ? 12.852 10.922 13.164 1 98 48 ILE B N 1
ATOM 2818 C CA . ILE B 1 48 ? 11.945 9.805 13.414 1 98 48 ILE B CA 1
ATOM 2819 C C . ILE B 1 48 ? 12 9.414 14.883 1 98 48 ILE B C 1
ATOM 2821 O O . ILE B 1 48 ? 13.078 9.273 15.461 1 98 48 ILE B O 1
ATOM 2825 N N . LEU B 1 49 ? 10.906 9.398 15.555 1 98.38 49 LEU B N 1
ATOM 2826 C CA . LEU B 1 49 ? 10.711 8.898 16.906 1 98.38 49 LEU B CA 1
ATOM 2827 C C . LEU B 1 49 ? 9.953 7.574 16.891 1 98.38 49 LEU B C 1
ATOM 2829 O O . LEU B 1 49 ? 8.883 7.473 16.281 1 98.38 49 LEU B O 1
ATOM 2833 N N . ARG B 1 50 ? 10.508 6.531 17.531 1 96.94 50 ARG B N 1
ATOM 2834 C CA . ARG B 1 50 ? 9.883 5.211 17.562 1 96.94 50 ARG B CA 1
ATOM 2835 C C . ARG B 1 50 ? 9.766 4.695 18.984 1 96.94 50 ARG B C 1
ATOM 2837 O O . ARG B 1 50 ? 10.578 5.031 19.844 1 96.94 50 ARG B O 1
ATOM 2844 N N . ASP B 1 51 ? 8.773 3.9 19.141 1 96.94 51 ASP B N 1
ATOM 2845 C CA . ASP B 1 51 ? 8.555 3.164 20.391 1 96.94 51 ASP B CA 1
ATOM 2846 C C . ASP B 1 51 ? 8.523 4.109 21.578 1 96.94 51 ASP B C 1
ATOM 2848 O O . ASP B 1 51 ? 9.195 3.877 22.594 1 96.94 51 ASP B O 1
ATOM 2852 N N . GLY B 1 52 ? 7.781 5.211 21.375 1 98.38 52 GLY B N 1
ATOM 2853 C CA . GLY B 1 52 ? 7.582 6.148 22.469 1 98.38 52 GLY B CA 1
ATOM 2854 C C . GLY B 1 52 ? 6.473 5.734 23.422 1 98.38 52 GLY B C 1
ATOM 2855 O O . GLY B 1 52 ? 5.844 4.691 23.234 1 98.38 52 GLY B O 1
ATOM 2856 N N . ALA B 1 53 ? 6.332 6.504 24.438 1 98.56 53 ALA B N 1
ATOM 2857 C CA . ALA B 1 53 ? 5.258 6.246 25.391 1 98.56 53 ALA B CA 1
ATOM 2858 C C . ALA B 1 53 ? 3.895 6.562 24.781 1 98.56 53 ALA B C 1
ATOM 2860 O O . ALA B 1 53 ? 2.896 5.91 25.094 1 98.56 53 ALA B O 1
ATOM 2861 N N . VAL B 1 54 ? 3.879 7.566 23.906 1 98.75 54 VAL B N 1
ATOM 2862 C CA . VAL B 1 54 ? 2.639 8.023 23.281 1 98.75 54 VAL B CA 1
ATOM 2863 C C . VAL B 1 54 ? 2.641 7.672 21.797 1 98.75 54 VAL B C 1
ATOM 2865 O O . VAL B 1 54 ? 1.64 7.184 21.266 1 98.75 54 VAL B O 1
ATOM 2868 N N . PHE B 1 55 ? 3.748 7.906 21.203 1 98.81 55 PHE B N 1
ATOM 2869 C CA . PHE B 1 55 ? 3.82 7.742 19.766 1 98.81 55 PHE B CA 1
ATOM 2870 C C . PHE B 1 55 ? 4.57 6.465 19.391 1 98.81 55 PHE B C 1
ATOM 2872 O O . PHE B 1 55 ? 5.77 6.352 19.656 1 98.81 55 PHE B O 1
ATOM 2879 N N . GLU B 1 56 ? 3.834 5.551 18.766 1 98.44 56 GLU B N 1
ATOM 2880 C CA . GLU B 1 56 ? 4.457 4.336 18.25 1 98.44 56 GLU B CA 1
ATOM 2881 C C . GLU B 1 56 ? 5.48 4.664 17.172 1 98.44 56 GLU B C 1
ATOM 2883 O O . GLU B 1 56 ? 6.559 4.07 17.125 1 98.44 56 GLU B O 1
ATOM 2888 N N . GLN B 1 57 ? 5.129 5.621 16.328 1 98.31 57 GLN B N 1
ATOM 2889 C CA . GLN B 1 57 ? 6.02 6.219 15.336 1 98.31 57 GLN B CA 1
ATOM 2890 C C . GLN B 1 57 ? 5.609 7.656 15.023 1 98.31 57 GLN B C 1
ATOM 2892 O O . GLN B 1 57 ? 4.434 7.938 14.797 1 98.31 57 GLN B O 1
ATOM 2897 N N . ALA B 1 58 ? 6.52 8.508 15.055 1 98.62 58 ALA B N 1
ATOM 2898 C CA . ALA B 1 58 ? 6.355 9.891 14.609 1 98.62 58 ALA B CA 1
ATOM 2899 C C . ALA B 1 58 ? 7.48 10.305 13.664 1 98.62 58 ALA B C 1
ATOM 2901 O O . ALA B 1 58 ? 8.656 10.25 14.031 1 98.62 58 ALA B O 1
ATOM 2902 N N . GLY B 1 59 ? 7.113 10.609 12.477 1 98.38 59 GLY B N 1
A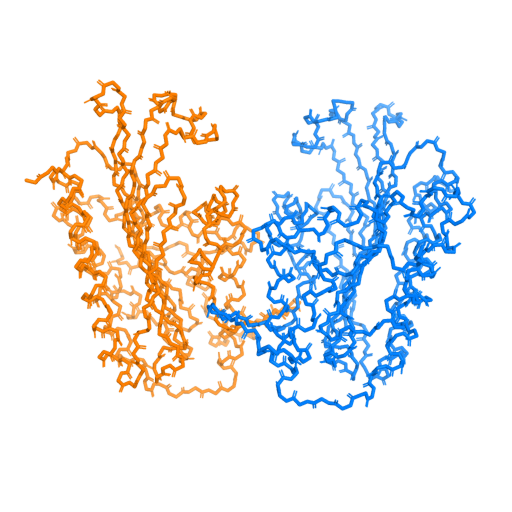TOM 2903 C CA . GLY B 1 59 ? 8.094 11.031 11.492 1 98.38 59 GLY B CA 1
ATOM 2904 C C . GLY B 1 59 ? 7.863 12.445 10.992 1 98.38 59 GLY B C 1
ATOM 2905 O O . GLY B 1 59 ? 6.723 12.852 10.758 1 98.38 59 GLY B O 1
ATOM 2906 N N . ILE B 1 60 ? 8.891 13.219 10.891 1 98.5 60 ILE B N 1
ATOM 2907 C CA . ILE B 1 60 ? 8.867 14.562 10.328 1 98.5 60 ILE B CA 1
ATOM 2908 C C . ILE B 1 60 ? 10.023 14.734 9.344 1 98.5 60 ILE B C 1
ATOM 2910 O O . ILE B 1 60 ? 11.188 14.586 9.719 1 98.5 60 ILE B O 1
ATOM 2914 N N . GLY B 1 61 ? 9.688 14.992 8.188 1 97.81 61 GLY B N 1
ATOM 2915 C CA . GLY B 1 61 ? 10.695 15.203 7.164 1 97.81 61 GLY B CA 1
ATOM 2916 C C . GLY B 1 61 ? 10.789 16.641 6.699 1 97.81 61 GLY B C 1
ATOM 2917 O O . GLY B 1 61 ? 9.766 17.312 6.527 1 97.81 61 GLY B O 1
ATOM 2918 N N . PHE B 1 62 ? 11.945 17.156 6.613 1 97.94 62 PHE B N 1
ATOM 2919 C CA . PHE B 1 62 ? 12.25 18.406 5.918 1 97.94 62 PHE B CA 1
ATOM 2920 C C . PHE B 1 62 ? 13.031 18.125 4.637 1 97.94 62 PHE B C 1
ATOM 2922 O O . PHE B 1 62 ? 13.93 17.281 4.621 1 97.94 62 PHE B O 1
ATOM 2929 N N . SER B 1 63 ? 12.641 18.719 3.576 1 96.38 63 SER B N 1
ATOM 2930 C CA . SER B 1 63 ? 13.367 18.562 2.322 1 96.38 63 SER B CA 1
ATOM 2931 C C . SER B 1 63 ? 13.617 19.906 1.652 1 96.38 63 SER B C 1
ATOM 2933 O O . SER B 1 63 ? 12.805 20.828 1.771 1 96.38 63 SER B O 1
ATOM 2935 N N . ASP B 1 64 ? 14.688 20.109 1.145 1 96.56 64 ASP B N 1
ATOM 2936 C CA . ASP B 1 64 ? 15.125 21.156 0.223 1 96.56 64 ASP B CA 1
ATOM 2937 C C . ASP B 1 64 ? 15.82 20.562 -0.997 1 96.56 64 ASP B C 1
ATOM 2939 O O . ASP B 1 64 ? 17 20.219 -0.935 1 96.56 64 ASP B O 1
ATOM 2943 N N . VAL B 1 65 ? 15.055 20.422 -2.098 1 93.5 65 VAL B N 1
ATOM 2944 C CA . VAL B 1 65 ? 15.555 19.703 -3.266 1 93.5 65 VAL B CA 1
ATOM 2945 C C . VAL B 1 65 ? 15.469 20.594 -4.5 1 93.5 65 VAL B C 1
ATOM 2947 O O . VAL B 1 65 ? 14.664 21.531 -4.535 1 93.5 65 VAL B O 1
ATOM 2950 N N . SER B 1 66 ? 16.328 20.375 -5.383 1 92.5 66 SER B N 1
ATOM 2951 C CA . SER B 1 66 ? 16.344 21.141 -6.621 1 92.5 66 SER B CA 1
ATOM 2952 C C . SER B 1 66 ? 16.672 20.266 -7.82 1 92.5 66 SER B C 1
ATOM 2954 O O . SER B 1 66 ? 17.125 19.125 -7.656 1 92.5 66 SER B O 1
ATOM 2956 N N . GLY B 1 67 ? 16.297 20.719 -8.961 1 89.44 67 GLY B N 1
ATOM 2957 C CA . GLY B 1 67 ? 16.578 20.016 -10.203 1 89.44 67 GLY B CA 1
ATOM 2958 C C . GLY B 1 67 ? 16.719 20.938 -11.398 1 89.44 67 GLY B C 1
ATOM 2959 O O . GLY B 1 67 ? 16.312 22.109 -11.336 1 89.44 67 GLY B O 1
ATOM 2960 N N . THR B 1 68 ? 17.312 20.281 -12.469 1 87.5 68 THR B N 1
ATOM 2961 C CA . THR B 1 68 ? 17.578 21.062 -13.664 1 87.5 68 THR B CA 1
ATOM 2962 C C . THR B 1 68 ? 16.438 20.953 -14.656 1 87.5 68 THR B C 1
ATOM 2964 O O . THR B 1 68 ? 16.297 21.797 -15.555 1 87.5 68 THR B O 1
ATOM 2967 N N . ARG B 1 69 ? 15.758 19.844 -14.625 1 80.38 69 ARG B N 1
ATOM 2968 C CA . ARG B 1 69 ? 14.602 19.656 -15.5 1 80.38 69 ARG B CA 1
ATOM 2969 C C . ARG B 1 69 ? 13.453 18.984 -14.758 1 80.38 69 ARG B C 1
ATOM 2971 O O . ARG B 1 69 ? 13.672 18.109 -13.93 1 80.38 69 ARG B O 1
ATOM 2978 N N . LEU B 1 70 ? 12.227 19.531 -14.898 1 75.19 70 LEU B N 1
ATOM 2979 C CA . LEU B 1 70 ? 11.047 18.875 -14.344 1 75.19 70 LEU B CA 1
ATOM 2980 C C . LEU B 1 70 ? 10.656 17.672 -15.188 1 75.19 70 LEU B C 1
ATOM 2982 O O . LEU B 1 70 ? 10.82 17.672 -16.406 1 75.19 70 LEU B O 1
ATOM 2986 N N . PRO B 1 71 ? 10.164 16.578 -14.461 1 67.62 71 PRO B N 1
ATOM 2987 C CA . PRO B 1 71 ? 9.695 15.445 -15.266 1 67.62 71 PRO B CA 1
ATOM 2988 C C . PRO B 1 71 ? 8.562 15.836 -16.219 1 67.62 71 PRO B C 1
ATOM 2990 O O . PRO B 1 71 ? 7.805 16.766 -15.93 1 67.62 71 PRO B O 1
ATOM 2993 N N . PRO B 1 72 ? 8.578 15.133 -17.297 1 63.88 72 PRO B N 1
ATOM 2994 C CA . PRO B 1 72 ? 7.555 15.438 -18.297 1 63.88 72 PRO B CA 1
ATOM 2995 C C . PRO B 1 72 ? 6.141 15.391 -17.734 1 63.88 72 PRO B C 1
ATOM 2997 O O . PRO B 1 72 ? 5.289 16.203 -18.125 1 63.88 72 PRO B O 1
ATOM 3000 N N . SER B 1 73 ? 5.953 14.547 -16.828 1 61.47 73 SER B N 1
ATOM 3001 C CA . SER B 1 73 ? 4.605 14.445 -16.281 1 61.47 73 SER B CA 1
ATOM 3002 C C . SER B 1 73 ? 4.215 15.711 -15.531 1 61.47 73 SER B C 1
ATOM 3004 O O . SER B 1 73 ? 3.055 16.125 -15.562 1 61.47 73 SER B O 1
ATOM 3006 N N . ALA B 1 74 ? 5.121 16.375 -14.93 1 63.22 74 ALA B N 1
ATOM 3007 C CA . ALA B 1 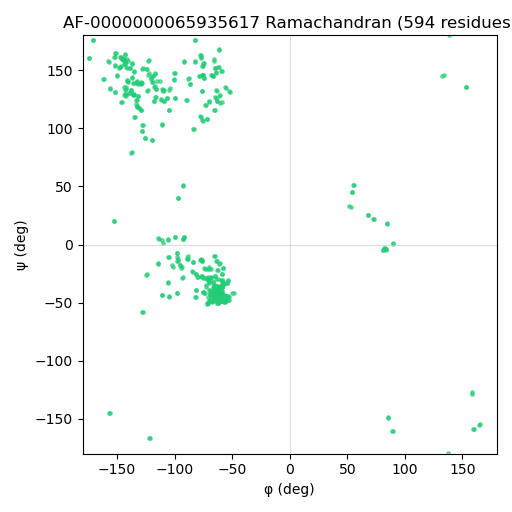74 ? 4.871 17.594 -14.18 1 63.22 74 ALA B CA 1
ATOM 3008 C C . ALA B 1 74 ? 4.648 18.781 -15.117 1 63.22 74 ALA B C 1
ATOM 3010 O O . ALA B 1 74 ? 3.85 19.672 -14.828 1 63.22 74 ALA B O 1
ATOM 3011 N N . SER B 1 75 ? 5.301 18.656 -16.359 1 67.75 75 SER B N 1
ATOM 3012 C CA . SER B 1 75 ? 5.254 19.797 -17.266 1 67.75 75 SER B CA 1
ATOM 3013 C C . SER B 1 75 ? 4.109 19.672 -18.266 1 67.75 75 SER B C 1
ATOM 3015 O O . SER B 1 75 ? 3.74 20.641 -18.938 1 67.75 75 SER B O 1
ATOM 3017 N N . ALA B 1 76 ? 3.699 18.438 -18.375 1 64.81 76 ALA B N 1
ATOM 3018 C CA . ALA B 1 76 ? 2.619 18.234 -19.344 1 64.81 76 ALA B CA 1
ATOM 3019 C C . ALA B 1 76 ? 1.397 19.078 -18.984 1 64.81 76 ALA B C 1
ATOM 3021 O O . ALA B 1 76 ? 0.761 19.672 -19.859 1 64.81 76 ALA B O 1
ATOM 3022 N N . HIS B 1 77 ? 1.204 19.312 -17.719 1 67.31 77 HIS B N 1
ATOM 3023 C CA . HIS B 1 77 ? 0.025 20.047 -17.281 1 67.31 77 HIS B CA 1
ATOM 3024 C C . HIS B 1 77 ? 0.356 21.516 -17.062 1 67.31 77 HIS B C 1
ATOM 3026 O O . HIS B 1 77 ? -0.545 22.359 -16.922 1 67.31 77 HIS B O 1
ATOM 3032 N N . ARG B 1 78 ? 1.7 21.812 -17.047 1 80.44 78 ARG B N 1
ATOM 3033 C CA . ARG B 1 78 ? 2.158 23.188 -16.859 1 80.44 78 ARG B CA 1
ATOM 3034 C C . ARG B 1 78 ? 3.307 23.516 -17.812 1 80.44 78 ARG B C 1
ATOM 3036 O O . ARG B 1 78 ? 4.469 23.531 -17.406 1 80.44 78 ARG B O 1
ATOM 3043 N N . PRO B 1 79 ? 2.947 23.797 -19.031 1 78.31 79 PRO B N 1
ATOM 3044 C CA . PRO B 1 79 ? 3.953 24 -20.078 1 78.31 79 PRO B CA 1
ATOM 3045 C C . PRO B 1 79 ? 4.992 25.062 -19.688 1 78.31 79 PRO B C 1
ATOM 3047 O O . PRO B 1 79 ? 6.133 25 -20.156 1 78.31 79 PRO B O 1
ATOM 3050 N N . GLU B 1 80 ? 4.555 26.016 -18.922 1 79.69 80 GLU B N 1
ATOM 3051 C CA . GLU B 1 80 ? 5.48 27.062 -18.516 1 79.69 80 GLU B CA 1
ATOM 3052 C C . GLU B 1 80 ? 6.652 26.5 -17.719 1 79.69 80 GLU B C 1
ATOM 3054 O O . GLU B 1 80 ? 7.676 27.156 -17.562 1 79.69 80 GLU B O 1
ATOM 3059 N N . LEU B 1 81 ? 6.547 25.391 -17.281 1 84.94 81 LEU B N 1
ATOM 3060 C CA . LEU B 1 81 ? 7.574 24.75 -16.453 1 84.94 81 LEU B CA 1
ATOM 3061 C C . LEU B 1 81 ? 8.586 24.016 -17.328 1 84.94 81 LEU B C 1
ATOM 3063 O O . LEU B 1 81 ? 9.641 23.594 -16.844 1 84.94 81 LEU B O 1
ATOM 3067 N N . ALA B 1 82 ? 8.18 23.875 -18.625 1 81.62 82 ALA B N 1
ATOM 3068 C CA . ALA B 1 82 ? 9.055 23.094 -19.5 1 81.62 82 ALA B CA 1
ATOM 3069 C C . ALA B 1 82 ? 10.453 23.719 -19.562 1 81.62 82 ALA B C 1
ATOM 3071 O O . ALA B 1 82 ? 10.602 24.906 -19.844 1 81.62 82 ALA B O 1
ATOM 3072 N N . GLY B 1 83 ? 11.484 22.953 -19.203 1 81.44 83 GLY B N 1
ATOM 3073 C CA . GLY B 1 83 ? 12.875 23.359 -19.312 1 81.44 83 GLY B CA 1
ATOM 3074 C C . GLY B 1 83 ? 13.336 24.219 -18.156 1 81.44 83 GLY B C 1
ATOM 3075 O O . GLY B 1 83 ? 14.484 24.656 -18.125 1 81.44 83 GLY B O 1
ATOM 3076 N N . ALA B 1 84 ? 12.5 24.547 -17.266 1 89.75 84 ALA B N 1
ATOM 3077 C CA . ALA B 1 84 ? 12.852 25.406 -16.125 1 89.75 84 ALA B CA 1
ATOM 3078 C C . ALA B 1 84 ? 13.609 24.609 -15.062 1 89.75 84 ALA B C 1
ATOM 3080 O O . ALA B 1 84 ? 13.383 23.422 -14.891 1 89.75 84 ALA B O 1
ATOM 3081 N N . THR B 1 85 ? 14.547 25.312 -14.422 1 91.5 85 THR B N 1
ATOM 3082 C CA . THR B 1 85 ? 15.094 24.781 -13.188 1 91.5 85 THR B CA 1
ATOM 3083 C C . THR B 1 85 ? 14.102 24.953 -12.031 1 91.5 85 THR B C 1
ATOM 3085 O O . THR B 1 85 ? 13.234 25.828 -12.086 1 91.5 85 THR B O 1
ATOM 3088 N N . TRP B 1 86 ? 14.219 24.094 -11.078 1 92.62 86 TRP B N 1
ATOM 3089 C CA . TRP B 1 86 ? 13.242 24.203 -10 1 92.62 86 TRP B CA 1
ATOM 3090 C C . TRP B 1 86 ? 13.883 23.891 -8.648 1 92.62 86 TRP B C 1
ATOM 3092 O O . TRP B 1 86 ? 14.945 23.266 -8.594 1 92.62 86 TRP B O 1
ATOM 3102 N N . ARG B 1 87 ? 13.25 24.406 -7.648 1 93.88 87 ARG B N 1
ATOM 3103 C CA . ARG B 1 87 ? 13.602 24.172 -6.25 1 93.88 87 ARG B CA 1
ATOM 3104 C C . ARG B 1 87 ? 12.352 24.094 -5.379 1 93.88 87 ARG B C 1
ATOM 3106 O O . ARG B 1 87 ? 11.375 24.812 -5.609 1 93.88 87 ARG B O 1
ATOM 3113 N N . ALA B 1 88 ? 12.344 23.125 -4.523 1 95.25 88 ALA B N 1
ATOM 3114 C CA . ALA B 1 88 ? 11.211 22.938 -3.625 1 95.25 88 ALA B CA 1
ATOM 3115 C C . ALA B 1 88 ? 11.68 22.625 -2.209 1 95.25 88 ALA B C 1
ATOM 3117 O O . ALA B 1 88 ? 12.703 21.953 -2.021 1 95.25 88 ALA B O 1
ATOM 3118 N N . CYS B 1 89 ? 10.969 23.125 -1.249 1 97.75 89 CYS B N 1
ATOM 3119 C CA . CYS B 1 89 ? 11.203 22.766 0.144 1 97.75 89 CYS B 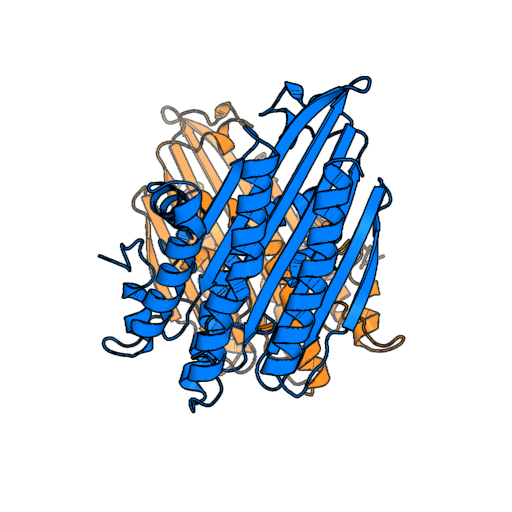CA 1
ATOM 3120 C C . CYS B 1 89 ? 9.891 22.531 0.876 1 97.75 89 CYS B C 1
ATOM 3122 O O . CYS B 1 89 ? 8.836 22.984 0.436 1 97.75 89 CYS B O 1
ATOM 3124 N N . GLY B 1 90 ? 9.977 21.75 1.928 1 98 90 GLY B N 1
ATOM 3125 C CA . GLY B 1 90 ? 8.758 21.453 2.654 1 98 90 GLY B CA 1
ATOM 3126 C C . GLY B 1 90 ? 9 20.656 3.926 1 98 90 GLY B C 1
ATOM 3127 O O . GLY B 1 90 ? 10.094 20.109 4.125 1 98 90 GLY B O 1
ATOM 3128 N N . VAL B 1 91 ? 8.055 20.703 4.789 1 98.56 91 VAL B N 1
ATOM 3129 C CA . VAL B 1 91 ? 7.969 19.859 5.973 1 98.56 91 VAL B CA 1
ATOM 3130 C C . VAL B 1 91 ? 6.73 18.969 5.883 1 98.56 91 VAL B C 1
ATOM 3132 O O . VAL B 1 91 ? 5.637 19.438 5.562 1 98.56 91 VAL B O 1
ATOM 3135 N N . SER B 1 92 ? 6.906 17.734 6.023 1 98.25 92 SER B N 1
ATOM 3136 C CA . SER B 1 92 ? 5.824 16.766 6.082 1 98.25 92 SER B CA 1
ATOM 3137 C C . SER B 1 92 ? 5.957 15.859 7.305 1 98.25 92 SER B C 1
ATOM 3139 O O . SER B 1 92 ? 7.066 15.469 7.676 1 98.25 92 SER B O 1
ATOM 3141 N N . LEU B 1 93 ? 4.863 15.594 7.91 1 98.62 93 LEU B N 1
ATOM 3142 C CA . LEU B 1 93 ? 4.938 14.734 9.086 1 98.62 93 LEU B CA 1
ATOM 3143 C C . LEU B 1 93 ? 3.744 13.789 9.148 1 98.62 93 LEU B C 1
ATOM 3145 O O . LEU B 1 93 ? 2.688 14.078 8.586 1 98.62 93 LEU B O 1
ATOM 3149 N N . VAL B 1 94 ? 3.887 12.664 9.742 1 98.75 94 VAL B N 1
ATOM 3150 C CA . VAL B 1 94 ? 2.846 11.711 10.094 1 98.75 94 VAL B CA 1
ATOM 3151 C C . VAL B 1 94 ? 3.125 11.141 11.484 1 98.75 94 VAL B C 1
ATOM 3153 O O . VAL B 1 94 ? 4.242 10.703 11.773 1 98.75 94 VAL B O 1
ATOM 3156 N N . PHE B 1 95 ? 2.135 11.148 12.352 1 98.88 95 PHE B N 1
ATOM 3157 C CA . PHE B 1 95 ? 2.252 10.602 13.695 1 98.88 95 PHE B CA 1
ATOM 3158 C C . PHE B 1 95 ? 1.286 9.445 13.898 1 98.88 95 PHE B C 1
ATOM 3160 O O . PHE B 1 95 ? 0.076 9.594 13.719 1 98.88 95 PHE B O 1
ATOM 3167 N N . HIS B 1 96 ? 1.806 8.344 14.258 1 98.88 96 HIS B N 1
ATOM 3168 C CA . HIS B 1 96 ? 1.028 7.156 14.602 1 98.88 96 HIS B CA 1
ATOM 3169 C C . HIS B 1 96 ? 1.12 6.848 16.094 1 98.88 96 HIS B C 1
ATOM 3171 O O . HIS B 1 96 ? 2.096 6.246 16.547 1 98.88 96 HIS B O 1
ATOM 3177 N N . PRO B 1 97 ? 0.116 7.156 16.844 1 98.81 97 PRO B N 1
ATOM 3178 C CA . PRO B 1 97 ? 0.15 6.902 18.281 1 98.81 97 PRO B CA 1
ATOM 3179 C C . PRO B 1 97 ? -0.076 5.434 18.625 1 98.81 97 PRO B C 1
ATOM 3181 O O . PRO B 1 97 ? -0.616 4.68 17.812 1 98.81 97 PRO B O 1
ATOM 3184 N N . HIS B 1 98 ? 0.299 5.031 19.781 1 98.44 98 HIS B N 1
ATOM 3185 C CA . HIS B 1 98 ? 0.026 3.701 20.312 1 98.44 98 HIS B CA 1
ATOM 3186 C C . HIS B 1 98 ? -1.449 3.541 20.672 1 98.44 98 HIS B C 1
ATOM 3188 O O . HIS B 1 98 ? -2.068 2.531 20.328 1 98.44 98 HIS B O 1
ATOM 3194 N N . ASN B 1 99 ? -1.905 4.523 21.422 1 98.81 99 ASN B N 1
ATOM 3195 C CA . ASN B 1 99 ? -3.268 4.461 21.953 1 98.81 99 ASN B CA 1
ATOM 3196 C C . ASN B 1 99 ? -4.301 4.641 20.844 1 98.81 99 ASN B C 1
ATOM 3198 O O . ASN B 1 99 ? -4.312 5.664 20.156 1 98.81 99 ASN B O 1
ATOM 3202 N N . PRO B 1 100 ? -5.211 3.695 20.656 1 98.81 100 PRO B N 1
ATOM 3203 C CA . PRO B 1 100 ? -6.188 3.762 19.578 1 98.81 100 PRO B CA 1
ATOM 3204 C C . PRO B 1 100 ? -7.133 4.953 19.703 1 98.81 100 PRO B C 1
ATOM 3206 O O . PRO B 1 100 ? -7.836 5.293 18.734 1 98.81 100 PRO B O 1
ATOM 3209 N N . TYR B 1 101 ? -7.148 5.543 20.797 1 98.88 101 TYR B N 1
ATOM 3210 C CA . TYR B 1 101 ? -8.062 6.66 21.016 1 98.88 101 TYR B CA 1
ATOM 3211 C C . TYR B 1 101 ? -7.418 7.98 20.609 1 98.88 101 TYR B C 1
ATOM 3213 O O . TYR B 1 101 ? -8.086 9.016 20.562 1 98.88 101 TYR B O 1
ATOM 3221 N N . ILE B 1 102 ? -6.145 8.008 20.359 1 98.88 102 ILE B N 1
ATOM 3222 C CA . ILE B 1 102 ? -5.477 9.156 19.75 1 98.88 102 ILE B CA 1
ATOM 3223 C C . ILE B 1 102 ? -5.48 9.016 18.234 1 98.88 102 ILE B C 1
ATOM 3225 O O . ILE B 1 102 ? -4.992 8.023 17.688 1 98.88 102 ILE B O 1
ATOM 3229 N N . PRO B 1 103 ? -5.98 9.953 17.5 1 98.88 103 PRO B N 1
ATOM 3230 C CA . PRO B 1 103 ? -5.973 9.859 16.031 1 98.88 103 PRO B CA 1
ATOM 3231 C C . PRO B 1 103 ? -4.566 9.945 15.445 1 98.88 103 PRO B C 1
ATOM 3233 O O . PRO B 1 103 ? -3.693 10.609 16.016 1 98.88 103 PRO B O 1
ATOM 3236 N N . THR B 1 104 ? -4.316 9.234 14.359 1 98.88 104 THR B N 1
ATOM 3237 C CA . THR B 1 104 ? -3.188 9.531 13.477 1 98.88 104 THR B CA 1
ATOM 3238 C C . THR B 1 104 ? -3.344 10.906 12.836 1 98.88 104 THR B C 1
ATOM 3240 O O . THR B 1 104 ? -4.461 11.336 12.547 1 98.88 104 THR B O 1
ATOM 3243 N N . THR B 1 105 ? -2.23 11.578 12.586 1 98.88 105 THR B N 1
ATOM 3244 C CA . THR B 1 105 ? -2.322 12.875 11.922 1 98.88 105 THR B CA 1
ATOM 3245 C C . THR B 1 105 ? -1.226 13.023 10.875 1 98.88 105 THR B C 1
ATOM 3247 O O . THR B 1 105 ? -0.2 12.344 10.938 1 98.88 105 THR B O 1
ATOM 3250 N N . HIS B 1 106 ? -1.516 13.797 9.898 1 98.69 106 HIS B N 1
ATOM 3251 C CA . HIS B 1 106 ? -0.626 14.188 8.812 1 98.69 106 HIS B CA 1
ATOM 3252 C C . HIS B 1 106 ? -0.623 15.703 8.633 1 98.69 106 HIS B C 1
ATOM 3254 O O . HIS B 1 106 ? -1.664 16.359 8.758 1 98.69 106 HIS B O 1
ATOM 3260 N N . MET B 1 107 ? 0.514 16.281 8.391 1 98.81 107 MET B N 1
ATOM 3261 C CA . MET B 1 107 ? 0.646 17.688 8.016 1 98.81 107 MET B CA 1
ATOM 3262 C C . MET B 1 107 ? 1.733 17.859 6.957 1 98.81 107 MET B C 1
ATOM 3264 O O . MET B 1 107 ? 2.781 17.219 7.023 1 98.81 107 MET B O 1
ATOM 3268 N N . ASN B 1 108 ? 1.497 18.688 6.059 1 98.19 108 ASN B N 1
ATOM 3269 C CA . ASN B 1 108 ? 2.467 19.078 5.039 1 98.19 108 ASN B CA 1
ATOM 3270 C C . ASN B 1 108 ? 2.379 20.562 4.715 1 98.19 108 ASN B C 1
ATOM 3272 O O . ASN B 1 108 ? 1.282 21.109 4.582 1 98.19 108 ASN B O 1
ATOM 3276 N N . VAL B 1 109 ? 3.502 21.266 4.645 1 98.81 109 VAL B N 1
ATOM 3277 C CA . VAL B 1 109 ? 3.613 22.609 4.113 1 98.81 109 VAL B CA 1
ATOM 3278 C C . VAL B 1 109 ? 4.828 22.719 3.195 1 98.81 109 VAL B C 1
ATOM 3280 O O . VAL B 1 109 ? 5.934 22.312 3.57 1 98.81 109 VAL B O 1
ATOM 3283 N N . ARG B 1 110 ? 4.617 23.203 2.043 1 98.12 110 ARG B N 1
ATOM 3284 C CA . ARG B 1 110 ? 5.684 23.172 1.049 1 98.12 110 ARG B CA 1
ATOM 3285 C C . ARG B 1 110 ? 5.672 24.422 0.181 1 98.12 110 ARG B C 1
ATOM 3287 O O . ARG B 1 110 ? 4.672 25.141 0.135 1 98.12 110 ARG B O 1
ATOM 3294 N N . TYR B 1 111 ? 6.789 24.734 -0.456 1 98.25 111 TYR B N 1
ATOM 3295 C CA . TYR B 1 111 ? 7.012 25.844 -1.382 1 98.25 111 TYR B CA 1
ATOM 3296 C C . TYR B 1 111 ? 7.789 25.391 -2.607 1 98.25 111 TYR B C 1
ATOM 3298 O O . TYR B 1 111 ? 8.789 24.672 -2.482 1 98.25 111 TYR B O 1
ATOM 3306 N N . PHE B 1 112 ? 7.277 25.703 -3.742 1 95.38 112 PHE B N 1
ATOM 3307 C CA . PHE B 1 112 ? 7.887 25.359 -5.023 1 95.38 112 PHE B CA 1
ATOM 3308 C C . PHE B 1 112 ? 8.227 26.609 -5.816 1 95.38 112 PHE B C 1
ATOM 3310 O O . PHE B 1 112 ? 7.457 27.578 -5.82 1 95.38 112 PHE B O 1
ATOM 3317 N N . ARG B 1 113 ? 9.344 26.578 -6.434 1 94.94 113 ARG B N 1
ATOM 3318 C CA . ARG B 1 113 ? 9.781 27.688 -7.266 1 94.94 113 ARG B CA 1
ATOM 3319 C C . ARG B 1 113 ? 10.5 27.188 -8.516 1 94.94 113 ARG B C 1
ATOM 3321 O O . ARG B 1 113 ? 11.359 26.312 -8.43 1 94.94 113 ARG B O 1
ATOM 3328 N N . ALA B 1 114 ? 10.109 27.672 -9.641 1 93.44 114 ALA B N 1
ATOM 3329 C CA . ALA B 1 114 ? 10.758 27.375 -10.914 1 93.44 114 ALA B CA 1
ATOM 3330 C C . ALA B 1 114 ? 11.312 28.641 -11.562 1 93.44 114 ALA B C 1
ATOM 3332 O O . ALA B 1 114 ? 10.695 29.703 -11.492 1 93.44 114 ALA B O 1
ATOM 3333 N N . GLU B 1 115 ? 12.445 28.438 -12.211 1 93 115 GLU B N 1
ATOM 3334 C CA . GLU B 1 115 ? 13.133 29.578 -12.82 1 93 115 GLU B CA 1
ATOM 3335 C C . GLU B 1 115 ? 13.625 29.234 -14.219 1 93 115 GLU B C 1
ATOM 3337 O O . GLU B 1 115 ? 14.062 28.109 -14.477 1 93 115 GLU B O 1
ATOM 3342 N N . ARG B 1 116 ? 13.453 30.172 -15.07 1 89.31 116 ARG B N 1
ATOM 3343 C CA . ARG B 1 116 ? 14 30.109 -16.422 1 89.31 116 ARG B CA 1
ATOM 3344 C C . ARG B 1 116 ? 14.719 31.391 -16.781 1 89.31 116 ARG B C 1
ATOM 3346 O O . ARG B 1 116 ? 14.148 32.469 -16.656 1 89.31 116 ARG B O 1
ATOM 3353 N N . ASP B 1 117 ? 16.016 31.234 -17.266 1 88.56 117 ASP B N 1
ATOM 3354 C CA . ASP B 1 117 ? 16.812 32.375 -17.703 1 88.56 117 ASP B CA 1
ATOM 3355 C C . ASP B 1 117 ? 16.859 33.438 -16.609 1 88.56 117 ASP B C 1
ATOM 3357 O O . ASP B 1 117 ? 16.672 34.625 -16.906 1 88.56 117 ASP B O 1
ATOM 3361 N N . GLY B 1 118 ? 16.828 33.031 -15.391 1 86.19 118 GLY B N 1
ATOM 3362 C CA . GLY B 1 118 ? 17 33.969 -14.273 1 86.19 118 GLY B CA 1
ATOM 3363 C C . GLY B 1 118 ? 15.695 34.562 -13.781 1 86.19 118 GLY B C 1
ATOM 3364 O O . GLY B 1 118 ? 15.688 35.344 -12.82 1 86.19 118 GLY B O 1
ATOM 3365 N N . GLU B 1 119 ? 14.664 34.125 -14.406 1 91.38 119 GLU B N 1
ATOM 3366 C CA . GLU B 1 119 ? 13.352 34.656 -14.023 1 91.38 119 GLU B CA 1
ATOM 3367 C C . GLU B 1 119 ? 12.469 33.562 -13.422 1 91.38 119 GLU B C 1
ATOM 3369 O O . GLU B 1 119 ? 12.469 32.438 -13.898 1 91.38 119 GLU B O 1
ATOM 3374 N N . VAL B 1 120 ? 11.742 34.031 -12.375 1 92.06 120 VAL B N 1
ATOM 3375 C CA . VAL B 1 120 ? 10.789 33.094 -11.781 1 92.06 120 VAL B CA 1
ATOM 3376 C C . VAL B 1 120 ? 9.594 32.906 -12.711 1 92.06 120 VAL B C 1
ATOM 3378 O O . VAL B 1 120 ? 8.883 33.875 -13.016 1 92.06 120 VAL B O 1
ATOM 3381 N N . VAL B 1 121 ? 9.398 31.672 -13.125 1 91.69 121 VAL B N 1
ATOM 3382 C CA . VAL B 1 121 ? 8.32 31.422 -14.078 1 91.69 121 VAL B CA 1
ATOM 3383 C C . VAL B 1 121 ? 7.113 30.844 -13.344 1 91.69 121 VAL B C 1
ATOM 3385 O O . VAL B 1 121 ? 5.988 30.875 -13.852 1 91.69 121 VAL B O 1
ATOM 3388 N N . ALA B 1 122 ? 7.379 30.312 -12.148 1 92.75 122 ALA B N 1
ATOM 3389 C CA . ALA B 1 122 ? 6.297 29.781 -11.32 1 92.75 122 ALA B CA 1
ATOM 3390 C C . ALA B 1 122 ? 6.738 29.656 -9.867 1 92.75 122 ALA B C 1
ATOM 3392 O O . ALA B 1 122 ? 7.895 29.328 -9.586 1 92.75 122 ALA B O 1
ATOM 3393 N N . ALA B 1 123 ? 5.871 29.938 -8.984 1 95.31 123 ALA B N 1
ATOM 3394 C CA . ALA B 1 123 ? 6.078 29.734 -7.555 1 95.31 123 ALA B CA 1
ATOM 3395 C C . ALA B 1 123 ? 4.746 29.594 -6.82 1 95.31 123 ALA B C 1
ATOM 3397 O O . ALA B 1 123 ? 3.807 30.359 -7.078 1 95.31 123 ALA B O 1
ATOM 3398 N N . TRP B 1 124 ? 4.672 28.625 -5.953 1 96.56 124 TRP B N 1
ATOM 3399 C CA . TRP B 1 124 ? 3.418 28.5 -5.219 1 96.56 124 TRP B CA 1
ATOM 3400 C C . TRP B 1 124 ? 3.629 27.734 -3.916 1 96.56 124 TRP B C 1
ATOM 3402 O O . TRP B 1 124 ? 4.625 27.031 -3.758 1 96.56 124 TRP B O 1
ATOM 3412 N N . PHE B 1 125 ? 2.723 27.969 -3.035 1 98.31 125 PHE B N 1
ATOM 3413 C CA . PHE B 1 125 ? 2.658 27.281 -1.756 1 98.31 125 PHE B CA 1
ATOM 3414 C C . PHE B 1 125 ? 1.607 26.172 -1.791 1 98.31 125 PHE B C 1
ATOM 3416 O O . PHE B 1 125 ? 0.598 26.297 -2.488 1 98.31 125 PHE B O 1
ATOM 3423 N N . GLY B 1 126 ? 1.874 25.094 -1.039 1 98.06 126 GLY B N 1
ATOM 3424 C CA . GLY B 1 126 ? 0.92 24.031 -0.759 1 98.06 126 GLY B CA 1
ATOM 3425 C C . GLY B 1 126 ? 1.037 23.484 0.649 1 98.06 126 GLY B C 1
ATOM 3426 O O . GLY B 1 126 ? 2.018 23.75 1.347 1 98.06 126 GLY B O 1
ATOM 3427 N N . GLY B 1 127 ? -0.056 22.766 0.997 1 98.25 127 GLY B N 1
ATOM 3428 C CA . GLY B 1 127 ? 0.035 22.188 2.324 1 98.25 127 GLY B CA 1
ATOM 3429 C C . GLY B 1 127 ? -1.315 21.828 2.912 1 98.25 127 GLY B C 1
ATOM 3430 O O . GLY B 1 127 ? -2.248 21.484 2.18 1 98.25 127 GLY B O 1
ATOM 3431 N N . GLY B 1 128 ? -1.301 21.719 4.262 1 98.69 128 GLY B N 1
ATOM 3432 C CA . GLY B 1 128 ? -2.48 21.359 5.031 1 98.69 128 GLY B CA 1
ATOM 3433 C C . GLY B 1 128 ? -2.191 20.359 6.137 1 98.69 128 GLY B C 1
ATOM 3434 O O . GLY B 1 128 ? -1.028 20.078 6.434 1 98.69 128 GLY B O 1
ATOM 3435 N N . PHE B 1 129 ? -3.193 20 6.84 1 98.88 129 PHE B N 1
ATOM 3436 C CA . PHE B 1 129 ? -3.123 18.938 7.84 1 98.88 129 PHE B CA 1
ATOM 3437 C C . PHE B 1 129 ? -4.457 18.203 7.949 1 98.88 129 PHE B C 1
ATOM 3439 O O . PHE B 1 129 ? -5.504 18.766 7.621 1 98.88 129 PHE B O 1
ATOM 3446 N N . ASP B 1 130 ? -4.426 16.984 8.32 1 98.81 130 ASP B N 1
ATOM 3447 C CA . ASP B 1 130 ? -5.645 16.188 8.453 1 98.81 130 ASP B CA 1
ATOM 3448 C C . ASP B 1 130 ? -5.527 15.195 9.609 1 98.81 130 ASP B C 1
ATOM 3450 O O . ASP B 1 130 ? -4.43 14.945 10.109 1 98.81 130 ASP B O 1
ATOM 3454 N N . LEU B 1 131 ? -6.676 14.742 10.07 1 98.88 131 LEU B N 1
ATOM 3455 C CA . LEU B 1 131 ? -6.816 13.914 11.266 1 98.88 131 LEU B CA 1
ATOM 3456 C C . LEU B 1 131 ? -7.52 12.602 10.945 1 98.88 131 LEU B C 1
ATOM 3458 O O . LEU B 1 131 ? -8.57 12.602 10.289 1 98.88 131 LEU B O 1
ATOM 3462 N N . THR B 1 132 ? -6.98 11.469 11.414 1 98.88 132 THR B N 1
ATOM 3463 C CA . THR B 1 132 ? -7.512 10.141 11.117 1 98.88 132 THR B CA 1
ATOM 3464 C C . THR B 1 132 ? -7.785 9.375 12.406 1 98.88 132 THR B C 1
ATOM 3466 O O . THR B 1 132 ? -6.926 8.633 12.891 1 98.88 132 THR B O 1
ATOM 3469 N N . PRO B 1 133 ? -8.969 9.477 12.922 1 98.81 133 PRO B N 1
ATOM 3470 C CA . PRO B 1 133 ? -9.297 8.766 14.164 1 98.81 133 PRO B CA 1
ATOM 3471 C C . PRO B 1 133 ? -9.68 7.305 13.922 1 98.81 133 PRO B C 1
ATOM 3473 O O . PRO B 1 133 ? -10.047 6.934 12.805 1 98.81 133 PRO B O 1
ATOM 3476 N N . PHE B 1 134 ? -9.531 6.516 14.977 1 98.75 134 PHE B N 1
ATOM 3477 C CA . PHE B 1 134 ? -10.016 5.141 15.008 1 98.75 134 PHE B CA 1
ATOM 3478 C C . PHE B 1 134 ? -11.273 5.031 15.859 1 98.75 134 PHE B C 1
ATOM 3480 O O . PHE B 1 134 ? -12.227 4.34 15.492 1 98.75 134 PHE B O 1
ATOM 3487 N N . TYR B 1 135 ? -11.234 5.629 16.922 1 98.75 135 TYR B N 1
ATOM 3488 C CA . TYR B 1 135 ? -12.367 5.848 17.812 1 98.75 135 TYR B CA 1
ATOM 3489 C C . TYR B 1 135 ? -12.625 7.336 18.016 1 98.75 135 TYR B C 1
ATOM 3491 O O . TYR B 1 135 ? -12.148 7.938 18.984 1 98.75 135 TYR B O 1
ATOM 3499 N N . PRO B 1 136 ? -13.453 7.922 17.172 1 98 136 PRO B N 1
ATOM 3500 C CA . PRO B 1 136 ? -13.602 9.383 17.156 1 98 136 PRO B CA 1
ATOM 3501 C C . PRO B 1 136 ? -14.438 9.891 18.328 1 98 136 PRO B C 1
ATOM 3503 O O . PRO B 1 136 ? -15.352 9.203 18.797 1 98 136 PRO B O 1
ATOM 3506 N N . PHE B 1 137 ? -14.109 11 18.797 1 98.44 137 PHE B N 1
ATOM 3507 C CA . PHE B 1 137 ? -14.875 11.789 19.75 1 98.44 137 PHE B CA 1
ATOM 3508 C C . PHE B 1 137 ? -15.305 13.109 19.125 1 98.44 137 PHE B C 1
ATOM 3510 O O . PHE B 1 137 ? -14.484 13.844 18.578 1 98.44 137 PHE B O 1
ATOM 3517 N N . ASP B 1 138 ? -16.562 13.469 19.297 1 98.19 138 ASP B N 1
ATOM 3518 C CA . ASP B 1 138 ? -17.078 14.703 18.719 1 98.19 138 ASP B CA 1
ATOM 3519 C C . ASP B 1 138 ? -16.281 15.914 19.203 1 98.19 138 ASP B C 1
ATOM 3521 O O . ASP B 1 138 ? -15.945 16.797 18.406 1 98.19 138 ASP B O 1
ATOM 3525 N N . GLU B 1 139 ? -15.977 15.961 20.391 1 98.5 139 GLU B N 1
ATOM 3526 C CA . GLU B 1 139 ? -15.297 17.125 20.953 1 98.5 139 GLU B CA 1
ATOM 3527 C C . GLU B 1 139 ? -13.906 17.297 20.359 1 98.5 139 GLU B C 1
ATOM 3529 O O . GLU B 1 139 ? -13.43 18.406 20.188 1 98.5 139 GLU B O 1
ATOM 3534 N N . ASP B 1 140 ? -13.227 16.188 20.109 1 98.81 140 ASP B N 1
ATOM 3535 C CA . ASP B 1 140 ? -11.898 16.266 19.5 1 98.81 140 ASP B CA 1
ATOM 3536 C C . ASP B 1 140 ? -11.969 16.75 18.062 1 98.81 140 ASP B C 1
ATOM 3538 O O . ASP B 1 140 ? -11.172 17.578 17.641 1 98.81 140 ASP B O 1
ATOM 3542 N N . VAL B 1 141 ? -12.953 16.203 17.297 1 98.81 141 VAL B N 1
ATOM 3543 C CA . VAL B 1 141 ? -13.133 16.578 15.906 1 98.81 141 VAL B CA 1
ATOM 3544 C C . VAL B 1 141 ? -13.5 18.062 15.812 1 98.81 141 VAL B C 1
ATOM 3546 O O . VAL B 1 141 ? -12.953 18.797 14.977 1 98.81 141 VAL B O 1
ATOM 3549 N N . GLN B 1 142 ? -14.344 18.484 16.672 1 98.75 142 GLN B N 1
ATOM 3550 C CA . GLN B 1 142 ? -14.758 19.891 16.688 1 98.75 142 GLN B CA 1
ATOM 3551 C C . GLN B 1 142 ? -13.594 20.797 17.062 1 98.75 142 GLN B C 1
ATOM 3553 O O . GLN B 1 142 ? -13.406 21.859 16.438 1 98.75 142 GLN B O 1
ATOM 3558 N N . HIS B 1 143 ? -12.859 20.422 18.062 1 98.88 143 HIS B N 1
ATOM 3559 C CA . HIS B 1 143 ? -11.68 21.188 18.422 1 98.88 143 HIS B CA 1
ATOM 3560 C C . HIS B 1 143 ? -10.719 21.328 17.25 1 98.88 143 HIS B C 1
ATOM 3562 O O . HIS B 1 143 ? -10.289 22.438 16.922 1 98.88 143 HIS B O 1
ATOM 3568 N N . TRP B 1 144 ? -10.406 20.234 16.562 1 98.88 144 TRP B N 1
ATOM 3569 C CA . TRP B 1 144 ? -9.523 20.172 15.406 1 98.88 144 TRP B CA 1
ATOM 3570 C C . TRP B 1 144 ? -9.969 21.172 14.336 1 98.88 144 TRP B C 1
ATOM 3572 O O . TRP B 1 144 ? -9.172 21.984 13.875 1 98.88 144 TRP B O 1
ATOM 3582 N N . HIS B 1 145 ? -11.219 21.156 14.062 1 98.81 145 HIS B N 1
ATOM 3583 C CA . HIS B 1 145 ? -11.734 21.984 12.977 1 98.81 145 HIS B CA 1
ATOM 3584 C C . HIS B 1 145 ? -11.93 23.438 13.438 1 98.81 145 HIS B C 1
ATOM 3586 O O . HIS B 1 145 ? -11.828 24.359 12.641 1 98.81 145 HIS B O 1
ATOM 3592 N N . ARG B 1 146 ? -12.18 23.672 14.742 1 98.81 146 ARG B N 1
ATOM 3593 C CA . ARG B 1 146 ? -12.242 25.047 15.242 1 98.81 146 ARG B CA 1
ATOM 3594 C C . ARG B 1 146 ? -10.891 25.734 15.125 1 98.81 146 ARG B C 1
ATOM 3596 O O . ARG B 1 146 ? -10.82 26.906 14.734 1 98.81 146 ARG B O 1
ATOM 3603 N N . VAL B 1 147 ? -9.867 25.047 15.477 1 98.88 147 VAL B N 1
ATOM 3604 C CA . VAL B 1 147 ? -8.523 25.594 15.336 1 98.88 147 VAL B CA 1
ATOM 3605 C C . VAL B 1 147 ? -8.234 25.875 13.867 1 98.88 147 VAL B C 1
ATOM 3607 O O . VAL B 1 147 ? -7.719 26.953 13.523 1 98.88 147 VAL B O 1
ATOM 3610 N N . ALA B 1 148 ? -8.586 24.922 12.961 1 98.81 148 ALA B N 1
ATOM 3611 C CA . ALA B 1 148 ? -8.375 25.109 11.523 1 98.81 148 ALA B CA 1
ATOM 3612 C C . ALA B 1 148 ? -9.117 26.344 11.016 1 98.81 148 ALA B C 1
ATOM 3614 O O . ALA B 1 148 ? -8.555 27.141 10.258 1 98.81 148 ALA B O 1
ATOM 3615 N N . GLN B 1 149 ? -10.344 26.422 11.438 1 98.69 149 GLN B N 1
ATOM 3616 C CA . GLN B 1 149 ? -11.141 27.578 11.016 1 98.69 149 GLN B CA 1
ATOM 3617 C C . GLN B 1 149 ? -10.523 28.875 11.508 1 98.69 149 GLN B C 1
ATOM 3619 O O . GLN B 1 149 ? -10.414 29.844 10.758 1 98.69 149 GLN B O 1
ATOM 3624 N N . ALA B 1 150 ? -10.133 28.969 12.766 1 98.69 150 ALA B N 1
ATOM 3625 C CA . ALA B 1 150 ? -9.586 30.172 13.383 1 98.69 150 ALA B CA 1
ATOM 3626 C C . ALA B 1 150 ? -8.312 30.609 12.672 1 98.69 150 ALA B C 1
ATOM 3628 O O . ALA B 1 150 ? -8.109 31.797 12.43 1 98.69 150 ALA B O 1
ATOM 3629 N N . LEU B 1 151 ? -7.43 29.672 12.266 1 98.44 151 LEU B N 1
ATOM 3630 C CA . LEU B 1 151 ? -6.168 30.062 11.641 1 98.44 151 LEU B CA 1
ATOM 3631 C C . LEU B 1 151 ? -6.391 30.547 10.211 1 98.44 151 LEU B C 1
ATOM 3633 O O . LEU B 1 151 ? -5.547 31.25 9.656 1 98.44 151 LEU B O 1
ATOM 3637 N N . CYS B 1 152 ? -7.539 30.156 9.617 1 98.5 152 CYS B N 1
ATOM 3638 C CA . CYS B 1 152 ? -7.867 30.547 8.25 1 98.5 152 CYS B CA 1
ATOM 3639 C C . CYS B 1 152 ? -8.516 31.938 8.219 1 98.5 152 CYS B C 1
ATOM 3641 O O . CYS B 1 152 ? -8.477 32.625 7.199 1 98.5 152 CYS B O 1
ATOM 3643 N N . GLU B 1 153 ? -9.094 32.344 9.312 1 97.88 153 GLU B N 1
ATOM 3644 C CA . GLU B 1 153 ? -9.969 33.531 9.375 1 97.88 153 GLU B CA 1
ATOM 3645 C C . GLU B 1 153 ? -9.258 34.781 8.859 1 97.88 153 GLU B C 1
ATOM 3647 O O . GLU B 1 153 ? -9.82 35.531 8.062 1 97.88 153 GLU B O 1
ATOM 3652 N N . PRO B 1 154 ? -8.008 35.031 9.242 1 98.25 154 PRO B N 1
ATOM 3653 C CA . PRO B 1 154 ? -7.332 36.25 8.789 1 98.25 154 PRO B CA 1
ATOM 3654 C C . PRO B 1 154 ? -7.094 36.25 7.277 1 98.25 154 PRO B C 1
ATOM 3656 O O . PRO B 1 154 ? -6.73 37.312 6.715 1 98.25 154 PRO B O 1
ATOM 3659 N N . PHE B 1 155 ? -7.305 35.188 6.602 1 97.88 155 PHE B N 1
ATOM 3660 C CA . PHE B 1 155 ? -6.957 35.094 5.188 1 97.88 155 PHE B CA 1
ATOM 3661 C C . PHE B 1 155 ? -8.211 35.031 4.328 1 97.88 155 PHE B C 1
ATOM 3663 O O . PHE B 1 155 ? -8.133 34.812 3.119 1 97.88 155 PHE B O 1
ATOM 3670 N N . GLY B 1 156 ? -9.328 35.156 4.969 1 95.88 156 GLY B N 1
ATOM 3671 C CA . GLY B 1 156 ? -10.602 35.156 4.273 1 95.88 156 GLY B CA 1
ATOM 3672 C C . GLY B 1 156 ? -11.641 34.25 4.898 1 95.88 156 GLY B C 1
ATOM 3673 O O . GLY B 1 156 ? -11.32 33.125 5.312 1 95.88 156 GLY B O 1
ATOM 3674 N N . GLN B 1 157 ? -12.82 34.656 4.848 1 92.69 157 GLN B N 1
ATOM 3675 C CA . GLN B 1 157 ? -13.914 33.938 5.516 1 92.69 157 GLN B CA 1
ATOM 3676 C C . GLN B 1 157 ? -14.211 32.625 4.812 1 92.69 157 GLN B C 1
ATOM 3678 O O . GLN B 1 157 ? -14.719 31.688 5.434 1 92.69 157 GLN B O 1
ATOM 3683 N N . GLU B 1 158 ? -13.812 32.531 3.578 1 96.5 158 GLU B N 1
ATOM 3684 C CA . GLU B 1 158 ? -14.164 31.359 2.797 1 96.5 158 GLU B CA 1
ATOM 3685 C C . GLU B 1 158 ? -13.016 30.359 2.775 1 96.5 158 GLU B C 1
ATOM 3687 O O . GLU B 1 158 ? -13.172 29.25 2.262 1 96.5 158 GLU B O 1
ATOM 3692 N N . ARG B 1 159 ? -11.914 30.766 3.311 1 97.62 159 ARG B N 1
ATOM 3693 C CA . ARG B 1 159 ? -10.703 29.969 3.182 1 97.62 159 ARG B CA 1
ATOM 3694 C C . ARG B 1 159 ? -10.875 28.609 3.84 1 97.62 159 ARG B C 1
ATOM 3696 O O . ARG B 1 159 ? -10.562 27.578 3.238 1 97.62 159 ARG B O 1
ATOM 3703 N N . TYR B 1 160 ? -11.398 28.594 5.035 1 98.31 160 TYR B N 1
ATOM 3704 C CA . TYR B 1 160 ? -11.578 27.328 5.746 1 98.31 160 TYR B CA 1
ATOM 3705 C C . TYR B 1 160 ? -12.516 26.406 4.984 1 98.31 160 TYR B C 1
ATOM 3707 O O . TYR B 1 160 ? -12.195 25.234 4.758 1 98.31 160 TYR B O 1
ATOM 3715 N N . ALA B 1 161 ? -13.633 26.906 4.586 1 97.88 161 ALA B N 1
ATOM 3716 C CA . ALA B 1 161 ? -14.617 26.094 3.891 1 97.88 161 ALA B CA 1
ATOM 3717 C C . ALA B 1 161 ? -14.039 25.484 2.615 1 97.88 161 ALA B C 1
ATOM 3719 O O . ALA B 1 161 ? -14.25 24.312 2.328 1 97.88 161 ALA B O 1
ATOM 3720 N N . ALA B 1 162 ? -13.328 26.312 1.912 1 98.12 162 ALA B N 1
ATOM 3721 C CA . ALA B 1 162 ? -12.742 25.859 0.651 1 98.12 162 ALA B CA 1
ATOM 3722 C C . ALA B 1 162 ? -11.688 24.797 0.888 1 98.12 162 ALA B C 1
ATOM 3724 O O . ALA B 1 162 ? -11.68 23.75 0.216 1 98.12 162 ALA B O 1
ATOM 3725 N N . HIS B 1 163 ? -10.797 25.016 1.781 1 98.62 163 HIS B N 1
ATOM 3726 C CA . HIS B 1 163 ? -9.68 24.109 1.992 1 98.62 163 HIS B CA 1
ATOM 3727 C C . HIS B 1 163 ? -10.109 22.859 2.758 1 98.62 163 HIS B C 1
ATOM 3729 O O . HIS B 1 163 ? -9.516 21.781 2.604 1 98.62 163 HIS B O 1
ATOM 3735 N N . LYS B 1 164 ? -11.172 22.969 3.596 1 98.69 164 LYS B N 1
ATOM 3736 C CA . LYS B 1 164 ? -11.773 21.797 4.223 1 98.69 164 LYS B CA 1
ATOM 3737 C C . LYS B 1 164 ? -12.422 20.891 3.18 1 98.69 164 LYS B C 1
ATOM 3739 O O . LYS B 1 164 ? -12.242 19.672 3.217 1 98.69 164 LYS B O 1
ATOM 3744 N N . ARG B 1 165 ? -13.117 21.484 2.279 1 98.38 165 ARG B N 1
ATOM 3745 C CA . ARG B 1 165 ? -13.727 20.719 1.199 1 98.38 165 ARG B CA 1
ATOM 3746 C C . ARG B 1 165 ? -12.672 20 0.362 1 98.38 165 ARG B C 1
ATOM 3748 O O . ARG B 1 165 ? -12.805 18.828 0.04 1 98.38 165 ARG B O 1
ATOM 3755 N N . TRP B 1 166 ? -11.633 20.75 0.039 1 98.62 166 TRP B N 1
ATOM 3756 C CA . TRP B 1 166 ? -10.547 20.156 -0.747 1 98.62 166 TRP B CA 1
ATOM 3757 C C . TRP B 1 166 ? -9.891 19.016 0.006 1 98.62 166 TRP B C 1
ATOM 3759 O O . TRP B 1 166 ? -9.516 18 -0.595 1 98.62 166 TRP B O 1
ATOM 3769 N N . CYS B 1 167 ? -9.766 19.188 1.243 1 98.69 167 CYS B N 1
ATOM 3770 C CA . CYS B 1 167 ? -9.203 18.125 2.078 1 98.69 167 CYS B CA 1
ATOM 3771 C C . CYS B 1 167 ? -10.055 16.875 2.012 1 98.69 167 CYS B C 1
ATOM 3773 O O . CYS B 1 167 ? -9.531 15.766 1.838 1 98.69 167 CYS B O 1
ATOM 3775 N N . ASP B 1 168 ? -11.375 17.031 2.111 1 98.56 168 ASP B N 1
ATOM 3776 C CA . ASP B 1 168 ? -12.297 15.898 2.041 1 98.56 168 ASP B CA 1
ATOM 3777 C C . ASP B 1 168 ? -12.203 15.195 0.69 1 98.56 168 ASP B C 1
ATOM 3779 O O . ASP B 1 168 ? -12.258 13.969 0.62 1 98.56 168 ASP B O 1
ATOM 3783 N N . GLU B 1 169 ? -12.023 15.953 -0.255 1 98.25 169 GLU B N 1
ATOM 3784 C CA . GLU B 1 169 ? -11.961 15.406 -1.609 1 98.25 169 GLU B CA 1
ATOM 3785 C C . GLU B 1 169 ? -10.633 14.703 -1.862 1 98.25 169 GLU B C 1
ATOM 3787 O O . GLU B 1 169 ? -10.602 13.648 -2.508 1 98.25 169 GLU B O 1
ATOM 3792 N N . TYR B 1 170 ? -9.586 15.297 -1.387 1 98.12 170 TYR B N 1
ATOM 3793 C CA . TYR B 1 170 ? -8.258 14.75 -1.639 1 98.12 170 TYR B CA 1
ATOM 3794 C C . TYR B 1 170 ? -8.047 13.445 -0.889 1 98.12 170 TYR B C 1
ATOM 3796 O O . TYR B 1 170 ? -7.562 12.461 -1.459 1 98.12 170 TYR B O 1
ATOM 3804 N N . PHE B 1 171 ? -8.391 13.453 0.385 1 98.31 171 PHE B N 1
ATOM 3805 C CA . PHE B 1 171 ? -8.125 12.289 1.223 1 98.31 171 PHE B CA 1
ATOM 3806 C C . PHE B 1 171 ? -9.328 11.359 1.24 1 98.31 171 PHE B C 1
ATOM 3808 O O . PHE B 1 171 ? -9.797 10.953 2.309 1 98.31 171 PHE B O 1
ATOM 3815 N N . PHE B 1 172 ? -9.789 11.031 0.096 1 98.12 172 PHE B N 1
ATOM 3816 C CA . PHE B 1 172 ? -10.906 10.109 -0.117 1 98.12 172 PHE B CA 1
ATOM 3817 C C . PHE B 1 172 ? -10.406 8.797 -0.7 1 98.12 172 PHE B C 1
ATOM 3819 O O . PHE B 1 172 ? -9.68 8.781 -1.693 1 98.12 172 PHE B O 1
ATOM 3826 N N . LEU B 1 173 ? -10.711 7.707 -0.014 1 97.19 173 LEU B N 1
ATOM 3827 C CA . LEU B 1 173 ? -10.414 6.367 -0.51 1 97.19 173 LEU B CA 1
ATOM 3828 C C . LEU B 1 173 ? -11.508 5.879 -1.453 1 97.19 173 LEU B C 1
ATOM 3830 O O . LEU B 1 173 ? -12.477 5.262 -1.015 1 97.19 173 LEU B O 1
ATOM 3834 N N . ARG B 1 174 ? -11.273 5.973 -2.701 1 96 174 ARG B N 1
ATOM 3835 C CA . ARG B 1 174 ? -12.305 5.758 -3.711 1 96 174 ARG B CA 1
ATOM 3836 C C . ARG B 1 174 ? -12.797 4.312 -3.691 1 96 174 ARG B C 1
ATOM 3838 O O . ARG B 1 174 ? -14.008 4.062 -3.68 1 96 174 ARG B O 1
ATOM 3845 N N . HIS B 1 175 ? -11.914 3.357 -3.594 1 95.06 175 HIS B N 1
ATOM 3846 C CA . HIS B 1 175 ? -12.312 1.959 -3.721 1 95.06 175 HIS B CA 1
ATOM 3847 C C . HIS B 1 175 ? -12.977 1.455 -2.443 1 95.06 175 HIS B C 1
ATOM 3849 O O . HIS B 1 175 ? -13.594 0.388 -2.438 1 95.06 175 HIS B O 1
ATOM 3855 N N . ARG B 1 176 ? -12.859 2.225 -1.357 1 96.62 176 ARG B N 1
ATOM 3856 C CA . ARG B 1 176 ? -13.531 1.894 -0.104 1 96.62 176 ARG B CA 1
ATOM 3857 C C . ARG B 1 176 ? -14.734 2.797 0.127 1 96.62 176 ARG B C 1
ATOM 3859 O O . ARG B 1 176 ? -15.531 2.562 1.042 1 96.62 176 ARG B O 1
ATOM 3866 N N . ASN B 1 177 ? -14.875 3.816 -0.639 1 96 177 ASN B N 1
ATOM 3867 C CA . ASN B 1 177 ? -15.945 4.805 -0.531 1 96 177 ASN B CA 1
ATOM 3868 C C . ASN B 1 177 ? -16 5.422 0.864 1 96 177 ASN B C 1
ATOM 3870 O O . ASN B 1 177 ? -17.062 5.438 1.5 1 96 177 ASN B O 1
ATOM 3874 N N . GLU B 1 178 ? -14.922 5.895 1.351 1 97.88 178 GLU B N 1
ATOM 3875 C CA . GLU B 1 178 ? -14.805 6.574 2.637 1 97.88 178 GLU B CA 1
ATOM 3876 C C . GLU B 1 178 ? -13.648 7.574 2.629 1 97.88 178 GLU B C 1
ATOM 3878 O O . GLU B 1 178 ? -12.695 7.426 1.856 1 97.88 178 GLU B O 1
ATOM 3883 N N . THR B 1 179 ? -13.734 8.594 3.453 1 98.56 179 THR B N 1
ATOM 3884 C CA . THR B 1 179 ? -12.586 9.469 3.666 1 98.56 179 THR B CA 1
ATOM 3885 C C . THR B 1 179 ? -11.539 8.789 4.543 1 98.56 179 THR B C 1
ATOM 3887 O O . THR B 1 179 ? -11.859 7.863 5.293 1 98.56 179 THR B O 1
ATOM 3890 N N . ARG B 1 180 ? -10.305 9.172 4.465 1 98.12 180 ARG B N 1
ATOM 3891 C CA . ARG B 1 180 ? -9.25 8.617 5.309 1 98.12 180 ARG B CA 1
ATOM 3892 C C . ARG B 1 180 ? -9.508 8.938 6.777 1 98.12 180 ARG B C 1
ATOM 3894 O O . ARG B 1 180 ? -9.211 8.125 7.656 1 98.12 180 ARG B O 1
ATOM 3901 N N . GLY B 1 181 ? -10.023 10.078 7.012 1 98.56 181 GLY B N 1
ATOM 3902 C CA . GLY B 1 181 ? -10.352 10.547 8.352 1 98.56 181 GLY B CA 1
ATOM 3903 C C . GLY B 1 181 ? -11.43 11.617 8.359 1 98.56 181 GLY B C 1
ATOM 3904 O O . GLY B 1 181 ? -12.375 11.562 7.57 1 98.56 181 GLY B O 1
ATOM 3905 N N . VAL B 1 182 ? -11.281 12.562 9.305 1 98.81 182 VAL B N 1
ATOM 3906 C CA . VAL B 1 182 ? -12.328 13.555 9.5 1 98.81 182 VAL B CA 1
ATOM 3907 C C . VAL B 1 182 ? -11.945 14.859 8.805 1 98.81 182 VAL B C 1
ATOM 3909 O O . VAL B 1 182 ? -12.602 15.891 9 1 98.81 182 VAL B O 1
ATOM 3912 N N . GLY B 1 183 ? -10.906 14.828 8.102 1 98.62 183 GLY B N 1
ATOM 3913 C CA . GLY B 1 183 ? -10.523 15.9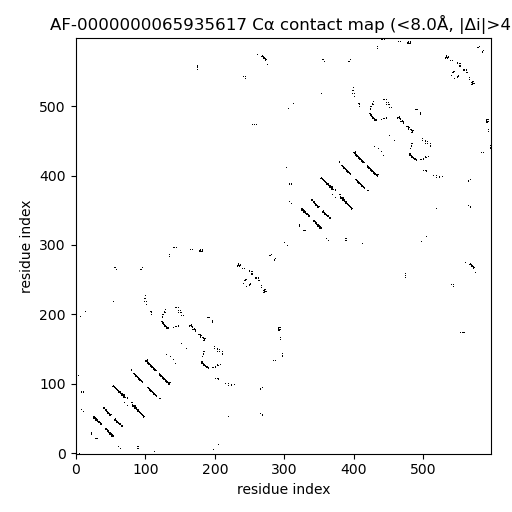77 7.297 1 98.62 183 GLY B CA 1
ATOM 3914 C C . GLY B 1 183 ? -9.648 16.969 8.047 1 98.62 183 GLY B C 1
ATOM 3915 O O . GLY B 1 183 ? -9 16.609 9.031 1 98.62 183 GLY B O 1
ATOM 3916 N N . GLY B 1 184 ? -9.609 18.141 7.562 1 98.75 184 GLY B N 1
ATOM 3917 C CA . GLY B 1 184 ? -8.781 19.266 7.938 1 98.75 184 GLY B CA 1
ATOM 3918 C C . GLY B 1 184 ? -8.648 20.297 6.836 1 98.75 184 GLY B C 1
ATOM 3919 O O . GLY B 1 184 ? -9.648 20.766 6.289 1 98.75 184 GLY B O 1
ATOM 3920 N N . LEU B 1 185 ? -7.41 20.625 6.555 1 98.88 185 LEU B N 1
ATOM 3921 C CA . LEU B 1 185 ? -7.137 21.594 5.492 1 98.88 185 LEU B CA 1
ATOM 3922 C C . LEU B 1 185 ? -6.273 20.969 4.402 1 98.88 185 LEU B C 1
ATOM 3924 O O . LEU B 1 185 ? -5.367 20.188 4.695 1 98.88 185 LEU B O 1
ATOM 3928 N N . PHE B 1 186 ? -6.531 21.297 3.213 1 98.75 186 PHE B N 1
ATOM 3929 C CA . PHE B 1 186 ? -5.668 20.984 2.08 1 98.75 186 PHE B CA 1
ATOM 3930 C C . PHE B 1 186 ? -5.652 22.125 1.079 1 98.75 186 PHE B C 1
ATOM 3932 O O . PHE B 1 186 ? -6.703 22.672 0.739 1 98.75 186 PHE B O 1
ATOM 3939 N N . PHE B 1 187 ? -4.496 22.594 0.69 1 98.25 187 PHE B N 1
ATOM 3940 C CA . PHE B 1 187 ? -4.375 23.641 -0.326 1 98.25 187 PHE B CA 1
ATOM 3941 C C . PHE B 1 187 ? -3.15 23.391 -1.2 1 98.25 187 PHE B C 1
ATOM 3943 O O . PHE B 1 187 ? -2.201 22.734 -0.78 1 98.25 187 PHE B O 1
ATOM 3950 N N . ASP B 1 188 ? -3.184 23.875 -2.316 1 96.38 188 ASP B N 1
ATOM 3951 C CA . ASP B 1 188 ? -2.105 23.859 -3.301 1 96.38 188 ASP B CA 1
ATOM 3952 C C . ASP B 1 188 ? -2.203 25.062 -4.238 1 96.38 188 ASP B C 1
ATOM 3954 O O . ASP B 1 188 ? -3.178 25.812 -4.188 1 96.38 188 ASP B O 1
ATOM 3958 N N . ASP B 1 189 ? -1.162 25.391 -4.895 1 93.81 189 ASP B N 1
ATOM 3959 C CA . ASP B 1 189 ? -1.136 26.375 -5.969 1 93.81 189 ASP B CA 1
ATOM 3960 C C . ASP B 1 189 ? -1.402 27.781 -5.438 1 93.81 189 ASP B C 1
ATOM 3962 O O . ASP B 1 189 ? -2.033 28.594 -6.109 1 93.81 189 ASP B O 1
ATOM 3966 N N . LEU B 1 190 ? -1.126 28.047 -4.219 1 96.5 190 LEU B N 1
ATOM 3967 C CA . LEU B 1 190 ? -1.199 29.406 -3.719 1 96.5 190 LEU B CA 1
ATOM 3968 C C . LEU B 1 190 ? 0.02 30.219 -4.156 1 96.5 190 LEU B C 1
ATOM 3970 O O . LEU B 1 190 ? 1.135 29.969 -3.693 1 96.5 190 LEU B O 1
ATOM 3974 N N . GLY B 1 191 ? -0.164 31.156 -5.047 1 95 191 GLY B N 1
ATOM 3975 C CA . GLY B 1 191 ? 0.989 31.844 -5.602 1 95 191 GLY B CA 1
ATOM 3976 C C . GLY B 1 191 ? 0.673 33.25 -6.066 1 95 191 GLY B C 1
ATOM 3977 O O . GLY B 1 191 ? 1.417 33.844 -6.859 1 95 191 GLY B O 1
ATOM 3978 N N . GLN B 1 192 ? -0.443 33.844 -5.559 1 92.88 192 GLN B N 1
ATOM 3979 C CA . GLN B 1 192 ? -0.848 35.156 -6.008 1 92.88 192 GLN B CA 1
ATOM 3980 C C . GLN B 1 192 ? -0.067 36.25 -5.273 1 92.88 192 GLN B C 1
ATOM 3982 O O . GLN B 1 192 ? 0.319 37.25 -5.875 1 92.88 192 GLN B O 1
ATOM 3987 N N . ASP B 1 193 ? 0.097 36.188 -4.012 1 96.06 193 ASP B N 1
ATOM 3988 C CA . ASP B 1 193 ? 0.792 37.125 -3.154 1 96.06 193 ASP B CA 1
ATOM 3989 C C . ASP B 1 193 ? 1.714 36.406 -2.17 1 96.06 193 ASP B C 1
ATOM 3991 O O . ASP B 1 193 ? 1.248 35.812 -1.194 1 96.06 193 ASP B O 1
ATOM 3995 N N . PHE B 1 194 ? 3.029 36.562 -2.41 1 97.19 194 PHE B N 1
ATOM 3996 C CA . PHE B 1 194 ? 4.016 35.812 -1.641 1 97.19 194 PHE B CA 1
ATOM 3997 C C . PHE B 1 194 ? 3.826 36.062 -0.147 1 97.19 194 PHE B C 1
ATOM 3999 O O . PHE B 1 194 ? 3.764 35.094 0.632 1 97.19 194 PHE B O 1
ATOM 4006 N N . GLU B 1 195 ? 3.703 37.281 0.255 1 97.94 195 GLU B N 1
ATOM 4007 C CA . GLU B 1 195 ? 3.646 37.594 1.679 1 97.94 195 GLU B CA 1
ATOM 4008 C C . GLU B 1 195 ? 2.398 37.031 2.328 1 97.94 195 GLU B C 1
ATOM 4010 O O . GLU B 1 195 ? 2.473 36.438 3.412 1 97.94 195 GLU B O 1
ATOM 4015 N N . ARG B 1 196 ? 1.333 37.125 1.675 1 97.69 196 ARG B N 1
ATOM 4016 C CA . ARG B 1 196 ? 0.07 36.625 2.199 1 97.69 196 ARG B CA 1
ATOM 4017 C C . ARG B 1 196 ? 0.063 35.094 2.223 1 97.69 196 ARG B C 1
ATOM 4019 O O . ARG B 1 196 ? -0.37 34.5 3.203 1 97.69 196 ARG B O 1
ATOM 4026 N N . ASP B 1 197 ? 0.521 34.594 1.103 1 98.12 197 ASP B N 1
ATOM 4027 C CA . ASP B 1 197 ? 0.538 33.125 1 1 98.12 197 ASP B CA 1
ATOM 4028 C C . ASP B 1 197 ? 1.513 32.5 2.006 1 98.12 197 ASP B C 1
ATOM 4030 O O . ASP B 1 197 ? 1.218 31.484 2.617 1 98.12 197 ASP B O 1
ATOM 4034 N N . PHE B 1 198 ? 2.645 33.094 2.168 1 98.62 198 PHE B N 1
ATOM 4035 C CA . PHE B 1 198 ? 3.619 32.656 3.148 1 98.62 198 PHE B CA 1
ATOM 4036 C C . PHE B 1 198 ? 3.068 32.781 4.562 1 98.62 198 PHE B C 1
ATOM 4038 O O . PHE B 1 198 ? 3.248 31.875 5.387 1 98.62 198 PHE B O 1
ATOM 4045 N N . ALA B 1 199 ? 2.379 33.844 4.832 1 98.75 199 ALA B N 1
ATOM 4046 C CA . ALA B 1 199 ? 1.743 34 6.137 1 98.75 199 ALA B CA 1
ATOM 4047 C C . ALA B 1 199 ? 0.725 32.906 6.402 1 98.75 199 ALA B C 1
ATOM 4049 O O . ALA B 1 199 ? 0.6 32.438 7.535 1 98.75 199 ALA B O 1
ATOM 4050 N N . TYR B 1 200 ? 0.001 32.562 5.363 1 98.69 200 TYR B N 1
ATOM 4051 C CA . TYR B 1 200 ? -0.979 31.484 5.504 1 98.69 200 TYR B CA 1
ATOM 4052 C C . TYR B 1 200 ? -0.296 30.156 5.781 1 98.69 200 TYR B C 1
ATOM 4054 O O . TYR B 1 200 ? -0.728 29.391 6.656 1 98.69 200 TYR B O 1
ATOM 4062 N N . GLN B 1 201 ? 0.75 29.875 5.027 1 98.69 201 GLN B N 1
ATOM 4063 C CA . GLN B 1 201 ? 1.517 28.672 5.289 1 98.69 201 GLN B CA 1
ATOM 4064 C C . GLN B 1 201 ? 1.994 28.609 6.738 1 98.69 201 GLN B C 1
ATOM 4066 O O . GLN B 1 201 ? 1.903 27.578 7.395 1 98.69 201 GLN B O 1
ATOM 4071 N N . ARG B 1 202 ? 2.494 29.734 7.227 1 98.81 202 ARG B N 1
ATOM 4072 C CA . ARG B 1 202 ? 2.984 29.797 8.602 1 98.81 202 ARG B CA 1
ATOM 4073 C C . ARG B 1 202 ? 1.854 29.562 9.594 1 98.81 202 ARG B C 1
ATOM 4075 O O . ARG B 1 202 ? 2.045 28.891 10.609 1 98.81 202 ARG B O 1
ATOM 4082 N N . ALA B 1 203 ? 0.703 30.125 9.297 1 98.81 203 ALA B N 1
ATOM 4083 C CA . ALA B 1 203 ? -0.451 29.922 10.164 1 98.81 203 ALA B CA 1
ATOM 4084 C C . ALA B 1 203 ? -0.805 28.453 10.266 1 98.81 203 ALA B C 1
ATOM 4086 O O . ALA B 1 203 ? -1.071 27.938 11.359 1 98.81 203 ALA B O 1
ATOM 4087 N N . VAL B 1 204 ? -0.767 27.797 9.148 1 98.88 204 VAL B N 1
ATOM 4088 C CA . VAL B 1 204 ? -1.105 26.375 9.094 1 98.88 204 VAL B CA 1
ATOM 4089 C C . VAL B 1 204 ? -0.047 25.562 9.836 1 98.88 204 VAL B C 1
ATOM 4091 O O . VAL B 1 204 ? -0.376 24.734 10.688 1 98.88 204 VAL B O 1
ATOM 4094 N N . GLY B 1 205 ? 1.211 25.797 9.531 1 98.81 205 GLY B N 1
ATOM 4095 C CA . GLY B 1 205 ? 2.299 25.094 10.188 1 98.81 205 GLY B CA 1
ATOM 4096 C C . GLY B 1 205 ? 2.326 25.312 11.695 1 98.81 205 GLY B C 1
ATOM 4097 O O . GLY B 1 205 ? 2.441 24.344 12.453 1 98.81 205 GLY B O 1
ATOM 4098 N N . ASP B 1 206 ? 2.143 26.578 12.117 1 98.5 206 ASP B N 1
ATOM 4099 C CA . ASP B 1 206 ? 2.199 26.938 13.523 1 98.5 206 ASP B CA 1
ATOM 4100 C C . ASP B 1 206 ? 0.967 26.438 14.273 1 98.5 206 ASP B C 1
ATOM 4102 O O . ASP B 1 206 ? 1.046 26.109 15.461 1 98.5 206 ASP B O 1
ATOM 4106 N N . GLY B 1 207 ? -0.141 26.469 13.633 1 98.62 207 GLY B N 1
ATOM 4107 C CA . GLY B 1 207 ? -1.406 26.109 14.266 1 98.62 207 GLY B CA 1
ATOM 4108 C C . GLY B 1 207 ? -1.593 24.625 14.438 1 98.62 207 GLY B C 1
ATOM 4109 O O . GLY B 1 207 ? -2.449 24.188 15.211 1 98.62 207 GLY B O 1
ATOM 4110 N N . PHE B 1 208 ? -0.768 23.844 13.773 1 98.88 208 PHE B N 1
ATOM 4111 C CA . PHE B 1 208 ? -0.896 22.391 13.789 1 98.88 208 PHE B CA 1
ATOM 4112 C C . PHE B 1 208 ? -0.82 21.859 15.211 1 98.88 208 PHE B C 1
ATOM 4114 O O . PHE B 1 208 ? -1.649 21.047 15.617 1 98.88 208 PHE B O 1
ATOM 4121 N N . LEU B 1 209 ? 0.144 22.281 15.977 1 98.56 209 LEU B N 1
ATOM 4122 C CA . LEU B 1 209 ? 0.345 21.766 17.328 1 98.56 209 LEU B CA 1
ATOM 4123 C C . LEU B 1 209 ? -0.82 22.141 18.234 1 98.56 209 LEU B C 1
ATOM 4125 O O . LEU B 1 209 ? -1.208 21.375 19.109 1 98.56 209 LEU B O 1
ATOM 4129 N N . ASP B 1 210 ? -1.39 23.375 18.031 1 98.69 210 ASP B N 1
ATOM 4130 C CA . ASP B 1 210 ? -2.551 23.812 18.797 1 98.69 210 ASP B CA 1
ATOM 4131 C C . ASP B 1 210 ? -3.754 22.906 18.531 1 98.69 210 ASP B C 1
ATOM 4133 O O . ASP B 1 210 ? -4.613 22.734 19.406 1 98.69 210 ASP B O 1
ATOM 4137 N N . ALA B 1 211 ? -3.758 22.391 17.359 1 98.88 211 ALA B N 1
ATOM 4138 C CA . ALA B 1 211 ? -4.871 21.531 16.969 1 98.88 211 ALA B CA 1
ATOM 4139 C C . ALA B 1 211 ? -4.684 20.109 17.516 1 98.88 211 ALA B C 1
ATOM 4141 O O . ALA B 1 211 ? -5.629 19.5 18.016 1 98.88 211 ALA B O 1
ATOM 4142 N N . TYR B 1 212 ? -3.486 19.594 17.516 1 98.94 212 TYR B N 1
ATOM 4143 C CA . TYR B 1 212 ? -3.27 18.156 17.703 1 98.94 212 TYR B CA 1
ATOM 4144 C C . TYR B 1 212 ? -2.924 17.844 19.141 1 98.94 212 TYR B C 1
ATOM 4146 O O . TYR B 1 212 ? -3.436 16.875 19.719 1 98.94 212 TYR B O 1
ATOM 4154 N N . ILE B 1 213 ? -2.09 18.625 19.812 1 98.88 213 ILE B N 1
ATOM 4155 C CA . ILE B 1 213 ? -1.486 18.266 21.094 1 98.88 213 ILE B CA 1
ATOM 4156 C C . ILE B 1 213 ? -2.568 18.188 22.172 1 98.88 213 ILE B C 1
ATOM 4158 O O . ILE B 1 213 ? -2.547 17.281 23.016 1 98.88 213 ILE B O 1
ATOM 4162 N N . PRO B 1 214 ? -3.559 19.109 22.203 1 98.88 214 PRO B N 1
ATOM 4163 C CA . PRO B 1 214 ? -4.617 18.969 23.203 1 98.88 214 PRO B CA 1
ATOM 4164 C C . PRO B 1 214 ? -5.375 17.656 23.094 1 98.88 214 PRO B C 1
ATOM 4166 O O . PRO B 1 214 ? -5.789 17.094 24.109 1 98.88 214 PRO B O 1
ATOM 4169 N N . ILE B 1 215 ? -5.598 17.156 21.875 1 98.88 215 ILE B N 1
ATOM 4170 C CA . ILE B 1 215 ? -6.262 15.867 21.688 1 98.88 215 ILE B CA 1
ATOM 4171 C C . ILE B 1 215 ? -5.402 14.75 22.266 1 98.88 215 ILE B C 1
ATOM 4173 O O . ILE B 1 215 ? -5.906 13.867 22.969 1 98.88 215 ILE B O 1
ATOM 4177 N N . VAL B 1 216 ? -4.07 14.781 22.031 1 98.88 216 VAL B N 1
ATOM 4178 C CA . VAL B 1 216 ? -3.131 13.797 22.562 1 98.88 216 VAL B CA 1
ATOM 4179 C C . VAL B 1 216 ? -3.186 13.797 24.078 1 98.88 216 VAL B C 1
ATOM 4181 O O . VAL B 1 216 ? -3.295 12.734 24.703 1 98.88 216 VAL B O 1
ATOM 4184 N N . GLN B 1 217 ? -3.172 15.008 24.641 1 98.62 217 GLN B N 1
ATOM 4185 C CA . GLN B 1 217 ? -3.162 15.141 26.094 1 98.62 217 GLN B CA 1
ATOM 4186 C C . GLN B 1 217 ? -4.445 14.586 26.703 1 98.62 217 GLN B C 1
ATOM 4188 O O . GLN B 1 217 ? -4.414 13.961 27.766 1 98.62 217 GLN B O 1
ATOM 4193 N N . ARG B 1 218 ? -5.512 14.75 26.047 1 98.56 218 ARG B N 1
ATOM 4194 C CA . ARG B 1 218 ? -6.816 14.32 26.547 1 98.56 218 ARG B CA 1
ATOM 4195 C C . ARG B 1 218 ? -6.945 12.805 26.5 1 98.56 218 ARG B C 1
ATOM 4197 O O . ARG B 1 218 ? -7.621 12.203 27.328 1 98.56 218 ARG B O 1
ATOM 4204 N N . ARG B 1 219 ? -6.23 12.141 25.531 1 98.75 219 ARG B N 1
ATOM 4205 C CA . ARG B 1 219 ? -6.582 10.758 25.219 1 98.75 219 ARG B CA 1
ATOM 4206 C C . ARG B 1 219 ? -5.441 9.812 25.594 1 98.75 219 ARG B C 1
ATOM 4208 O O . ARG B 1 219 ? -5.645 8.594 25.672 1 98.75 219 ARG B O 1
ATOM 4215 N N . LYS B 1 220 ? -4.219 10.258 25.812 1 98.12 220 LYS B N 1
ATOM 4216 C CA . LYS B 1 220 ? -3.029 9.414 25.875 1 98.12 220 LYS B CA 1
ATOM 4217 C C . LYS B 1 220 ? -3.123 8.414 27.031 1 98.12 220 LYS B C 1
ATOM 4219 O O . LYS B 1 220 ? -2.516 7.34 26.969 1 98.12 220 LYS B O 1
ATOM 4224 N N . ASP B 1 221 ? -3.982 8.734 28.047 1 98 221 ASP B N 1
ATOM 4225 C CA . ASP B 1 221 ? -4.055 7.848 29.219 1 98 221 ASP B CA 1
ATOM 4226 C C . ASP B 1 221 ? -5.344 7.031 29.203 1 98 221 ASP B C 1
ATOM 4228 O O . ASP B 1 221 ? -5.648 6.336 30.172 1 98 221 ASP B O 1
ATOM 4232 N N . THR B 1 222 ? -6.164 7.145 28.156 1 98.56 222 THR B N 1
ATOM 4233 C CA . THR B 1 222 ? -7.387 6.355 28.047 1 98.56 222 THR B CA 1
ATOM 4234 C C . THR B 1 222 ? -7.059 4.867 27.969 1 98.56 222 THR B C 1
ATOM 4236 O O . THR B 1 222 ? -6.285 4.445 27.109 1 98.56 222 THR B O 1
ATOM 4239 N N . PRO B 1 223 ? -7.598 4.047 28.859 1 98.56 223 PRO B N 1
ATOM 4240 C CA . PRO B 1 223 ? -7.32 2.609 28.797 1 98.56 223 PRO B CA 1
ATOM 4241 C C . PRO B 1 223 ? -7.91 1.946 27.562 1 98.56 223 PRO B C 1
ATOM 4243 O O . PRO B 1 223 ? -9 2.322 27.109 1 98.56 223 PRO B O 1
ATOM 4246 N N . TYR B 1 224 ? -7.234 0.97 27.031 1 98.5 224 TYR B N 1
ATOM 4247 C CA . TYR B 1 224 ? -7.715 0.196 25.891 1 98.5 224 TYR B CA 1
ATOM 4248 C C . TYR B 1 224 ? -7.23 -1.247 25.969 1 98.5 224 TYR B C 1
ATOM 4250 O O . TYR B 1 224 ? -6.312 -1.561 26.719 1 98.5 224 TYR B O 1
ATOM 4258 N N . GLY B 1 225 ? -7.883 -2.111 25.25 1 98.31 225 GLY B N 1
ATOM 4259 C CA . GLY B 1 225 ? -7.504 -3.516 25.203 1 98.31 225 GLY B CA 1
ATOM 4260 C C . GLY B 1 225 ? -7.195 -4.004 23.797 1 98.31 225 GLY B C 1
ATOM 4261 O O . GLY B 1 225 ? -6.949 -3.199 22.906 1 98.31 225 GLY B O 1
ATOM 4262 N N . GLU B 1 226 ? -7.141 -5.254 23.719 1 98.12 226 GLU B N 1
ATOM 4263 C CA . GLU B 1 226 ? -6.758 -5.898 22.453 1 98.12 226 GLU B CA 1
ATOM 4264 C C . GLU B 1 226 ? -7.762 -5.59 21.344 1 98.12 226 GLU B C 1
ATOM 4266 O O . GLU B 1 226 ? -7.379 -5.406 20.188 1 98.12 226 GLU B O 1
ATOM 4271 N N . ARG B 1 227 ? -8.992 -5.547 21.703 1 97.88 227 ARG B N 1
ATOM 4272 C CA . ARG B 1 227 ? -10.031 -5.285 20.703 1 97.88 227 ARG B CA 1
ATOM 4273 C C . ARG B 1 227 ? -9.812 -3.943 20.016 1 97.88 227 ARG B C 1
ATOM 4275 O O . ARG B 1 227 ? -9.812 -3.859 18.797 1 97.88 227 ARG B O 1
ATOM 4282 N N . GLU B 1 228 ? -9.586 -2.904 20.797 1 98.69 228 GLU B N 1
ATOM 4283 C CA . GLU B 1 228 ? -9.352 -1.569 20.25 1 98.69 228 GLU B CA 1
ATOM 4284 C C . GLU B 1 228 ? -8.07 -1.521 19.422 1 98.69 228 GLU B C 1
ATOM 4286 O O . GLU B 1 228 ? -8.023 -0.893 18.375 1 98.69 228 GLU B O 1
ATOM 4291 N N . ARG B 1 229 ? -7.059 -2.227 19.953 1 98.75 229 ARG B N 1
ATOM 4292 C CA . ARG B 1 229 ? -5.777 -2.252 19.25 1 98.75 229 ARG B CA 1
ATOM 4293 C C . ARG B 1 229 ? -5.902 -2.947 17.906 1 98.75 229 ARG B C 1
ATOM 4295 O O . ARG B 1 229 ? -5.398 -2.451 16.891 1 98.75 229 ARG B O 1
ATOM 4302 N N . GLU B 1 230 ? -6.598 -4.043 17.859 1 98.5 230 GLU B N 1
ATOM 4303 C CA . GLU B 1 230 ? -6.766 -4.801 16.625 1 98.5 230 GLU B CA 1
ATOM 4304 C C . GLU B 1 230 ? -7.555 -4.004 15.586 1 98.5 230 GLU B C 1
ATOM 4306 O O . GLU B 1 230 ? -7.285 -4.09 14.383 1 98.5 230 GLU B O 1
ATOM 4311 N N . PHE B 1 231 ? -8.523 -3.227 16.062 1 98.81 231 PHE B N 1
ATOM 4312 C CA . PHE B 1 231 ? -9.281 -2.385 15.141 1 98.81 231 PHE B CA 1
ATOM 4313 C C . PHE B 1 231 ? -8.414 -1.257 14.594 1 98.81 231 PHE B C 1
ATOM 4315 O O . PHE B 1 231 ? -8.492 -0.921 13.414 1 98.81 231 PHE B O 1
ATOM 4322 N N . GLN B 1 232 ? -7.586 -0.707 15.461 1 98.88 232 GLN B N 1
ATOM 4323 C CA . GLN B 1 232 ? -6.633 0.307 15.023 1 98.88 232 GLN B CA 1
ATOM 4324 C C . GLN B 1 232 ? -5.738 -0.223 13.906 1 98.88 232 GLN B C 1
ATOM 4326 O O . GLN B 1 232 ? -5.57 0.43 12.875 1 98.88 232 GLN B O 1
ATOM 4331 N N . LEU B 1 233 ? -5.188 -1.402 14.164 1 98.81 233 LEU B N 1
ATOM 4332 C CA . LEU B 1 233 ? -4.301 -2.014 13.18 1 98.81 233 LEU B CA 1
ATOM 4333 C C . LEU B 1 233 ? -5.039 -2.279 11.875 1 98.81 233 LEU B C 1
ATOM 4335 O O . LEU B 1 233 ? -4.469 -2.119 10.789 1 98.81 233 LEU B O 1
ATOM 4339 N N . TYR B 1 234 ? -6.266 -2.66 11.969 1 98.62 234 TYR B N 1
ATOM 4340 C CA . TYR B 1 234 ? -7.09 -2.893 10.789 1 98.62 234 TYR B CA 1
ATOM 4341 C C . TYR B 1 234 ? -7.309 -1.599 10.016 1 98.62 234 TYR B C 1
ATOM 4343 O O . TYR B 1 234 ? -7.117 -1.557 8.797 1 98.62 234 TYR B O 1
ATOM 4351 N N . ARG B 1 235 ? -7.645 -0.542 10.664 1 98.69 235 ARG B N 1
ATOM 4352 C CA . ARG B 1 235 ? -7.938 0.737 10.023 1 98.69 235 ARG B CA 1
ATOM 4353 C C . ARG B 1 235 ? -6.672 1.375 9.469 1 98.69 235 ARG B C 1
ATOM 4355 O O . ARG B 1 235 ? -6.723 2.107 8.477 1 98.69 235 ARG B O 1
ATOM 4362 N N . ARG B 1 236 ? -5.52 1.09 10.133 1 98.81 236 ARG B N 1
ATOM 4363 C CA . ARG B 1 236 ? -4.25 1.558 9.594 1 98.81 236 ARG B CA 1
ATOM 4364 C C . ARG B 1 236 ? -4.012 1.002 8.188 1 98.81 236 ARG B C 1
ATOM 4366 O O . ARG B 1 236 ? -3.27 1.589 7.402 1 98.81 236 ARG B O 1
ATOM 4373 N N . GLY B 1 237 ?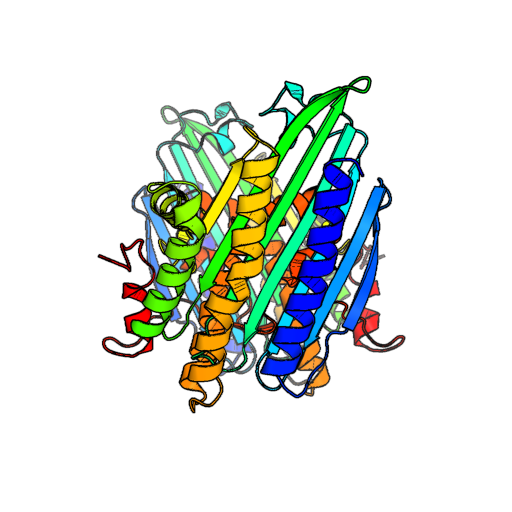 -4.648 -0.157 7.93 1 98.5 237 GLY B N 1
ATOM 4374 C CA . GLY B 1 237 ? -4.598 -0.678 6.574 1 98.5 237 GLY B CA 1
ATOM 4375 C C . GLY B 1 237 ? -5.164 0.2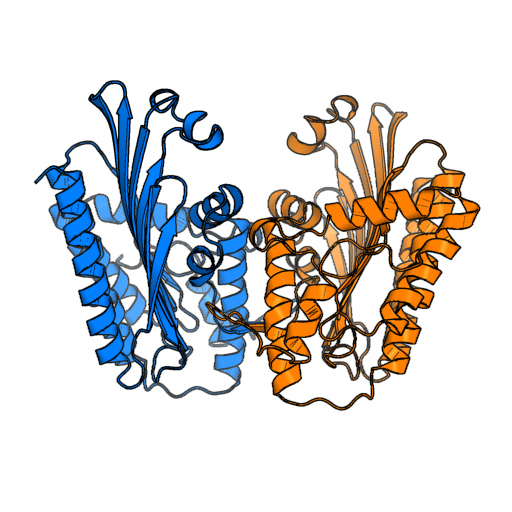82 5.543 1 98.5 237 GLY B C 1
ATOM 4376 O O . GLY B 1 237 ? -4.625 0.409 4.445 1 98.5 237 GLY B O 1
ATOM 4377 N N . ARG B 1 238 ? -6.242 0.998 5.949 1 98.38 238 ARG B N 1
ATOM 4378 C CA . ARG B 1 238 ? -6.84 1.99 5.062 1 98.38 238 ARG B CA 1
ATOM 4379 C C . ARG B 1 238 ? -5.871 3.133 4.781 1 98.38 238 ARG B C 1
ATOM 4381 O O . ARG B 1 238 ? -5.824 3.656 3.668 1 98.38 238 ARG B O 1
ATOM 4388 N N . TYR B 1 239 ? -5.148 3.494 5.809 1 98.5 239 TYR B N 1
ATOM 4389 C CA . TYR B 1 239 ? -4.156 4.551 5.652 1 98.5 239 TYR B CA 1
ATOM 4390 C C . TYR B 1 239 ? -3.094 4.156 4.633 1 98.5 239 TYR B C 1
ATOM 4392 O O . TYR B 1 239 ? -2.734 4.949 3.764 1 98.5 239 TYR B O 1
ATOM 4400 N N . VAL B 1 240 ? -2.607 2.924 4.695 1 98.62 240 VAL B N 1
ATOM 4401 C CA . VAL B 1 240 ? -1.602 2.4 3.775 1 98.62 240 VAL B CA 1
ATOM 4402 C C . VAL B 1 240 ? -2.16 2.381 2.354 1 98.62 240 VAL B C 1
ATOM 4404 O O . VAL B 1 240 ? -1.485 2.799 1.409 1 98.62 240 VAL B O 1
ATOM 4407 N N . GLU B 1 241 ? -3.393 1.917 2.236 1 98.38 241 GLU B N 1
ATOM 4408 C CA . GLU B 1 241 ? -4.039 1.852 0.929 1 98.38 241 GLU B CA 1
ATOM 4409 C C . GLU B 1 241 ? -4.094 3.227 0.27 1 98.38 241 GLU B C 1
ATOM 4411 O O . GLU B 1 241 ? -3.73 3.377 -0.898 1 98.38 241 GLU B O 1
ATOM 4416 N N . PHE B 1 242 ? -4.477 4.199 1.005 1 98.31 242 PHE B N 1
ATOM 4417 C CA . PHE B 1 242 ? -4.543 5.539 0.438 1 98.31 242 PHE B CA 1
ATOM 4418 C C . PHE B 1 242 ? -3.16 6.02 0.019 1 98.31 242 PHE B C 1
ATOM 4420 O O . PHE B 1 242 ? -2.979 6.508 -1.098 1 98.31 242 PHE B O 1
ATOM 4427 N N . ASN B 1 243 ? -2.209 5.895 0.931 1 98.12 243 ASN B N 1
ATOM 4428 C CA . ASN B 1 243 ? -0.88 6.453 0.701 1 98.12 243 ASN B CA 1
ATOM 4429 C C . ASN B 1 243 ? -0.218 5.832 -0.525 1 98.12 243 ASN B C 1
ATOM 4431 O O . ASN B 1 243 ? 0.464 6.523 -1.284 1 98.12 243 ASN B O 1
ATOM 4435 N N . LEU B 1 244 ? -0.459 4.562 -0.731 1 97.75 244 LEU B N 1
ATOM 4436 C CA . LEU B 1 244 ? 0.29 3.865 -1.77 1 97.75 244 LEU B CA 1
ATOM 4437 C C . LEU B 1 244 ? -0.491 3.84 -3.08 1 97.75 244 LEU B C 1
ATOM 4439 O O . LEU B 1 244 ? 0.092 3.66 -4.152 1 97.75 244 LEU B O 1
ATOM 4443 N N . VAL B 1 245 ? -1.816 4.09 -3.027 1 96.56 245 VAL B N 1
ATOM 4444 C CA . VAL B 1 245 ? -2.611 3.969 -4.242 1 96.56 245 VAL B CA 1
ATOM 4445 C C . VAL B 1 245 ? -2.979 5.359 -4.762 1 96.56 245 VAL B C 1
ATOM 4447 O O . VAL B 1 245 ? -3.033 5.582 -5.973 1 96.56 245 VAL B O 1
ATOM 4450 N N . TYR B 1 246 ? -3.184 6.32 -3.814 1 95.88 246 TYR B N 1
ATOM 4451 C CA . TYR B 1 246 ? -3.848 7.539 -4.262 1 95.88 246 TYR B CA 1
ATOM 4452 C C . TYR B 1 246 ? -3.008 8.766 -3.941 1 95.88 246 TYR B C 1
ATOM 4454 O O . TYR B 1 246 ? -3.154 9.812 -4.582 1 95.88 246 TYR B O 1
ATOM 4462 N N . ASP B 1 247 ? -2.168 8.648 -2.922 1 96.38 247 ASP B N 1
ATOM 4463 C CA . ASP B 1 247 ? -1.423 9.844 -2.521 1 96.38 247 ASP B CA 1
ATOM 4464 C C . ASP B 1 247 ? -0.46 10.281 -3.623 1 96.38 247 ASP B C 1
ATOM 4466 O O . ASP B 1 247 ? 0.537 9.602 -3.889 1 96.38 247 ASP B O 1
ATOM 4470 N N . ARG B 1 248 ? -0.616 11.383 -4.191 1 92.25 248 ARG B N 1
ATOM 4471 C CA . ARG B 1 248 ? 0.142 11.883 -5.336 1 92.25 248 ARG B CA 1
ATOM 4472 C C . ARG B 1 248 ? 1.597 12.133 -4.961 1 92.25 248 ARG B C 1
ATOM 4474 O O . ARG B 1 248 ? 2.504 11.875 -5.754 1 92.25 248 ARG B O 1
ATOM 4481 N N . GLY B 1 249 ? 1.718 12.688 -3.775 1 89.88 249 GLY B N 1
ATOM 4482 C CA . GLY B 1 249 ? 3.076 12.93 -3.318 1 89.88 249 GLY B CA 1
ATOM 4483 C C . GLY B 1 249 ? 3.902 11.664 -3.199 1 89.88 249 GLY B C 1
ATOM 4484 O O . GLY B 1 249 ? 5.047 11.617 -3.656 1 89.88 249 GLY B O 1
ATOM 4485 N N . THR B 1 250 ? 3.355 10.68 -2.609 1 92.56 250 THR B N 1
ATOM 4486 C CA . THR B 1 250 ? 4.023 9.391 -2.434 1 92.56 250 THR B CA 1
ATOM 4487 C C . THR B 1 250 ? 4.336 8.758 -3.785 1 92.56 250 THR B C 1
ATOM 4489 O O . THR B 1 250 ? 5.477 8.367 -4.047 1 92.56 250 THR B O 1
ATOM 4492 N N . LEU B 1 251 ? 3.352 8.695 -4.621 1 91.19 251 LEU B N 1
ATOM 4493 C CA . LEU B 1 251 ? 3.508 8.031 -5.914 1 91.19 251 LEU B CA 1
ATOM 4494 C C . LEU B 1 251 ? 4.535 8.758 -6.777 1 91.19 251 LEU B C 1
ATOM 4496 O O . LEU B 1 251 ? 5.422 8.133 -7.355 1 91.19 251 LEU B O 1
ATOM 4500 N N . PHE B 1 252 ? 4.461 10.047 -6.785 1 84.88 252 PHE B N 1
ATOM 4501 C CA . PHE B 1 252 ? 5.43 10.836 -7.535 1 84.88 252 PHE B CA 1
ATOM 4502 C C . PHE B 1 252 ? 6.836 10.633 -6.992 1 84.88 252 PHE B C 1
ATOM 4504 O O . PHE B 1 252 ? 7.789 10.477 -7.758 1 84.88 252 PHE B O 1
ATOM 4511 N N . GLY B 1 253 ? 6.926 10.672 -5.758 1 87.38 253 GLY B N 1
ATOM 4512 C CA . GLY B 1 253 ? 8.227 10.469 -5.141 1 87.38 253 GLY B CA 1
ATOM 4513 C C . GLY B 1 253 ? 8.852 9.133 -5.488 1 87.38 253 GLY B C 1
ATOM 4514 O O . GLY B 1 253 ? 10.023 9.062 -5.855 1 87.38 253 GLY B O 1
ATOM 4515 N N . LEU B 1 254 ? 8.086 8.117 -5.348 1 90.06 254 LEU B N 1
ATOM 4516 C CA . LEU B 1 254 ? 8.594 6.781 -5.621 1 90.06 254 LEU B CA 1
ATOM 4517 C C . LEU B 1 254 ? 8.961 6.625 -7.09 1 90.06 254 LEU B C 1
ATOM 4519 O O . LEU B 1 254 ? 9.992 6.031 -7.418 1 90.06 254 LEU B O 1
ATOM 4523 N N . GLN B 1 255 ? 8.227 7.207 -7.926 1 82.5 255 GLN B N 1
ATOM 4524 C CA . GLN B 1 255 ? 8.406 7.039 -9.367 1 82.5 255 GLN B CA 1
ATOM 4525 C C . GLN B 1 255 ? 9.523 7.938 -9.883 1 82.5 255 GLN B C 1
ATOM 4527 O O . GLN B 1 255 ? 10.133 7.645 -10.922 1 82.5 255 GLN B O 1
ATOM 4532 N N . SER B 1 256 ? 9.812 9.055 -9.195 1 79.38 256 SER B N 1
ATOM 4533 C CA . SER B 1 256 ? 10.82 9.992 -9.656 1 79.38 256 SER B CA 1
ATOM 4534 C C . SER B 1 256 ? 12.188 9.672 -9.055 1 79.38 256 SER B C 1
ATOM 4536 O O . SER B 1 256 ? 13.133 10.453 -9.203 1 79.38 256 SER B O 1
ATOM 4538 N N . GLY B 1 257 ? 12.195 8.594 -8.398 1 81.5 257 GLY B N 1
ATOM 4539 C CA . GLY B 1 257 ? 13.477 8.172 -7.848 1 81.5 257 GLY B CA 1
ATOM 4540 C C . GLY B 1 257 ? 13.789 8.812 -6.508 1 81.5 257 GLY B C 1
ATOM 4541 O O . GLY B 1 257 ? 14.953 8.922 -6.117 1 81.5 257 GLY B O 1
ATOM 4542 N N . GLY B 1 258 ? 12.805 9.32 -5.875 1 85.5 258 GLY B N 1
ATOM 4543 C CA . GLY B 1 258 ? 13 9.867 -4.539 1 85.5 258 GLY B CA 1
ATOM 4544 C C . GLY B 1 258 ? 13.469 8.836 -3.535 1 85.5 258 GLY B C 1
ATOM 4545 O O . GLY B 1 258 ? 13.5 7.641 -3.832 1 85.5 258 GLY B O 1
ATOM 4546 N N . ARG B 1 259 ? 13.898 9.328 -2.395 1 91 259 ARG B N 1
ATOM 4547 C CA . ARG B 1 259 ? 14.391 8.453 -1.332 1 91 259 ARG B CA 1
ATOM 4548 C C . ARG B 1 259 ? 13.242 7.684 -0.686 1 91 259 ARG B C 1
ATOM 4550 O O . ARG B 1 259 ? 12.516 8.227 0.145 1 91 259 ARG B O 1
ATOM 4557 N N . ALA B 1 260 ? 13.18 6.418 -0.947 1 92 260 ALA B N 1
ATOM 4558 C CA . ALA B 1 260 ? 12.062 5.566 -0.538 1 92 260 ALA B CA 1
ATOM 4559 C C . ALA B 1 260 ? 11.883 5.594 0.978 1 92 260 ALA B C 1
ATOM 4561 O O . ALA B 1 260 ? 10.758 5.668 1.473 1 92 260 ALA B O 1
ATOM 4562 N N . GLU B 1 261 ? 12.945 5.523 1.725 1 92.69 261 GLU B N 1
ATOM 4563 C CA . GLU B 1 261 ? 12.883 5.496 3.182 1 92.69 261 GLU B CA 1
ATOM 4564 C C . GLU B 1 261 ? 12.195 6.742 3.729 1 92.69 261 GLU B C 1
ATOM 4566 O O . GLU B 1 261 ? 11.352 6.652 4.621 1 92.69 261 GLU B O 1
ATOM 4571 N N . SER B 1 262 ? 12.477 7.84 3.16 1 91.25 262 SER B N 1
ATOM 4572 C CA . SER B 1 262 ? 11.875 9.094 3.613 1 91.25 262 SER B CA 1
ATOM 4573 C C . SER B 1 262 ? 10.414 9.188 3.186 1 91.25 262 SER B C 1
ATOM 4575 O O . SER B 1 262 ? 9.57 9.656 3.951 1 91.25 262 SER B O 1
ATOM 4577 N N . ILE B 1 263 ? 10.203 8.781 2.004 1 93.06 263 ILE B N 1
ATOM 4578 C CA . ILE B 1 263 ? 8.859 8.859 1.446 1 93.06 263 ILE B CA 1
ATOM 4579 C C . ILE B 1 263 ? 7.922 7.941 2.236 1 93.06 263 ILE B C 1
ATOM 4581 O O . ILE B 1 263 ? 6.805 8.336 2.576 1 93.06 263 ILE B O 1
ATOM 4585 N N . LEU B 1 264 ? 8.383 6.762 2.598 1 96.56 264 LEU B N 1
ATOM 4586 C CA . LEU B 1 264 ? 7.523 5.742 3.191 1 96.56 264 LEU B CA 1
ATOM 4587 C C . LEU B 1 264 ? 7.551 5.828 4.715 1 96.56 264 LEU B C 1
ATOM 4589 O O . LEU B 1 264 ? 6.961 4.992 5.398 1 96.56 264 LEU B O 1
ATOM 4593 N N . MET B 1 265 ? 8.227 6.82 5.227 1 94.81 265 MET B N 1
ATOM 4594 C CA . MET B 1 265 ? 8.219 7.07 6.664 1 94.81 265 MET B CA 1
ATOM 4595 C C . MET B 1 265 ? 6.801 7.289 7.172 1 94.81 265 MET B C 1
ATOM 4597 O O . MET B 1 265 ? 6.523 7.086 8.359 1 94.81 265 MET B O 1
ATOM 4601 N N . SER B 1 266 ? 5.938 7.633 6.238 1 95.56 266 SER B N 1
ATOM 4602 C CA . SER B 1 266 ? 4.562 7.98 6.57 1 95.56 266 SER B CA 1
ATOM 4603 C C . SER B 1 266 ? 3.736 6.738 6.883 1 95.56 266 SER B C 1
ATOM 4605 O O . SER B 1 266 ? 2.635 6.836 7.43 1 95.56 266 SER B O 1
ATOM 4607 N N . LEU B 1 267 ? 4.176 5.594 6.578 1 98.31 267 LEU B N 1
ATOM 4608 C CA . LEU B 1 267 ? 3.395 4.379 6.781 1 98.31 267 LEU B CA 1
ATOM 4609 C C . LEU B 1 267 ? 3.365 3.992 8.258 1 98.31 267 LEU B C 1
ATOM 4611 O O . LEU B 1 267 ? 4.348 4.191 8.977 1 98.31 267 LEU B O 1
ATOM 4615 N N . PRO B 1 268 ? 2.223 3.42 8.695 1 98.5 268 PRO B N 1
ATOM 4616 C CA . PRO B 1 268 ? 2.146 2.979 10.094 1 98.5 268 PRO B CA 1
ATOM 4617 C C . PRO B 1 268 ? 3.117 1.84 10.398 1 98.5 268 PRO B C 1
ATOM 4619 O O . PRO B 1 268 ? 3.414 1.021 9.531 1 98.5 268 PRO B O 1
ATOM 4622 N N . PRO B 1 269 ? 3.553 1.741 11.633 1 98.25 269 PRO B N 1
ATOM 4623 C CA . PRO B 1 269 ? 4.555 0.737 12 1 98.25 269 PRO B CA 1
ATOM 4624 C C . PRO B 1 269 ? 3.998 -0.685 11.984 1 98.25 269 PRO B C 1
ATOM 4626 O O . PRO B 1 269 ? 4.742 -1.642 11.758 1 98.25 269 PRO B O 1
ATOM 4629 N N . ARG B 1 270 ? 2.709 -0.83 12.266 1 98.62 270 ARG B N 1
ATOM 4630 C CA . ARG B 1 270 ? 2.047 -2.131 12.234 1 98.62 270 ARG B CA 1
ATOM 4631 C C . ARG B 1 270 ? 0.642 -2.016 11.648 1 98.62 270 ARG B C 1
ATOM 4633 O O . ARG B 1 270 ? -0.077 -1.055 11.938 1 98.62 270 ARG B O 1
ATOM 4640 N N . VAL B 1 271 ? 0.29 -3.004 10.867 1 98.69 271 VAL B N 1
ATOM 4641 C CA . VAL B 1 271 ? -0.984 -2.988 10.148 1 98.69 271 VAL B CA 1
ATOM 4642 C C . VAL B 1 271 ? -1.512 -4.414 10 1 98.69 271 VAL B C 1
ATOM 4644 O O . VAL B 1 271 ? -0.734 -5.371 9.984 1 98.69 271 VAL B O 1
ATOM 4647 N N . ARG B 1 272 ? -2.777 -4.547 9.898 1 98.19 272 ARG B N 1
ATOM 4648 C CA . ARG B 1 272 ? -3.357 -5.844 9.555 1 98.19 272 ARG B CA 1
ATOM 4649 C C . ARG B 1 272 ? -4.445 -5.691 8.5 1 98.19 272 ARG B C 1
ATOM 4651 O O . ARG B 1 272 ? -5.062 -4.633 8.383 1 98.19 272 ARG B O 1
ATOM 4658 N N . TRP B 1 273 ? -4.645 -6.594 7.699 1 98 273 TRP B N 1
ATOM 4659 C CA . TRP B 1 273 ? -5.773 -6.723 6.781 1 98 273 TRP B CA 1
ATOM 4660 C C . TRP B 1 273 ? -6.594 -7.969 7.094 1 98 273 TRP B C 1
ATOM 4662 O O . TRP B 1 273 ? -6.047 -8.984 7.539 1 98 273 TRP B O 1
ATOM 4672 N N . GLU B 1 274 ? -7.773 -7.859 6.887 1 96.38 274 GLU B N 1
ATOM 4673 C CA . GLU B 1 274 ? -8.711 -8.961 7.082 1 96.38 274 GLU B CA 1
ATOM 4674 C C . GLU B 1 274 ? -9.836 -8.922 6.055 1 96.38 274 GLU B C 1
ATOM 4676 O O . GLU B 1 274 ? -10.539 -7.914 5.938 1 96.38 274 GLU B O 1
ATOM 4681 N N . TYR B 1 275 ? -9.961 -10.016 5.316 1 95.19 275 TYR B N 1
ATOM 4682 C CA . TYR B 1 275 ? -10.992 -10.102 4.293 1 95.19 275 TYR B CA 1
ATOM 4683 C C . TYR B 1 275 ? -12.383 -10.055 4.914 1 95.19 275 TYR B C 1
ATOM 4685 O O . TYR B 1 275 ? -12.68 -10.812 5.844 1 95.19 275 TYR B O 1
ATOM 4693 N N . GLY B 1 276 ? -13.211 -9.133 4.438 1 93.12 276 GLY B N 1
ATOM 4694 C CA . GLY B 1 276 ? -14.625 -9.109 4.785 1 93.12 276 GLY B CA 1
ATOM 4695 C C . GLY B 1 276 ? -14.883 -8.641 6.207 1 93.12 276 GLY B C 1
ATOM 4696 O O . GLY B 1 276 ? -15.891 -9.008 6.816 1 93.12 276 GLY B O 1
ATOM 4697 N N . PHE B 1 277 ? -13.977 -7.93 6.809 1 94.81 277 PHE B N 1
ATOM 4698 C CA . PHE B 1 277 ? -14.18 -7.438 8.164 1 94.81 277 PHE B CA 1
ATOM 4699 C C . PHE B 1 277 ? -15.383 -6.508 8.227 1 94.81 277 PHE B C 1
ATOM 4701 O O . PHE B 1 277 ? -15.523 -5.602 7.406 1 94.81 277 PHE B O 1
ATOM 4708 N N . THR B 1 278 ? -16.281 -6.75 9.117 1 94.69 278 THR B N 1
ATOM 4709 C CA . THR B 1 278 ? -17.422 -5.91 9.43 1 94.69 278 THR B CA 1
ATOM 4710 C C . THR B 1 278 ? -17.562 -5.711 10.938 1 94.69 278 THR B C 1
ATOM 4712 O O . THR B 1 278 ? -17.703 -6.68 11.688 1 94.69 278 THR B O 1
ATOM 4715 N N . PRO B 1 279 ? -17.484 -4.488 11.32 1 96.5 279 PRO B N 1
ATOM 4716 C CA . PRO B 1 279 ? -17.672 -4.277 12.758 1 96.5 279 PRO B CA 1
ATOM 4717 C C . PRO B 1 279 ? -19.047 -4.695 13.242 1 96.5 279 PRO B C 1
ATOM 4719 O O . PRO B 1 279 ? -20.016 -4.629 12.484 1 96.5 279 PRO B O 1
ATOM 4722 N N . GLU B 1 280 ? -19.156 -5.074 14.508 1 96.88 280 GLU B N 1
ATOM 4723 C CA . GLU B 1 280 ? -20.453 -5.402 15.102 1 96.88 280 GLU B CA 1
ATOM 4724 C C . GLU B 1 280 ? -21.359 -4.184 15.133 1 96.88 280 GLU B C 1
ATOM 4726 O O . GLU B 1 280 ? -20.953 -3.102 15.562 1 96.88 280 GLU B O 1
ATOM 4731 N N . PRO B 1 281 ? -22.625 -4.391 14.695 1 96.44 281 PRO B N 1
ATOM 4732 C CA . PRO B 1 281 ? -23.547 -3.26 14.75 1 96.44 281 PRO B CA 1
ATOM 4733 C C . PRO B 1 281 ? -23.672 -2.668 16.156 1 96.44 281 PRO B C 1
ATOM 4735 O O . PRO B 1 281 ? -23.766 -3.41 17.125 1 96.44 281 PRO B O 1
ATOM 4738 N N . GLY B 1 282 ? -23.641 -1.396 16.219 1 96.88 282 GLY B N 1
ATOM 4739 C CA . GLY B 1 282 ? -23.812 -0.708 17.484 1 96.88 282 GLY B CA 1
ATOM 4740 C C . GLY B 1 282 ? -22.531 -0.601 18.281 1 96.88 282 GLY B C 1
ATOM 4741 O O . GLY B 1 282 ? -22.5 0.023 19.359 1 96.88 282 GLY B O 1
ATOM 4742 N N . SER B 1 283 ? -21.453 -1.216 17.781 1 97.44 283 SER B N 1
ATOM 4743 C CA . SER B 1 283 ? -20.172 -1.175 18.484 1 97.44 283 SER B CA 1
ATOM 4744 C C . SER B 1 283 ? -19.484 0.169 18.281 1 97.44 283 SER B C 1
ATOM 4746 O O . SER B 1 283 ? -19.891 0.966 17.438 1 97.44 283 SER B O 1
ATOM 4748 N N . ALA B 1 284 ? -18.531 0.392 19.156 1 97.44 284 ALA B N 1
ATOM 4749 C CA . ALA B 1 284 ? -17.719 1.592 19 1 97.44 284 ALA B CA 1
ATOM 4750 C C . ALA B 1 284 ? -17.016 1.61 17.641 1 97.44 284 ALA B C 1
ATOM 4752 O O . ALA B 1 284 ? -16.859 2.672 17.047 1 97.44 284 ALA B O 1
ATOM 4753 N N . GLU B 1 285 ? -16.641 0.434 17.156 1 98.5 285 GLU B N 1
ATOM 4754 C CA . GLU B 1 285 ? -15.984 0.308 15.867 1 98.5 285 GLU B CA 1
ATOM 4755 C C . GLU B 1 285 ? -16.922 0.685 14.727 1 98.5 285 GLU B C 1
ATOM 4757 O O . GLU B 1 285 ? -16.516 1.342 13.766 1 98.5 285 GLU B O 1
ATOM 4762 N N . ALA B 1 286 ? -18.156 0.327 14.828 1 98.06 286 ALA B N 1
ATOM 4763 C CA . ALA B 1 286 ? -19.141 0.623 13.797 1 98.06 286 ALA B CA 1
ATOM 4764 C C . ALA B 1 286 ? -19.422 2.121 13.719 1 98.06 286 ALA B C 1
ATOM 4766 O O . ALA B 1 286 ? -19.734 2.645 12.648 1 98.06 286 ALA B O 1
ATOM 4767 N N . ARG B 1 287 ? -19.25 2.773 14.82 1 98.06 287 ARG B N 1
ATOM 4768 C CA . ARG B 1 287 ? -19.547 4.199 14.914 1 98.06 287 ARG B CA 1
ATOM 4769 C C . ARG B 1 287 ? -18.609 5.008 14.023 1 98.06 287 ARG B C 1
ATOM 4771 O O . ARG B 1 287 ? -18.969 6.09 13.555 1 98.06 287 ARG B O 1
ATOM 4778 N N . LEU B 1 288 ? -17.438 4.512 13.773 1 98.5 288 LEU B N 1
ATOM 4779 C CA . LEU B 1 288 ? -16.438 5.234 12.984 1 98.5 288 LEU B CA 1
ATOM 4780 C C . LEU B 1 288 ? -16.984 5.586 11.609 1 98.5 288 LEU B C 1
ATOM 4782 O O . LEU B 1 288 ? -16.672 6.652 11.07 1 98.5 288 LEU B O 1
ATOM 4786 N N . ALA B 1 289 ? -17.812 4.746 11.055 1 97.56 289 ALA B N 1
ATOM 4787 C CA . ALA B 1 289 ? -18.312 4.922 9.703 1 97.56 289 ALA B CA 1
ATOM 4788 C C . ALA B 1 289 ? -19.062 6.246 9.562 1 97.56 289 ALA B C 1
ATOM 4790 O O . ALA B 1 289 ? -19.031 6.875 8.5 1 97.56 289 ALA B O 1
ATOM 4791 N N . ASP B 1 290 ? -19.656 6.672 10.617 1 97.44 290 ASP B N 1
ATOM 4792 C CA . ASP B 1 290 ? -20.406 7.922 10.617 1 97.44 290 ASP B CA 1
ATOM 4793 C C . ASP B 1 290 ? -19.484 9.125 10.469 1 97.44 290 ASP B C 1
ATOM 4795 O O . ASP B 1 290 ? -19.922 10.219 10.125 1 97.44 290 ASP B O 1
ATOM 4799 N N . TYR B 1 291 ? -18.234 8.953 10.781 1 98.5 291 TYR B N 1
ATOM 4800 C CA . TYR B 1 291 ? -17.281 10.055 10.773 1 98.5 291 TYR B CA 1
ATOM 4801 C C . TYR B 1 291 ? -16.5 10.094 9.469 1 98.5 291 TYR B C 1
ATOM 4803 O O . TYR B 1 291 ? -15.812 11.078 9.18 1 98.5 291 TYR B O 1
ATOM 4811 N N . LEU B 1 292 ? -16.547 9.031 8.688 1 98.56 292 LEU B N 1
ATOM 4812 C CA . LEU B 1 292 ? -15.727 8.922 7.484 1 98.56 292 LEU B CA 1
ATOM 4813 C C . LEU B 1 292 ? -16.531 9.328 6.25 1 98.56 292 LEU B C 1
ATOM 4815 O O . LEU B 1 292 ? -16.484 8.641 5.227 1 98.56 292 LEU B O 1
ATOM 4819 N N . ILE B 1 293 ? -17.281 10.328 6.418 1 98.06 293 ILE B N 1
ATOM 4820 C CA . ILE B 1 293 ? -18.031 11.023 5.375 1 98.06 293 ILE B CA 1
ATOM 4821 C C . ILE B 1 293 ? -17.828 12.531 5.516 1 98.06 293 ILE B C 1
ATOM 4823 O O . ILE B 1 293 ? -17.766 13.055 6.633 1 98.06 293 ILE B O 1
ATOM 4827 N N . PRO B 1 294 ? -17.672 13.195 4.348 1 96.88 294 PRO B N 1
ATOM 4828 C CA . PRO B 1 294 ? -17.594 14.656 4.461 1 96.88 294 PRO B CA 1
ATOM 4829 C C . PRO B 1 294 ? -18.75 15.258 5.262 1 96.88 294 PRO B C 1
ATOM 4831 O O . PRO B 1 294 ? -19.891 14.859 5.082 1 96.88 294 PRO B O 1
ATOM 4834 N N . ARG B 1 295 ? -18.391 16.109 6.199 1 94.25 295 ARG B N 1
ATOM 4835 C CA . ARG B 1 295 ? -19.375 16.703 7.102 1 94.25 295 ARG B CA 1
ATOM 4836 C C . ARG B 1 295 ? -18.938 18.094 7.547 1 94.25 295 ARG B C 1
ATOM 4838 O O . ARG B 1 295 ? -17.734 18.375 7.633 1 94.25 295 ARG B O 1
ATOM 4845 N N . ASP B 1 296 ? -19.953 18.969 7.711 1 96.19 296 ASP B N 1
ATOM 4846 C CA . ASP B 1 296 ? -19.688 20.234 8.391 1 96.19 296 ASP B CA 1
ATOM 4847 C C . ASP B 1 296 ? -19.562 20.031 9.898 1 96.19 296 ASP B C 1
ATOM 4849 O O . ASP B 1 296 ? -20.562 19.859 10.594 1 96.19 296 ASP B O 1
ATOM 4853 N N . TRP B 1 297 ? -18.375 20.109 10.414 1 97.12 297 TRP B N 1
ATOM 4854 C CA . TRP B 1 297 ? -18.109 19.734 11.805 1 97.12 297 TRP B CA 1
ATOM 4855 C C . TRP B 1 297 ? -18.422 20.891 12.75 1 97.12 297 TRP B C 1
ATOM 4857 O O . TRP B 1 297 ? -18.5 20.703 13.961 1 97.12 297 TRP B O 1
ATOM 4867 N N . LEU B 1 298 ? -18.562 22.094 12.188 1 96.25 298 LEU B N 1
ATOM 4868 C CA . LEU B 1 298 ? -18.703 23.281 13.031 1 96.25 298 LEU B CA 1
ATOM 4869 C C . LEU B 1 298 ? -20.094 23.906 12.859 1 96.25 298 LEU B C 1
ATOM 4871 O O . LEU B 1 298 ? -20.422 24.875 13.539 1 96.25 298 LEU B O 1
ATOM 4875 N N . GLY B 1 299 ? -21.047 23.328 12.109 1 86.56 299 GLY B N 1
ATOM 4876 C CA . GLY B 1 299 ? -22.406 23.828 11.93 1 86.56 299 GLY B CA 1
ATOM 4877 C C . GLY B 1 299 ? -22.5 24.969 10.938 1 86.56 299 GLY B C 1
ATOM 4878 O O . GLY B 1 299 ? -21.5 25.641 10.656 1 86.56 299 GLY B O 1
#

Foldseek 3Di:
DDLVVVLLVLQVVLLVVVQVLVCVLQVAWHWDWDWDADPQFWTWIKTWTDDTLWFNIKIKIKTKGWHQADDPVVCVVPVLQGRWIKIKIKMKMWTHTQFLAAWIKIKMKMKMWTDDPRHTSAIKIWMKMFTAHQQDDLVLLLLLLVLLCVLCVVVHNCQSVVQQVVQLVQQADVVVGFGRHLGTGTDIRHDPDSVSRSSSSSSRSVSPCVSRSVSSVVPSPPDDDPVSSQSSQASLVVVVCCLPPRNPQLVCCVVVVHDNCNSCSNRDPHHDHDPPDDDDPPDSSNVRRVSRHHDDSND/DDLVVVLLVLQVVLLVVVQVLVCVLQVAWHWDWDWDADPQFWTWIKTWTDDTLWFNIKIKIKTKGWHQADDPVVCVVPVLQGRWIKIKIKMKMWTHTQFLAAWIKIKMKMKMWTDDPRHTSAIKIWMKMFTAHQQDDLVLLLLLLVLLCVLCVVVHNCQSVVQQVVQLVQQADVVVRFGRHLGTGTDIRHDPDSVSRSSSSSSRSVSNCVSRSVSSVVPRPPDDDDVSSQSSQASLVVVVCCLPPRNPQLVCCVVVVHDNCNSCSNRDPHHDHDPPDDDDPPDSSNVRRVSRHHDDSND

pLDDT: mean 95.4, std 6.49, range [61.47, 98.94]

Radius of gyration: 25.52 Å; Cα contacts (8 Å, |Δi|>4): 1178; chains: 2; bounding box: 50×68×63 Å

Solvent-accessible surface area (backbone atoms only — not comparable to full-atom values): 30952 Å² total; per-residue (Å²): 129,59,72,66,55,52,51,48,51,50,43,55,50,48,54,52,53,51,50,52,53,50,31,62,71,29,67,67,35,60,69,45,80,47,77,50,72,39,92,76,29,50,26,36,41,36,33,42,27,56,73,28,74,38,30,42,33,34,30,38,36,37,37,42,36,34,38,68,60,64,56,64,78,68,23,70,83,35,62,80,44,60,75,16,28,37,39,37,36,34,34,38,34,28,37,36,43,61,46,42,60,30,50,30,38,39,38,35,44,36,41,38,38,28,31,47,99,89,35,78,70,44,51,29,32,34,33,38,34,37,38,30,55,52,48,75,49,69,68,53,55,34,47,37,48,49,47,52,38,59,59,25,45,90,77,34,85,57,44,34,61,53,20,30,50,43,20,38,62,67,46,43,34,72,67,75,71,31,34,69,27,69,34,42,36,28,51,61,77,42,52,88,45,67,68,60,46,51,50,49,51,48,36,53,64,64,43,43,56,73,34,48,49,61,48,43,69,72,28,66,78,61,86,78,54,68,70,51,46,53,50,34,24,38,52,44,35,54,53,47,50,37,44,48,63,64,35,60,68,48,49,48,34,46,72,70,66,43,64,45,60,70,61,56,45,62,51,62,54,52,29,23,50,65,77,80,74,71,64,56,84,89,34,70,64,40,53,37,62,74,46,26,48,89,72,79,74,82,117,130,58,71,65,55,52,52,48,51,49,44,56,50,47,54,53,54,52,50,52,53,49,32,62,71,30,67,66,34,61,70,45,79,46,77,49,73,40,90,77,30,51,26,35,40,36,33,40,25,59,73,29,74,39,31,42,33,34,31,40,35,37,38,42,35,35,38,67,61,63,57,65,78,68,21,72,82,34,63,80,42,58,76,16,30,37,37,36,37,34,33,39,35,27,37,36,42,62,45,42,59,33,49,29,39,38,39,34,44,36,42,41,40,29,32,46,98,90,34,79,69,44,52,28,34,33,34,37,34,38,38,31,55,52,49,75,48,71,69,53,55,33,46,37,50,49,45,50,40,59,59,25,44,88,76,33,85,58,44,33,62,53,21,28,51,43,20,40,64,66,48,43,34,74,66,73,69,32,32,68,26,70,31,41,36,29,52,61,76,41,54,88,44,68,69,60,45,51,50,49,51,47,35,54,65,64,44,44,55,74,34,48,49,61,47,42,70,71,27,67,79,60,86,80,55,68,69,50,46,53,50,35,23,38,52,42,35,56,54,47,50,37,43,48,64,64,34,61,69,45,48,48,35,46,74,71,66,43,62,42,62,69,61,54,44,63,51,61,52,52,30,23,50,64,78,81,74,69,63,55,87,89,34,70,65,40,52,36,64,75,47,26,47,89,72,78,74,80,117